Protein AF-0000000087766052 (afdb_homodimer)

Radius of gyration: 28.14 Å; Cα contacts (8 Å, |Δi|>4): 1090; chains: 2; bounding box: 73×89×70 Å

Nearest PDB structures (foldseek):
  5tsb-assembly1_A  TM=5.749E-01  e=1.251E-03  Bordetella bronchiseptica RB50
  5ayn-assembly1_A  TM=1.452E-01  e=5.656E+00  Bdellovibrio bacteriovorus HD100
  7z6m-assembly1_A-2  TM=5.394E-01  e=1.424E-03  Bordetella bronchiseptica
  5ayn-assembly1_A  TM=1.413E-01  e=5.294E+00  Bdellovibrio bacteriovorus HD100

pLDDT: mean 81.92, std 15.86, range [30.95, 98.06]

Organism: Geotrichum candidum (NCBI:txid1173061)

InterPro domains:
  IPR003689 Zinc/iron permease [PF02535] (44-369)
  IPR004698 Zinc/iron permease, fungal/plant [TIGR00820] (35-373)

Secondary structure (DSSP, 8-state):
---TT----TTT-BTT-TTS-HHHHHHHHHTSTT--------HHHHHHHHHHHHHHHHHHHHHHHHHHH-GGG---HHHHHHHHHHHHHHHHHIIIIIIIHHHHHHHSTTSTGGGSGGGGSS-HHHHHHHHHHHHHHHHHHHHHHHHHHHH-----TTHHHHHHHHHHHHHHHHHHHTS---S---HHHHHHHHHHHTS----HHHHHHHHHHHHHHHHHHHHHHHHHHHHHHHHHHH--TTHHHHHHHHHHHHHHHHHHHHHHHHTS---TTS-TTHHHHHHHHHHHHHHHHHHHHHHTTTT--TTSHHHHHHHHHHHHHHHHHHHHIIIIIIIIHHHTS-TT----HHHHHHHHHHHHHHHHHHHHHGGG-/---TT----TTT-BTT-TTS-HHHHHHHHHTSTT--------HHHHHHHHHHHHHHHHHHHHHHHHHHH-GGG---HHHHHHHHHHHHHHHHHIIIIIIIHHHHHHHSTTSTGGGSGGGGSS-HHHHHHHHHHHHHHHHHHHHHHHHHHHH-----TTHHHHHHHHHHHHHHHHHHHTS---S---HHHHHHHHHHHTS----HHHHHHHHHHHHHHHHHHHHHHHHHHHHHHHHHHH--TTHHHHHHHHHHHHHHHHHHHHHHHHTS---TTS-TTHHHHHHHHHHHHHHHHHHHHHHTTTT--TTSHHHHHHHHHHHHHHHHHHHHIIIIIIIIHHHTS-TT----HHHHHHHHHHHHHHHHHHHHHGGG-

Structure (mmCIF, N/CA/C/O backbone):
data_AF-0000000087766052-model_v1
#
loop_
_entity.id
_entity.type
_entity.pdbx_description
1 polymer 'Similar to Saccharomyces cerevisiae YGL255W ZRT1 High-affinity zinc transporter of the plasma membrane'
#
loop_
_atom_site.group_PDB
_atom_site.id
_atom_site.type_symbol
_atom_site.label_atom_id
_atom_site.label_alt_id
_atom_site.label_comp_id
_atom_site.label_asym_id
_atom_site.label_entity_id
_atom_site.label_seq_id
_atom_site.pdbx_PDB_ins_code
_atom_site.Cartn_x
_atom_site.Cartn_y
_atom_site.Cartn_z
_atom_site.occupancy
_atom_site.B_iso_or_equiv
_atom_site.auth_seq_id
_atom_site.auth_comp_id
_atom_site.auth_asym_id
_atom_site.auth_atom_id
_atom_site.pdbx_PDB_model_num
ATOM 1 N N . MET A 1 1 ? 2.285 -31.156 7.145 1 30.95 1 MET A N 1
ATOM 2 C CA . MET A 1 1 ? 3.57 -31.297 6.465 1 30.95 1 MET A CA 1
ATOM 3 C C . MET A 1 1 ? 3.375 -31.766 5.027 1 30.95 1 MET A C 1
ATOM 5 O O . MET A 1 1 ? 2.576 -32.688 4.77 1 30.95 1 MET A O 1
ATOM 9 N N . VAL A 1 2 ? 3.412 -30.922 4.102 1 44.25 2 VAL A N 1
ATOM 10 C CA . VAL A 1 2 ? 3.398 -31.516 2.766 1 44.25 2 VAL A CA 1
ATOM 11 C C . VAL A 1 2 ? 4.117 -32.844 2.783 1 44.25 2 VAL A C 1
ATOM 13 O O . VAL A 1 2 ? 5.234 -32.969 3.295 1 44.25 2 VAL A O 1
ATOM 16 N N . ASP A 1 3 ? 3.51 -33.906 2.879 1 40.5 3 ASP A N 1
ATOM 17 C CA . ASP A 1 3 ? 4.121 -35.219 2.795 1 40.5 3 ASP A CA 1
ATOM 18 C C . ASP A 1 3 ? 5.199 -35.25 1.713 1 40.5 3 ASP A C 1
ATOM 20 O O . ASP A 1 3 ? 4.891 -35.406 0.529 1 40.5 3 ASP A O 1
ATOM 24 N N . MET A 1 4 ? 6.125 -34.375 1.771 1 44.44 4 MET A N 1
ATOM 25 C CA . MET A 1 4 ? 7.375 -34.312 1.018 1 44.44 4 MET A CA 1
ATOM 26 C C . MET A 1 4 ? 7.887 -35.719 0.715 1 44.44 4 MET A C 1
ATOM 28 O O . MET A 1 4 ? 8.844 -35.875 -0.043 1 44.44 4 MET A O 1
ATOM 32 N N . HIS A 1 5 ? 7.676 -36.469 1.593 1 41.66 5 HIS A N 1
ATOM 33 C CA . HIS A 1 5 ? 8.242 -37.812 1.49 1 41.66 5 HIS A CA 1
ATOM 34 C C . HIS A 1 5 ? 7.598 -38.625 0.357 1 41.66 5 HIS A C 1
ATOM 36 O O . HIS A 1 5 ? 7.738 -39.844 0.288 1 41.66 5 HIS A O 1
ATOM 42 N N . THR A 1 6 ? 6.566 -37.938 -0.233 1 49.59 6 THR A N 1
ATOM 43 C CA . THR A 1 6 ? 5.879 -38.969 -1.016 1 49.59 6 THR A CA 1
ATOM 44 C C . THR A 1 6 ? 6.684 -39.312 -2.26 1 49.59 6 THR A C 1
ATOM 46 O O . THR A 1 6 ? 7.383 -38.469 -2.822 1 49.59 6 THR A O 1
ATOM 49 N N . ASP A 1 7 ? 7 -40.562 -2.408 1 56.03 7 ASP A N 1
ATOM 50 C CA . ASP A 1 7 ? 7.527 -41.5 -3.379 1 56.03 7 ASP A CA 1
ATOM 51 C C . ASP A 1 7 ? 6.953 -41.25 -4.77 1 56.03 7 ASP A C 1
ATOM 53 O O . ASP A 1 7 ? 6.711 -42.188 -5.531 1 56.03 7 ASP A O 1
ATOM 57 N N . TRP A 1 8 ? 6.566 -39.875 -5 1 66.62 8 TRP A N 1
ATOM 58 C CA . TRP A 1 8 ? 6.047 -39.75 -6.355 1 66.62 8 TRP A CA 1
ATOM 59 C C . TRP A 1 8 ? 7.148 -39.344 -7.328 1 66.62 8 TRP A C 1
ATOM 61 O O . TRP A 1 8 ? 7.973 -38.469 -7.012 1 66.62 8 TRP A O 1
ATOM 71 N N . ASP A 1 9 ? 7.234 -40.031 -8.336 1 72.12 9 ASP A N 1
ATOM 72 C CA . ASP A 1 9 ? 8.18 -39.75 -9.422 1 72.12 9 ASP A CA 1
ATOM 73 C C . ASP A 1 9 ? 7.57 -38.781 -10.445 1 72.12 9 ASP A C 1
ATOM 75 O O . ASP A 1 9 ? 6.621 -39.156 -11.148 1 72.12 9 ASP A O 1
ATOM 79 N N . PRO A 1 10 ? 8.016 -37.562 -10.461 1 75.38 10 PRO A N 1
ATOM 80 C CA . PRO A 1 10 ? 7.461 -36.594 -11.398 1 75.38 10 PRO A CA 1
ATOM 81 C C . PRO A 1 10 ? 7.477 -37.062 -12.844 1 75.38 10 PRO A C 1
ATOM 83 O O . PRO A 1 10 ? 6.734 -36.562 -13.688 1 75.38 10 PRO A O 1
ATOM 86 N N . SER A 1 11 ? 8.258 -38.031 -13.141 1 76.25 11 SER A N 1
ATOM 87 C CA . SER A 1 11 ? 8.344 -38.562 -14.5 1 76.25 11 SER A CA 1
ATOM 88 C C . SER A 1 11 ? 7.18 -39.5 -14.805 1 76.25 11 SER A C 1
ATOM 90 O O . SER A 1 11 ? 6.918 -39.812 -15.961 1 76.25 11 SER A O 1
ATOM 92 N N . LEU A 1 12 ? 6.391 -39.75 -13.711 1 73.06 12 LEU A N 1
ATOM 93 C CA . LEU A 1 12 ? 5.316 -40.719 -13.906 1 73.06 12 LEU A CA 1
ATOM 94 C C . LEU A 1 12 ? 3.953 -40.062 -13.695 1 73.06 12 LEU A C 1
ATOM 96 O O . LEU A 1 12 ? 2.918 -40.688 -13.945 1 73.06 12 LEU A O 1
ATOM 100 N N . ILE A 1 13 ? 4.016 -38.906 -13.281 1 78.06 13 ILE A N 1
ATOM 101 C CA . ILE A 1 13 ? 2.746 -38.25 -12.945 1 78.06 13 ILE A CA 1
ATOM 102 C C . ILE A 1 13 ? 2.395 -37.219 -14.008 1 78.06 13 ILE A C 1
ATOM 104 O O . ILE A 1 13 ? 3.199 -36.312 -14.297 1 78.06 13 ILE A O 1
ATOM 108 N N . THR A 1 14 ? 1.193 -37.5 -14.531 1 78.12 14 THR A N 1
ATOM 109 C CA . THR A 1 14 ? 0.718 -36.562 -15.547 1 78.12 14 THR A CA 1
ATOM 110 C C . THR A 1 14 ? 0.107 -35.312 -14.906 1 78.12 14 THR A C 1
ATOM 112 O O . THR A 1 14 ? -0.237 -35.344 -13.719 1 78.12 14 THR A O 1
ATOM 115 N N . ILE A 1 15 ? -0.019 -34.312 -15.625 1 76.62 15 ILE A N 1
ATOM 116 C CA . ILE A 1 15 ? -0.468 -33 -15.148 1 76.62 15 ILE A CA 1
ATOM 117 C C . ILE A 1 15 ? -1.922 -33.094 -14.695 1 76.62 15 ILE A C 1
ATOM 119 O O . ILE A 1 15 ? -2.316 -32.438 -13.727 1 76.62 15 ILE A O 1
ATOM 123 N N . ASP A 1 16 ? -2.674 -33.906 -15.344 1 72.44 16 ASP A N 1
ATOM 124 C CA . ASP A 1 16 ? -4.102 -34 -15.047 1 72.44 16 ASP A CA 1
ATOM 125 C C . ASP A 1 16 ? -4.387 -35.031 -13.977 1 72.44 16 ASP A C 1
ATOM 127 O O . ASP A 1 16 ? -5.547 -35.281 -13.633 1 72.44 16 ASP A O 1
ATOM 131 N N . ASN A 1 17 ? -3.326 -35.656 -13.492 1 74.12 17 ASN A N 1
ATOM 132 C CA . ASN A 1 17 ? -3.529 -36.688 -12.484 1 74.12 17 ASN A CA 1
ATOM 133 C C . ASN A 1 17 ? -4.141 -36.125 -11.211 1 74.12 17 ASN A C 1
ATOM 135 O O . ASN A 1 17 ? -3.561 -35.25 -10.578 1 74.12 17 ASN A O 1
ATOM 139 N N . ASP A 1 18 ? -5.273 -36.531 -10.812 1 73 18 ASP A N 1
ATOM 140 C CA . ASP A 1 18 ? -6.016 -36 -9.68 1 73 18 ASP A CA 1
ATOM 141 C C . ASP A 1 18 ? -5.586 -36.656 -8.375 1 73 18 ASP A C 1
ATOM 143 O O . ASP A 1 18 ? -6.07 -36.312 -7.301 1 73 18 ASP A O 1
ATOM 147 N N . THR A 1 19 ? -4.656 -37.656 -8.43 1 70.69 19 THR A N 1
ATOM 148 C CA . THR A 1 19 ? -4.238 -38.344 -7.227 1 70.69 19 THR A CA 1
ATOM 149 C C . THR A 1 19 ? -3.164 -37.562 -6.48 1 70.69 19 THR A C 1
ATOM 151 O O . THR A 1 19 ? -2.932 -37.812 -5.293 1 70.69 19 THR A O 1
ATOM 154 N N . VAL A 1 20 ? -2.598 -36.688 -7.289 1 75.31 20 VAL A N 1
ATOM 155 C CA . VAL A 1 20 ? -1.528 -35.906 -6.691 1 75.31 20 VAL A CA 1
ATOM 156 C C . VAL A 1 20 ? -2.01 -34.469 -6.469 1 75.31 20 VAL A C 1
ATOM 158 O O . VAL A 1 20 ? -2.742 -33.938 -7.293 1 75.31 20 VAL A O 1
ATOM 161 N N . SER A 1 21 ? -1.679 -34.031 -5.305 1 78.06 21 SER A N 1
ATOM 162 C CA . SER A 1 21 ? -2.123 -32.688 -4.941 1 78.06 21 SER A CA 1
ATOM 163 C C . SER A 1 21 ? -1.552 -31.625 -5.895 1 78.06 21 SER A C 1
ATOM 165 O O . SER A 1 21 ? -0.443 -31.781 -6.41 1 78.06 21 SER A O 1
ATOM 167 N N . ASP A 1 22 ? -2.346 -30.656 -6.148 1 77.31 22 ASP A N 1
ATOM 168 C CA . ASP A 1 22 ? -1.923 -29.547 -7 1 77.31 22 ASP A CA 1
ATOM 169 C C . ASP A 1 22 ? -0.706 -28.828 -6.41 1 77.31 22 ASP A C 1
ATOM 171 O O . ASP A 1 22 ? 0.159 -28.359 -7.148 1 77.31 22 ASP A O 1
ATOM 175 N N . SER A 1 23 ? -0.631 -28.859 -5.148 1 75.5 23 SER A N 1
ATOM 176 C CA . SER A 1 23 ? 0.499 -28.234 -4.477 1 75.5 23 SER A CA 1
ATOM 177 C C . SER A 1 23 ? 1.811 -28.922 -4.832 1 75.5 23 SER A C 1
ATOM 179 O O . SER A 1 23 ? 2.807 -28.266 -5.129 1 75.5 23 SER A O 1
ATOM 181 N N . TRP A 1 24 ? 1.751 -30.203 -4.824 1 75.19 24 TRP A N 1
ATOM 182 C CA . TRP A 1 24 ? 2.949 -30.969 -5.156 1 75.19 24 TRP A CA 1
ATOM 183 C C . TRP A 1 24 ? 3.377 -30.719 -6.598 1 75.19 24 TRP A C 1
ATOM 185 O O . TRP A 1 24 ? 4.566 -30.547 -6.879 1 75.19 24 TRP A O 1
ATOM 195 N N . LYS A 1 25 ? 2.447 -30.641 -7.453 1 77.88 25 LYS A N 1
ATOM 196 C CA . LYS A 1 25 ? 2.748 -30.406 -8.859 1 77.88 25 LYS A CA 1
ATOM 197 C C . LYS A 1 25 ? 3.418 -29.047 -9.07 1 77.88 25 LYS A C 1
ATOM 199 O O . LYS A 1 25 ? 4.43 -28.953 -9.766 1 77.88 25 LYS A O 1
ATOM 204 N N . VAL A 1 26 ? 2.861 -28.094 -8.406 1 78.94 26 VAL A N 1
ATOM 205 C CA . VAL A 1 26 ? 3.395 -26.75 -8.547 1 78.94 26 VAL A CA 1
ATOM 206 C C . VAL A 1 26 ? 4.773 -26.672 -7.898 1 78.94 26 VAL A C 1
ATOM 208 O O . VAL A 1 26 ? 5.672 -25.984 -8.406 1 78.94 26 VAL A O 1
ATOM 211 N N . CYS A 1 27 ? 4.984 -27.328 -6.879 1 78.69 27 CYS A N 1
ATOM 212 C CA . CYS A 1 27 ? 6.273 -27.344 -6.195 1 78.69 27 CYS A CA 1
ATOM 213 C C . CYS A 1 27 ? 7.359 -27.938 -7.09 1 78.69 27 CYS A C 1
ATOM 215 O O . CYS A 1 27 ? 8.5 -27.484 -7.074 1 78.69 27 CYS A O 1
ATOM 217 N N . ILE A 1 28 ? 6.957 -28.938 -7.816 1 77.56 28 ILE A N 1
ATOM 218 C CA . ILE A 1 28 ? 7.902 -29.562 -8.742 1 77.56 28 ILE A CA 1
ATOM 219 C C . ILE A 1 28 ? 8.195 -28.609 -9.898 1 77.56 28 ILE A C 1
ATOM 221 O O . ILE A 1 28 ? 9.344 -28.453 -10.305 1 77.56 28 ILE A O 1
ATOM 225 N N . ILE A 1 29 ? 7.145 -28 -10.328 1 77.81 29 ILE A N 1
ATOM 226 C CA . ILE A 1 29 ? 7.297 -27.094 -11.453 1 77.81 29 ILE A CA 1
ATOM 227 C C . ILE A 1 29 ? 8.172 -25.906 -11.047 1 77.81 29 ILE A C 1
ATOM 229 O O . ILE A 1 29 ? 9.016 -25.453 -11.828 1 77.81 29 ILE A O 1
ATOM 233 N N . ASP A 1 30 ? 8.039 -25.484 -9.781 1 77 30 ASP A N 1
ATOM 234 C CA . ASP A 1 30 ? 8.781 -24.328 -9.297 1 77 30 ASP A CA 1
ATOM 235 C C . ASP A 1 30 ? 10.172 -24.734 -8.805 1 77 30 ASP A C 1
ATOM 237 O O . ASP A 1 30 ? 10.984 -23.891 -8.453 1 77 30 ASP A O 1
ATOM 241 N N . GLY A 1 31 ? 10.484 -25.953 -8.75 1 75.12 31 GLY A N 1
ATOM 242 C CA . GLY A 1 31 ? 11.805 -26.469 -8.398 1 75.12 31 GLY A CA 1
ATOM 243 C C . GLY A 1 31 ? 12.102 -26.375 -6.914 1 75.12 31 GLY A C 1
ATOM 244 O O . GLY A 1 31 ? 13.258 -26.203 -6.516 1 75.12 31 GLY A O 1
ATOM 245 N N . VAL A 1 32 ? 11.164 -26.422 -6.129 1 75.62 32 VAL A N 1
ATOM 246 C CA . VAL A 1 32 ? 11.328 -26.219 -4.695 1 75.62 32 VAL A CA 1
ATOM 247 C C . VAL A 1 32 ? 11.945 -27.469 -4.066 1 75.62 32 VAL A C 1
ATOM 249 O O . VAL A 1 32 ? 12.828 -27.375 -3.217 1 75.62 32 VAL A O 1
ATOM 252 N N . PHE A 1 33 ? 11.57 -28.609 -4.504 1 68.38 33 PHE A N 1
ATOM 253 C CA . PHE A 1 33 ? 12.047 -29.844 -3.881 1 68.38 33 PHE A CA 1
ATOM 254 C C . PHE A 1 33 ? 13.359 -30.297 -4.508 1 68.38 33 PHE A C 1
ATOM 256 O O . PHE A 1 33 ? 14.094 -31.094 -3.922 1 68.38 33 PHE A O 1
ATOM 263 N N . GLN A 1 34 ? 13.602 -29.781 -5.621 1 67 34 GLN A N 1
ATOM 264 C CA . GLN A 1 34 ? 14.867 -30.109 -6.258 1 67 34 GLN A CA 1
ATOM 265 C C . GLN A 1 34 ? 15.852 -28.938 -6.168 1 67 34 GLN A C 1
ATOM 267 O O . GLN A 1 34 ? 16.75 -28.812 -7 1 67 34 GLN A O 1
ATOM 272 N N . SER A 1 35 ? 15.562 -28.25 -5.191 1 66.69 35 SER A N 1
ATOM 273 C CA . SER A 1 35 ? 16.422 -27.078 -5.078 1 66.69 35 SER A CA 1
ATOM 274 C C . SER A 1 35 ? 17.875 -27.469 -4.855 1 66.69 35 SER A C 1
ATOM 276 O O . SER A 1 35 ? 18.172 -28.359 -4.059 1 66.69 35 SER A O 1
ATOM 278 N N . GLU A 1 36 ? 18.672 -27.062 -5.832 1 71.38 36 GLU A N 1
ATOM 279 C CA . GLU A 1 36 ? 20.109 -27.266 -5.723 1 71.38 36 GLU A CA 1
ATOM 280 C C . GLU A 1 36 ? 20.828 -25.938 -5.531 1 71.38 36 GLU A C 1
ATOM 282 O O . GLU A 1 36 ? 20.25 -24.859 -5.723 1 71.38 36 GLU A O 1
ATOM 287 N N . ASN A 1 37 ? 22.031 -26.125 -4.875 1 78 37 ASN A N 1
ATOM 288 C CA . ASN A 1 37 ? 22.906 -24.953 -4.75 1 78 37 ASN A CA 1
ATOM 289 C C . ASN A 1 37 ? 23.203 -24.328 -6.105 1 78 37 ASN A C 1
ATOM 291 O O . ASN A 1 37 ? 23.578 -25.031 -7.047 1 78 37 ASN A O 1
ATOM 295 N N . GLU A 1 38 ? 22.906 -23.062 -6.234 1 77.19 38 GLU A N 1
ATOM 296 C CA . GLU A 1 38 ? 23 -22.375 -7.52 1 77.19 38 GLU A CA 1
ATOM 297 C C . GLU A 1 38 ? 24.359 -21.734 -7.707 1 77.19 38 GLU A C 1
ATOM 299 O O . GLU A 1 38 ? 24.688 -21.266 -8.797 1 77.19 38 GLU A O 1
ATOM 304 N N . TYR A 1 39 ? 25.172 -21.75 -6.715 1 82.88 39 TYR A N 1
ATOM 305 C CA . TYR A 1 39 ? 26.469 -21.078 -6.793 1 82.88 39 TYR A CA 1
ATOM 306 C C . TYR A 1 39 ? 27.297 -21.625 -7.953 1 82.88 39 TYR A C 1
ATOM 308 O O . TYR A 1 39 ? 27.484 -22.828 -8.07 1 82.88 39 TYR A O 1
ATOM 316 N N . ASN A 1 40 ? 27.641 -20.75 -8.867 1 85.12 40 ASN A N 1
ATOM 317 C CA . ASN A 1 40 ? 28.344 -21.219 -10.047 1 85.12 40 ASN A CA 1
ATOM 318 C C . ASN A 1 40 ? 29.719 -20.547 -10.18 1 85.12 40 ASN A C 1
ATOM 320 O O . ASN A 1 40 ? 30.219 -20.375 -11.289 1 85.12 40 ASN A O 1
ATOM 324 N N . GLY A 1 41 ? 30.203 -20 -9.07 1 87.25 41 GLY A N 1
ATOM 325 C CA . GLY A 1 41 ? 31.562 -19.469 -9.109 1 87.25 41 GLY A CA 1
ATOM 326 C C . GLY A 1 41 ? 31.609 -17.953 -9.18 1 87.25 41 GLY A C 1
ATOM 327 O O . GLY A 1 41 ? 30.844 -17.281 -8.5 1 87.25 41 GLY A O 1
ATOM 328 N N . SER A 1 42 ? 32.75 -17.297 -9.844 1 90.75 42 SER A N 1
ATOM 329 C CA . SER A 1 42 ? 32.969 -15.859 -9.969 1 90.75 42 SER A CA 1
ATOM 330 C C . SER A 1 42 ? 33.312 -15.234 -8.609 1 90.75 42 SER A C 1
ATOM 332 O O . SER A 1 42 ? 32.719 -14.219 -8.234 1 90.75 42 SER A O 1
ATOM 334 N N . LEU A 1 43 ? 34.188 -15.883 -7.965 1 91.94 43 LEU A N 1
ATOM 335 C CA . LEU A 1 43 ? 34.5 -15.469 -6.605 1 91.94 43 LEU A CA 1
ATOM 336 C C . LEU A 1 43 ? 35.094 -14.062 -6.598 1 91.94 43 LEU A C 1
ATOM 338 O O . LEU A 1 43 ? 34.75 -13.242 -5.738 1 91.94 43 LEU A O 1
ATOM 342 N N . GLY A 1 44 ? 35.938 -13.766 -7.508 1 92.81 44 GLY A N 1
ATOM 343 C CA . GLY A 1 44 ? 36.5 -12.438 -7.594 1 92.81 44 GLY A CA 1
ATOM 344 C C . GLY A 1 44 ? 35.5 -11.336 -7.777 1 92.81 44 GLY A C 1
ATOM 345 O O . GLY A 1 44 ? 35.531 -10.312 -7.098 1 92.81 44 GLY A O 1
ATOM 346 N N . ALA A 1 45 ? 34.594 -11.562 -8.68 1 93.75 45 ALA A N 1
ATOM 347 C CA . ALA A 1 45 ? 33.562 -10.578 -8.945 1 93.75 45 ALA A CA 1
ATOM 348 C C . ALA A 1 45 ? 32.656 -10.406 -7.73 1 93.75 45 ALA A C 1
ATOM 350 O O . ALA A 1 45 ? 32.188 -9.305 -7.441 1 93.75 45 ALA A O 1
ATOM 351 N N . ARG A 1 46 ? 32.438 -11.516 -7.094 1 94.75 46 ARG A N 1
ATOM 352 C CA . ARG A 1 46 ? 31.578 -11.461 -5.906 1 94.75 46 ARG A CA 1
ATOM 353 C C . ARG A 1 46 ? 32.25 -10.68 -4.785 1 94.75 46 ARG A C 1
ATOM 355 O O . ARG A 1 46 ? 31.609 -9.891 -4.094 1 94.75 46 ARG A O 1
ATOM 362 N N . ILE A 1 47 ? 33.5 -10.867 -4.633 1 95.5 47 ILE A N 1
ATOM 363 C CA . ILE A 1 47 ? 34.25 -10.102 -3.641 1 95.5 47 ILE A CA 1
ATOM 364 C C . ILE A 1 47 ? 34.281 -8.633 -4.039 1 95.5 47 ILE A C 1
ATOM 366 O O . ILE A 1 47 ? 34.125 -7.75 -3.191 1 95.5 47 ILE A O 1
ATOM 370 N N . SER A 1 48 ? 34.438 -8.367 -5.262 1 96.44 48 SER A N 1
ATOM 371 C CA . SER A 1 48 ? 34.438 -6.992 -5.754 1 96.44 48 SER A CA 1
ATOM 372 C C . SER A 1 48 ? 33.094 -6.32 -5.473 1 96.44 48 SER A C 1
ATOM 374 O O . SER A 1 48 ? 33.031 -5.121 -5.191 1 96.44 48 SER A O 1
ATOM 376 N N . SER A 1 49 ? 32 -7.074 -5.586 1 96.19 49 SER A N 1
ATOM 377 C CA . SER A 1 49 ? 30.672 -6.508 -5.359 1 96.19 49 SER A CA 1
ATOM 378 C C . SER A 1 49 ? 30.531 -5.992 -3.932 1 96.19 49 SER A C 1
ATOM 380 O O . SER A 1 49 ? 29.828 -5.008 -3.691 1 96.19 49 SER A O 1
ATOM 382 N N . ILE A 1 50 ? 31.203 -6.621 -2.998 1 96.75 50 ILE A N 1
ATOM 383 C CA . ILE A 1 50 ? 31.156 -6.191 -1.604 1 96.75 50 ILE A CA 1
ATOM 384 C C . ILE A 1 50 ? 31.719 -4.777 -1.481 1 96.75 50 ILE A C 1
ATOM 386 O O . ILE A 1 50 ? 31.078 -3.896 -0.9 1 96.75 50 ILE A O 1
ATOM 390 N N . PHE A 1 51 ? 32.781 -4.527 -2.123 1 97.12 51 PHE A N 1
ATOM 391 C CA . PHE A 1 51 ? 33.469 -3.252 -1.993 1 97.12 51 PHE A CA 1
ATOM 392 C C . PHE A 1 51 ? 32.812 -2.188 -2.865 1 97.12 51 PHE A C 1
ATOM 394 O O . PHE A 1 51 ? 32.656 -1.036 -2.447 1 97.12 51 PHE A O 1
ATOM 401 N N . VAL A 1 52 ? 32.469 -2.574 -4.02 1 96.75 52 VAL A N 1
ATOM 402 C CA . VAL A 1 52 ? 31.844 -1.616 -4.93 1 96.75 52 VAL A CA 1
ATOM 403 C C . VAL A 1 52 ? 30.531 -1.108 -4.34 1 96.75 52 VAL A C 1
ATOM 405 O O . VAL A 1 52 ? 30.297 0.101 -4.285 1 96.75 52 VAL A O 1
ATOM 408 N N . ILE A 1 53 ? 29.703 -2.004 -3.865 1 96.19 53 ILE A N 1
ATOM 409 C CA . ILE A 1 53 ? 28.422 -1.62 -3.293 1 96.19 53 ILE A CA 1
ATOM 410 C C . ILE A 1 53 ? 28.641 -0.819 -2.012 1 96.19 53 ILE A C 1
ATOM 412 O O . ILE A 1 53 ? 27.953 0.172 -1.764 1 96.19 53 ILE A O 1
ATOM 416 N N . PHE A 1 54 ? 29.609 -1.258 -1.264 1 96.88 54 PHE A N 1
ATOM 417 C CA . PHE A 1 54 ? 29.922 -0.523 -0.044 1 96.88 54 PHE A CA 1
ATOM 418 C C . PHE A 1 54 ? 30.312 0.916 -0.362 1 96.88 54 PHE A C 1
ATOM 420 O O . PHE A 1 54 ? 29.75 1.855 0.211 1 96.88 54 PHE A O 1
ATOM 427 N N . PHE A 1 55 ? 31.188 1.117 -1.231 1 96.12 55 PHE A N 1
ATOM 428 C CA . PHE A 1 55 ? 31.734 2.441 -1.519 1 96.12 55 PHE A CA 1
ATOM 429 C C . PHE A 1 55 ? 30.688 3.307 -2.223 1 96.12 55 PHE A C 1
ATOM 431 O O . PHE A 1 55 ? 30.453 4.449 -1.824 1 96.12 55 PHE A O 1
ATOM 438 N N . VAL A 1 56 ? 30.062 2.832 -3.195 1 94 56 VAL A N 1
ATOM 439 C CA . VAL A 1 56 ? 29.141 3.633 -4.008 1 94 56 VAL A CA 1
ATOM 440 C C . VAL A 1 56 ? 27.891 3.955 -3.205 1 94 56 VAL A C 1
ATOM 442 O O . VAL A 1 56 ? 27.422 5.102 -3.189 1 94 56 VAL A O 1
ATOM 445 N N . SER A 1 57 ? 27.328 2.955 -2.555 1 93.94 57 SER A N 1
ATOM 446 C CA . SER A 1 57 ? 26.109 3.178 -1.775 1 93.94 57 SER A CA 1
ATOM 447 C C . SER A 1 57 ? 26.375 4.117 -0.602 1 93.94 57 SER A C 1
ATOM 449 O O . SER A 1 57 ? 25.562 5.004 -0.321 1 93.94 57 SER A O 1
ATOM 451 N N . THR A 1 58 ? 27.516 3.957 0.034 1 94.94 58 THR A N 1
ATOM 452 C CA . THR A 1 58 ? 27.844 4.832 1.152 1 94.94 58 THR A CA 1
ATOM 453 C C . THR A 1 58 ? 28.078 6.262 0.673 1 94.94 58 THR A C 1
ATOM 455 O O . THR A 1 58 ? 27.609 7.215 1.303 1 94.94 58 THR A O 1
ATOM 458 N N . PHE A 1 59 ? 28.719 6.391 -0.364 1 94.12 59 PHE A N 1
ATOM 459 C CA . PHE A 1 59 ? 29.016 7.711 -0.913 1 94.12 59 PHE A CA 1
ATOM 460 C C . PHE A 1 59 ? 27.719 8.445 -1.253 1 94.12 59 PHE A C 1
ATOM 462 O O . PHE A 1 59 ? 27.562 9.625 -0.908 1 94.12 59 PHE A O 1
ATOM 469 N N . LEU A 1 60 ? 26.828 7.855 -1.87 1 92.56 60 LEU A N 1
ATOM 470 C CA . LEU A 1 60 ? 25.594 8.492 -2.285 1 92.56 60 LEU A CA 1
ATOM 471 C C . LEU A 1 60 ? 24.672 8.727 -1.091 1 92.56 60 LEU A C 1
ATOM 473 O O . LEU A 1 60 ? 23.859 9.656 -1.093 1 92.56 60 LEU A O 1
ATOM 477 N N . THR A 1 61 ? 24.766 7.844 -0.106 1 93.75 61 THR A N 1
ATOM 478 C CA . THR A 1 61 ? 23.969 8.023 1.104 1 93.75 61 THR A CA 1
ATOM 479 C C . THR A 1 61 ? 24.453 9.242 1.893 1 93.75 61 THR A C 1
ATOM 481 O O . THR A 1 61 ? 23.656 9.977 2.471 1 93.75 61 THR A O 1
ATOM 484 N N . LEU A 1 62 ? 25.734 9.492 1.887 1 93.62 62 LEU A N 1
ATOM 485 C CA . LEU A 1 62 ? 26.344 10.578 2.645 1 93.62 62 LEU A CA 1
ATOM 486 C C . LEU A 1 62 ? 26.188 11.906 1.899 1 93.62 62 LEU A C 1
ATOM 488 O O . LEU A 1 62 ? 26.328 12.977 2.496 1 93.62 62 LEU A O 1
ATOM 492 N N . PHE A 1 63 ? 25.938 11.867 0.695 1 88.88 63 PHE A N 1
ATOM 493 C CA . PHE A 1 63 ? 25.953 13.039 -0.171 1 88.88 63 PHE A CA 1
ATOM 494 C C . PHE A 1 63 ? 25 14.102 0.338 1 88.88 63 PHE A C 1
ATOM 496 O O . PHE A 1 63 ? 25.375 15.258 0.517 1 88.88 63 PHE A O 1
ATOM 503 N N . PRO A 1 64 ? 23.75 13.836 0.624 1 87.56 64 PRO A N 1
ATOM 504 C CA . PRO A 1 64 ? 22.828 14.867 1.103 1 87.56 64 PRO A CA 1
ATOM 505 C C . PRO A 1 64 ? 23.25 15.453 2.451 1 87.56 64 PRO A C 1
ATOM 507 O O . PRO A 1 64 ? 23.031 16.641 2.703 1 87.56 64 PRO A O 1
ATOM 510 N N . LEU A 1 65 ? 23.75 14.602 3.262 1 87.56 65 LEU A N 1
ATOM 511 C CA . LEU A 1 65 ? 24.234 15.07 4.559 1 87.56 65 LEU A CA 1
ATOM 512 C C . LEU A 1 65 ? 25.422 16 4.395 1 87.56 65 LEU A C 1
ATOM 514 O O . LEU A 1 65 ? 25.516 17.031 5.074 1 87.56 65 LEU A O 1
ATOM 518 N N . LEU A 1 66 ? 26.312 15.68 3.512 1 86.38 66 LEU A N 1
ATOM 519 C CA . LEU A 1 66 ? 27.469 16.516 3.211 1 86.38 66 LEU A CA 1
ATOM 520 C C . LEU A 1 66 ? 27.031 17.828 2.578 1 86.38 66 LEU A C 1
ATOM 522 O O . LEU A 1 66 ? 27.594 18.891 2.877 1 86.38 66 LEU A O 1
ATOM 526 N N . ALA A 1 67 ? 26.062 17.766 1.778 1 79.12 67 ALA A N 1
ATOM 527 C CA . ALA A 1 67 ? 25.547 18.953 1.099 1 79.12 67 ALA A CA 1
ATOM 528 C C . ALA A 1 67 ? 24.922 19.938 2.094 1 79.12 67 ALA A C 1
ATOM 530 O O . ALA A 1 67 ? 25.016 21.156 1.916 1 79.12 67 ALA A O 1
ATOM 531 N N . GLN A 1 68 ? 24.406 19.406 3.064 1 78.75 68 GLN A N 1
ATOM 532 C CA . GLN A 1 68 ? 23.75 20.234 4.074 1 78.75 68 GLN A CA 1
ATOM 533 C C . GLN A 1 68 ? 24.766 20.797 5.055 1 78.75 68 GLN A C 1
ATOM 535 O O . GLN A 1 68 ? 24.672 21.969 5.457 1 78.75 68 GLN A O 1
ATOM 540 N N . ARG A 1 69 ? 25.797 20.078 5.391 1 77.81 69 ARG A N 1
ATOM 541 C CA . ARG A 1 69 ? 26.656 20.453 6.504 1 77.81 69 ARG A CA 1
ATOM 542 C C . ARG A 1 69 ? 27.938 21.141 6 1 77.81 69 ARG A C 1
ATOM 544 O O . ARG A 1 69 ? 28.609 21.828 6.758 1 77.81 69 ARG A O 1
ATOM 551 N N . MET A 1 70 ? 28.234 20.891 4.801 1 75.94 70 MET A N 1
ATOM 552 C CA . MET A 1 70 ? 29.484 21.453 4.293 1 75.94 70 MET A CA 1
ATOM 553 C C . MET A 1 70 ? 29.203 22.562 3.287 1 75.94 70 MET A C 1
ATOM 555 O O . MET A 1 70 ? 29.031 22.297 2.096 1 75.94 70 MET A O 1
ATOM 559 N N . PRO A 1 71 ? 29.234 23.812 3.783 1 66.38 71 PRO A N 1
ATOM 560 C CA . PRO A 1 71 ? 28.984 24.953 2.898 1 66.38 71 PRO A CA 1
ATOM 561 C C . PRO A 1 71 ? 30.031 25.094 1.8 1 66.38 71 PRO A C 1
ATOM 563 O O . PRO A 1 71 ? 29.781 25.703 0.764 1 66.38 71 PRO A O 1
ATOM 566 N N . ARG A 1 72 ? 31.109 24.531 2.035 1 69.31 72 ARG A N 1
ATOM 567 C CA . ARG A 1 72 ? 32.188 24.656 1.079 1 69.31 72 ARG A CA 1
ATOM 568 C C . ARG A 1 72 ? 31.859 23.953 -0.232 1 69.31 72 ARG A C 1
ATOM 570 O O . ARG A 1 72 ? 32.375 24.344 -1.293 1 69.31 72 ARG A O 1
ATOM 577 N N . LEU A 1 73 ? 30.984 22.969 -0.182 1 74.62 73 LEU A N 1
ATOM 578 C CA . LEU A 1 73 ? 30.672 22.188 -1.378 1 74.62 73 LEU A CA 1
ATOM 579 C C . LEU A 1 73 ? 29.703 22.922 -2.277 1 74.62 73 LEU A C 1
ATOM 581 O O . LEU A 1 73 ? 29.594 22.625 -3.471 1 74.62 73 LEU A O 1
ATOM 585 N N . ARG A 1 74 ? 29.188 24.109 -1.995 1 71.38 74 ARG A N 1
ATOM 586 C CA . ARG A 1 74 ? 28.281 24.969 -2.754 1 71.38 74 ARG A CA 1
ATOM 587 C C . ARG A 1 74 ? 27.297 24.125 -3.568 1 71.38 74 ARG A C 1
ATOM 589 O O . ARG A 1 74 ? 27.172 24.312 -4.781 1 71.38 74 ARG A O 1
ATOM 596 N N . ILE A 1 75 ? 26.766 23.109 -3.006 1 77.19 75 ILE A N 1
ATOM 597 C CA . ILE A 1 75 ? 25.828 22.25 -3.736 1 77.19 75 ILE A CA 1
ATOM 598 C C . ILE A 1 75 ? 24.531 23.016 -4.02 1 77.19 75 ILE A C 1
ATOM 600 O O . ILE A 1 75 ? 23.922 23.578 -3.105 1 77.19 75 ILE A O 1
ATOM 604 N N . PRO A 1 76 ? 24.281 23.094 -5.352 1 79.31 76 PRO A N 1
ATOM 605 C CA . PRO A 1 76 ? 23.047 23.797 -5.715 1 79.31 76 PRO A CA 1
ATOM 606 C C . PRO A 1 76 ? 21.797 23.156 -5.086 1 79.31 76 PRO A C 1
ATOM 608 O O . PRO A 1 76 ? 21.766 21.953 -4.875 1 79.31 76 PRO A O 1
ATOM 611 N N . LEU A 1 77 ? 20.844 23.969 -4.742 1 82.19 77 LEU A N 1
ATOM 612 C CA . LEU A 1 77 ? 19.594 23.562 -4.098 1 82.19 77 LEU A CA 1
ATOM 613 C C . LEU A 1 77 ? 18.891 22.484 -4.918 1 82.19 77 LEU A C 1
ATOM 615 O O . LEU A 1 77 ? 18.359 21.531 -4.359 1 82.19 77 LEU A O 1
ATOM 619 N N . TYR A 1 78 ? 18.906 22.594 -6.254 1 85.88 78 TYR A N 1
ATOM 620 C CA . TYR A 1 78 ? 18.156 21.688 -7.125 1 85.88 78 TYR A CA 1
ATOM 621 C C . TYR A 1 78 ? 18.781 20.297 -7.129 1 85.88 78 TYR A C 1
ATOM 623 O O . TYR A 1 78 ? 18.094 19.297 -7.379 1 85.88 78 TYR A O 1
ATOM 631 N N . VAL A 1 79 ? 20.016 20.234 -6.828 1 84.88 79 VAL A N 1
ATOM 632 C CA . VAL A 1 79 ? 20.656 18.938 -6.707 1 84.88 79 VAL A CA 1
ATOM 633 C C . VAL A 1 79 ? 20.188 18.25 -5.43 1 84.88 79 VAL A C 1
ATOM 635 O O . VAL A 1 79 ? 19.922 17.047 -5.426 1 84.88 79 VAL A O 1
ATOM 638 N N . TYR A 1 80 ? 20.047 19.016 -4.48 1 83.88 80 TYR A N 1
ATOM 639 C CA . TYR A 1 80 ? 19.547 18.469 -3.225 1 83.88 80 TYR A CA 1
ATOM 640 C C . TYR A 1 80 ? 18.078 18.047 -3.367 1 83.88 80 TYR A C 1
ATOM 642 O O . TYR A 1 80 ? 17.703 16.969 -2.902 1 83.88 80 TYR A O 1
ATOM 650 N N . LEU A 1 81 ? 17.344 18.906 -3.99 1 87.5 81 LEU A N 1
ATOM 651 C CA . LEU A 1 81 ? 15.945 18.578 -4.191 1 87.5 81 LEU A CA 1
ATOM 652 C C . LEU A 1 81 ? 15.789 17.328 -5.051 1 87.5 81 LEU A C 1
ATOM 654 O O . LEU A 1 81 ? 14.898 16.516 -4.805 1 87.5 81 LEU A O 1
ATOM 658 N N . PHE A 1 82 ? 16.656 17.203 -5.992 1 91 82 PHE A N 1
ATOM 659 C CA . PHE A 1 82 ? 16.641 16 -6.82 1 91 82 PHE A CA 1
ATOM 660 C C . PHE A 1 82 ? 16.906 14.758 -5.977 1 91 82 PHE A C 1
ATOM 662 O O . PHE A 1 82 ? 16.172 13.773 -6.07 1 91 82 PHE A O 1
ATOM 669 N N . ALA A 1 83 ? 17.891 14.836 -5.16 1 87.38 83 ALA A N 1
ATOM 670 C CA . ALA A 1 83 ? 18.25 13.695 -4.328 1 87.38 83 ALA A CA 1
ATOM 671 C C . ALA A 1 83 ? 17.109 13.336 -3.375 1 87.38 83 ALA A C 1
ATOM 673 O O . ALA A 1 83 ? 16.766 12.164 -3.215 1 87.38 83 ALA A O 1
ATOM 674 N N . ARG A 1 84 ? 16.531 14.273 -2.887 1 88.06 84 ARG A N 1
ATOM 675 C CA . ARG A 1 84 ? 15.492 14.07 -1.884 1 88.06 84 ARG A CA 1
ATOM 676 C C . ARG A 1 84 ? 14.234 13.461 -2.508 1 88.06 84 ARG A C 1
ATOM 678 O O . ARG A 1 84 ? 13.773 12.406 -2.074 1 88.06 84 ARG A O 1
ATOM 685 N N . TYR A 1 85 ? 13.75 14.062 -3.523 1 93.81 85 TYR A N 1
ATOM 686 C CA . TYR A 1 85 ? 12.461 13.656 -4.074 1 93.81 85 TYR A CA 1
ATOM 687 C C . TYR A 1 85 ? 12.625 12.445 -4.988 1 93.81 85 TYR A C 1
ATOM 689 O O . TYR A 1 85 ? 11.734 11.594 -5.07 1 93.81 85 TYR A O 1
ATOM 697 N N . PHE A 1 86 ? 13.781 12.375 -5.688 1 94.69 86 PHE A N 1
ATOM 698 C CA . PHE A 1 86 ? 14.109 11.148 -6.398 1 94.69 86 PHE A CA 1
ATOM 699 C C . PHE A 1 86 ? 14.156 9.961 -5.438 1 94.69 86 PHE A C 1
ATOM 701 O O . PHE A 1 86 ? 13.641 8.891 -5.746 1 94.69 86 PHE A O 1
ATOM 708 N N . GLY A 1 87 ? 14.711 10.219 -4.301 1 91.5 87 GLY A N 1
ATOM 709 C CA . GLY A 1 87 ? 14.781 9.203 -3.268 1 91.5 87 GLY A CA 1
ATOM 710 C C . GLY A 1 87 ? 13.422 8.758 -2.77 1 91.5 87 GLY A C 1
ATOM 711 O O . GLY A 1 87 ? 13.195 7.566 -2.531 1 91.5 87 GLY A O 1
ATOM 712 N N . VAL A 1 88 ? 12.508 9.641 -2.635 1 93.56 88 VAL A N 1
ATOM 713 C CA . VAL A 1 88 ? 11.148 9.312 -2.201 1 93.56 88 VAL A CA 1
ATOM 714 C C . VAL A 1 88 ? 10.5 8.367 -3.205 1 93.56 88 VAL A C 1
ATOM 716 O O . VAL A 1 88 ? 9.922 7.348 -2.82 1 93.56 88 VAL A O 1
ATOM 719 N N . GLY A 1 89 ? 10.656 8.688 -4.484 1 96.19 89 GLY A N 1
ATOM 720 C CA . GLY A 1 89 ? 10.133 7.816 -5.527 1 96.19 89 GLY A CA 1
ATOM 721 C C . GLY A 1 89 ? 10.719 6.418 -5.488 1 96.19 89 GLY A C 1
ATOM 722 O O . GLY A 1 89 ? 10 5.434 -5.652 1 96.19 89 GLY A O 1
ATOM 723 N N . VAL A 1 90 ? 11.969 6.375 -5.199 1 94.31 90 VAL A N 1
ATOM 724 C CA . VAL A 1 90 ? 12.68 5.102 -5.156 1 94.31 90 VAL A CA 1
ATOM 725 C C . VAL A 1 90 ? 12.148 4.25 -4.004 1 94.31 90 VAL A C 1
ATOM 727 O O . VAL A 1 90 ? 11.891 3.057 -4.176 1 94.31 90 VAL A O 1
ATOM 730 N N . ILE A 1 91 ? 11.953 4.82 -2.924 1 92.25 91 ILE A N 1
ATOM 731 C CA . ILE A 1 91 ? 11.508 4.105 -1.732 1 92.25 91 ILE A CA 1
ATOM 732 C C . ILE A 1 91 ? 10.094 3.572 -1.95 1 92.25 91 ILE A C 1
ATOM 734 O O . ILE A 1 91 ? 9.805 2.414 -1.64 1 92.25 91 ILE A O 1
ATOM 738 N N . VAL A 1 92 ? 9.25 4.344 -2.52 1 96.12 92 VAL A N 1
ATOM 739 C CA . VAL A 1 92 ? 7.871 3.926 -2.768 1 96.12 92 VAL A CA 1
ATOM 740 C C . VAL A 1 92 ? 7.855 2.766 -3.76 1 96.12 92 VAL A C 1
ATOM 742 O O . VAL A 1 92 ? 7.16 1.769 -3.549 1 96.12 92 VAL A O 1
ATOM 745 N N . ALA A 1 93 ? 8.641 2.898 -4.793 1 96.5 93 ALA A N 1
ATOM 746 C CA . ALA A 1 93 ? 8.695 1.831 -5.793 1 96.5 93 ALA A CA 1
ATOM 747 C C . ALA A 1 93 ? 9.281 0.553 -5.199 1 96.5 93 ALA A C 1
ATOM 749 O O . ALA A 1 93 ? 8.852 -0.551 -5.547 1 96.5 93 ALA A O 1
ATOM 750 N N . THR A 1 94 ? 10.234 0.707 -4.371 1 93.19 94 THR A N 1
ATOM 751 C CA . THR A 1 94 ? 10.852 -0.446 -3.723 1 93.19 94 THR A CA 1
ATOM 752 C C . THR A 1 94 ? 9.82 -1.223 -2.91 1 93.19 94 THR A C 1
ATOM 754 O O . THR A 1 94 ? 9.805 -2.455 -2.932 1 93.19 94 THR A O 1
ATOM 757 N N . ALA A 1 95 ? 8.938 -0.535 -2.258 1 95.62 95 ALA A N 1
ATOM 758 C CA . ALA A 1 95 ? 7.93 -1.168 -1.407 1 95.62 95 ALA A CA 1
ATOM 759 C C . ALA A 1 95 ? 7.043 -2.107 -2.217 1 95.62 95 ALA A C 1
ATOM 761 O O . ALA A 1 95 ? 6.645 -3.168 -1.729 1 95.62 95 ALA A O 1
ATOM 762 N N . PHE A 1 96 ? 6.781 -1.778 -3.447 1 97.38 96 PHE A N 1
ATOM 763 C CA . PHE A 1 96 ? 5.824 -2.543 -4.242 1 97.38 96 PHE A CA 1
ATOM 764 C C . PHE A 1 96 ? 6.547 -3.502 -5.18 1 97.38 96 PHE A C 1
ATOM 766 O O . PHE A 1 96 ? 6.312 -4.711 -5.145 1 97.38 96 PHE A O 1
ATOM 773 N N . ILE A 1 97 ? 7.496 -3.027 -5.902 1 95.75 97 ILE A N 1
ATOM 774 C CA . ILE A 1 97 ? 8.117 -3.812 -6.961 1 95.75 97 ILE A CA 1
ATOM 775 C C . ILE A 1 97 ? 9.164 -4.754 -6.363 1 95.75 97 ILE A C 1
ATOM 777 O O . ILE A 1 97 ? 9.25 -5.918 -6.758 1 95.75 97 ILE A O 1
ATOM 781 N N . HIS A 1 98 ? 9.883 -4.293 -5.398 1 92.75 98 HIS A N 1
ATOM 782 C CA . HIS A 1 98 ? 11.039 -5.062 -4.949 1 92.75 98 HIS A CA 1
ATOM 783 C C . HIS A 1 98 ? 10.75 -5.781 -3.637 1 92.75 98 HIS A C 1
ATOM 785 O O . HIS A 1 98 ? 11.555 -6.59 -3.172 1 92.75 98 HIS A O 1
ATOM 791 N N . LEU A 1 99 ? 9.641 -5.5 -3.062 1 93.94 99 LEU A N 1
ATOM 792 C CA . LEU A 1 99 ? 9.352 -6.168 -1.799 1 93.94 99 LEU A CA 1
ATOM 793 C C . LEU A 1 99 ? 8.023 -6.926 -1.876 1 93.94 99 LEU A C 1
ATOM 795 O O . LEU A 1 99 ? 7.98 -8.125 -1.616 1 93.94 99 LEU A O 1
ATOM 799 N N . LEU A 1 100 ? 6.996 -6.258 -2.303 1 96.88 100 LEU A N 1
ATOM 800 C CA . LEU A 1 100 ? 5.684 -6.883 -2.391 1 96.88 100 LEU A CA 1
ATOM 801 C C . LEU A 1 100 ? 5.691 -8.031 -3.396 1 96.88 100 LEU A C 1
ATOM 803 O O . LEU A 1 100 ? 5.203 -9.125 -3.102 1 96.88 100 LEU A O 1
ATOM 807 N N . ASP A 1 101 ? 6.266 -7.773 -4.516 1 96.19 101 ASP A N 1
ATOM 808 C CA . ASP A 1 101 ? 6.242 -8.766 -5.59 1 96.19 101 ASP A CA 1
ATOM 809 C C . ASP A 1 101 ? 6.996 -10.023 -5.188 1 96.19 101 ASP A C 1
ATOM 811 O O . ASP A 1 101 ? 6.461 -11.133 -5.277 1 96.19 101 ASP A O 1
ATOM 815 N N . PRO A 1 102 ? 8.195 -9.914 -4.676 1 93.75 102 PRO A N 1
ATOM 816 C CA . PRO A 1 102 ? 8.891 -11.125 -4.242 1 93.75 102 PRO A CA 1
ATOM 817 C C . PRO A 1 102 ? 8.188 -11.828 -3.088 1 93.75 102 PRO A C 1
ATOM 819 O O . PRO A 1 102 ? 8.281 -13.055 -2.953 1 93.75 102 PRO A O 1
ATOM 822 N N . ALA A 1 103 ? 7.516 -11.094 -2.26 1 95.75 103 ALA A N 1
ATOM 823 C CA . ALA A 1 103 ? 6.742 -11.727 -1.196 1 95.75 103 ALA A CA 1
ATOM 824 C C . ALA A 1 103 ? 5.676 -12.656 -1.773 1 95.75 103 ALA A C 1
ATOM 826 O O . ALA A 1 103 ? 5.523 -13.789 -1.322 1 95.75 103 ALA A O 1
ATOM 827 N N . TYR A 1 104 ? 4.988 -12.219 -2.791 1 96.12 104 TYR A N 1
ATOM 828 C CA . TYR A 1 104 ? 3.959 -13.031 -3.43 1 96.12 104 TYR A CA 1
ATOM 829 C C . TYR A 1 104 ? 4.582 -14.164 -4.242 1 96.12 104 TYR A C 1
ATOM 831 O O . TYR A 1 104 ? 4 -15.242 -4.367 1 96.12 104 TYR A O 1
ATOM 839 N N . ASP A 1 105 ? 5.75 -13.914 -4.738 1 93.06 105 ASP A N 1
ATOM 840 C CA . ASP A 1 105 ? 6.426 -14.914 -5.562 1 93.06 105 ASP A CA 1
ATOM 841 C C . ASP A 1 105 ? 6.863 -16.109 -4.727 1 93.06 105 ASP A C 1
ATOM 843 O O . ASP A 1 105 ? 7.031 -17.219 -5.254 1 93.06 105 ASP A O 1
ATOM 847 N N . THR A 1 106 ? 7.039 -15.922 -3.426 1 92.56 106 THR A N 1
ATOM 848 C CA . THR A 1 106 ? 7.559 -17 -2.592 1 92.56 106 THR A CA 1
ATOM 849 C C . THR A 1 106 ? 6.469 -17.531 -1.667 1 92.56 106 THR A C 1
ATOM 851 O O . THR A 1 106 ? 6.461 -18.719 -1.336 1 92.56 106 THR A O 1
ATOM 854 N N . LEU A 1 107 ? 5.578 -16.672 -1.31 1 94.38 107 LEU A N 1
ATOM 855 C CA . LEU A 1 107 ? 4.629 -17.062 -0.269 1 94.38 107 LEU A CA 1
ATOM 856 C C . LEU A 1 107 ? 3.193 -16.875 -0.75 1 94.38 107 LEU A C 1
ATOM 858 O O . LEU A 1 107 ? 2.248 -17.234 -0.044 1 94.38 107 LEU A O 1
ATOM 862 N N . GLY A 1 108 ? 3.014 -16.406 -1.901 1 92.69 108 GLY A N 1
ATOM 863 C CA . GLY A 1 108 ? 1.686 -16.141 -2.428 1 92.69 108 GLY A CA 1
ATOM 864 C C . GLY A 1 108 ? 0.834 -17.391 -2.57 1 92.69 108 GLY A C 1
ATOM 865 O O . GLY A 1 108 ? 1.344 -18.5 -2.484 1 92.69 108 GLY A O 1
ATOM 866 N N . GLY A 1 109 ? -0.397 -17.203 -2.803 1 89.88 109 GLY A N 1
ATOM 867 C CA . GLY A 1 109 ? -1.359 -18.297 -2.844 1 89.88 109 GLY A CA 1
ATOM 868 C C . GLY A 1 109 ? -1.137 -19.25 -4.004 1 89.88 109 GLY A C 1
ATOM 869 O O . GLY A 1 109 ? -1.546 -20.406 -3.949 1 89.88 109 GLY A O 1
ATOM 870 N N . ARG A 1 110 ? -0.503 -18.828 -5.008 1 88.94 110 ARG A N 1
ATOM 871 C CA . ARG A 1 110 ? -0.315 -19.656 -6.191 1 88.94 110 ARG A CA 1
ATOM 872 C C . ARG A 1 110 ? 1.072 -20.297 -6.199 1 88.94 110 ARG A C 1
ATOM 874 O O . ARG A 1 110 ? 1.469 -20.922 -7.188 1 88.94 110 ARG A O 1
ATOM 881 N N . THR A 1 111 ? 1.767 -20.172 -5.098 1 89.38 111 THR A N 1
ATOM 882 C CA . THR A 1 111 ? 3.1 -20.75 -4.965 1 89.38 111 THR A CA 1
ATOM 883 C C . THR A 1 111 ? 3.035 -22.094 -4.262 1 89.38 111 THR A C 1
ATOM 885 O O . THR A 1 111 ? 1.983 -22.484 -3.75 1 89.38 111 THR A O 1
ATOM 888 N N . CYS A 1 112 ? 4.176 -22.797 -4.32 1 86.31 112 CYS A N 1
ATOM 889 C CA . CYS A 1 112 ? 4.281 -24.062 -3.625 1 86.31 112 CYS A CA 1
ATOM 890 C C . CYS A 1 112 ? 3.984 -23.906 -2.139 1 86.31 112 CYS A C 1
ATOM 892 O O . CYS A 1 112 ? 3.16 -24.625 -1.583 1 86.31 112 CYS A O 1
ATOM 894 N N . VAL A 1 113 ? 4.562 -22.906 -1.521 1 89.25 113 VAL A N 1
ATOM 895 C CA . VAL A 1 113 ? 4.379 -22.688 -0.09 1 89.25 113 VAL A CA 1
ATOM 896 C C . VAL A 1 113 ? 2.934 -22.281 0.188 1 89.25 113 VAL A C 1
ATOM 898 O O . VAL A 1 113 ? 2.299 -22.812 1.102 1 89.25 113 VAL A O 1
ATOM 901 N N . GLY A 1 114 ? 2.418 -21.438 -0.642 1 90.31 114 GLY A N 1
ATOM 902 C CA . GLY A 1 114 ? 1.083 -20.906 -0.438 1 90.31 114 GLY A CA 1
ATOM 903 C C . GLY A 1 114 ? -0.013 -21.938 -0.63 1 90.31 114 GLY A C 1
ATOM 904 O O . GLY A 1 114 ? -1.142 -21.734 -0.173 1 90.31 114 GLY A O 1
ATOM 905 N N . ARG A 1 115 ? 0.311 -23.031 -1.24 1 87.19 115 ARG A N 1
ATOM 906 C CA . ARG A 1 115 ? -0.685 -24.078 -1.483 1 87.19 115 ARG A CA 1
ATOM 907 C C . ARG A 1 115 ? -0.517 -25.234 -0.507 1 87.19 115 ARG A C 1
ATOM 909 O O . ARG A 1 115 ? -1.294 -26.188 -0.532 1 87.19 115 ARG A O 1
ATOM 916 N N . THR A 1 116 ? 0.448 -25.109 0.348 1 85.06 116 THR A N 1
ATOM 917 C CA . THR A 1 116 ? 0.795 -26.266 1.179 1 85.06 116 THR A CA 1
ATOM 918 C C . THR A 1 116 ? 0.419 -26 2.635 1 85.06 116 THR A C 1
ATOM 920 O O . THR A 1 116 ? 0.81 -24.984 3.215 1 85.06 116 THR A O 1
ATOM 923 N N . GLY A 1 117 ? -0.368 -26.906 3.145 1 85.56 117 GLY A N 1
ATOM 924 C CA . GLY A 1 117 ? -0.649 -26.922 4.57 1 85.56 117 GLY A CA 1
ATOM 925 C C . GLY A 1 117 ? -1.384 -25.688 5.055 1 85.56 117 GLY A C 1
ATOM 926 O O . GLY A 1 117 ? -2.379 -25.281 4.453 1 85.56 117 GLY A O 1
ATOM 927 N N . ASN A 1 118 ? -0.846 -25.141 6.203 1 87.19 118 ASN A N 1
ATOM 928 C CA . ASN A 1 118 ? -1.488 -24.016 6.852 1 87.19 118 ASN A CA 1
ATOM 929 C C . ASN A 1 118 ? -1.306 -22.734 6.043 1 87.19 118 ASN A C 1
ATOM 931 O O . ASN A 1 118 ? -2.104 -21.797 6.156 1 87.19 118 ASN A O 1
ATOM 935 N N . TRP A 1 119 ? -0.285 -22.703 5.211 1 89.5 119 TRP A N 1
ATOM 936 C CA . TRP A 1 119 ? -0.034 -21.531 4.383 1 89.5 119 TRP A CA 1
ATOM 937 C C . TRP A 1 119 ? -1.107 -21.391 3.309 1 89.5 119 TRP A C 1
ATOM 939 O O . TRP A 1 119 ? -1.286 -20.297 2.748 1 89.5 119 TRP A O 1
ATOM 949 N N . GLY A 1 120 ? -1.811 -22.547 3.043 1 88.31 120 GLY A N 1
ATOM 950 C CA . GLY A 1 120 ? -2.84 -22.516 2.016 1 88.31 120 GLY A CA 1
ATOM 951 C C . GLY A 1 120 ? -4.219 -22.188 2.557 1 88.31 120 GLY A C 1
ATOM 952 O O . GLY A 1 120 ? -5.164 -22 1.788 1 88.31 120 GLY A O 1
ATOM 953 N N . LEU A 1 121 ? -4.344 -21.922 3.844 1 88.5 121 LEU A N 1
ATOM 954 C CA . LEU A 1 121 ? -5.645 -21.75 4.48 1 88.5 121 LEU A CA 1
ATOM 955 C C . LEU A 1 121 ? -6.066 -20.281 4.449 1 88.5 121 LEU A C 1
ATOM 957 O O . LEU A 1 121 ? -7.234 -19.969 4.688 1 88.5 121 LEU A O 1
ATOM 961 N N . TYR A 1 122 ? -5.117 -19.422 4.164 1 91.81 122 TYR A N 1
ATOM 962 C CA . TYR A 1 122 ? -5.391 -17.984 4.195 1 91.81 122 TYR A CA 1
ATOM 963 C C . TYR A 1 122 ? -4.379 -17.219 3.352 1 91.81 122 TYR A C 1
ATOM 965 O O . TYR A 1 122 ? -3.35 -17.766 2.951 1 91.81 122 TYR A O 1
ATOM 973 N N . SER A 1 123 ? -4.812 -16.094 2.963 1 93.44 123 SER A N 1
ATOM 974 C CA . SER A 1 123 ? -3.891 -15.211 2.262 1 93.44 123 SER A CA 1
ATOM 975 C C . SER A 1 123 ? -2.947 -14.516 3.236 1 93.44 123 SER A C 1
ATOM 977 O O . SER A 1 123 ? -3.191 -13.375 3.639 1 93.44 123 SER A O 1
ATOM 979 N N . TRP A 1 124 ? -1.8 -15.031 3.449 1 95.19 124 TRP A N 1
ATOM 980 C CA . TRP A 1 124 ? -0.911 -14.594 4.52 1 95.19 124 TRP A CA 1
ATOM 981 C C . TRP A 1 124 ? -0.11 -13.367 4.094 1 95.19 124 TRP A C 1
ATOM 983 O O . TRP A 1 124 ? 0.211 -12.508 4.918 1 95.19 124 TRP A O 1
ATOM 993 N N . VAL A 1 125 ? 0.265 -13.273 2.822 1 97.31 125 VAL A N 1
ATOM 994 C CA . VAL A 1 125 ? 1.123 -12.18 2.371 1 97.31 125 VAL A CA 1
ATOM 995 C C . VAL A 1 125 ? 0.453 -10.844 2.664 1 97.31 125 VAL A C 1
ATOM 997 O O . VAL A 1 125 ? 1.001 -10.016 3.395 1 97.31 125 VAL A O 1
ATOM 1000 N N . PRO A 1 126 ? -0.795 -10.586 2.162 1 97.69 126 PRO A N 1
ATOM 1001 C CA . PRO A 1 126 ? -1.416 -9.305 2.48 1 97.69 126 PRO A CA 1
ATOM 1002 C C . PRO A 1 126 ? -1.73 -9.148 3.967 1 97.69 126 PRO A C 1
ATOM 1004 O O . PRO A 1 126 ? -1.722 -8.031 4.492 1 97.69 126 PRO A O 1
ATOM 1007 N N . ALA A 1 127 ? -1.967 -10.227 4.656 1 97.38 127 ALA A N 1
ATOM 1008 C CA . ALA A 1 127 ? -2.223 -10.164 6.094 1 97.38 127 ALA A CA 1
ATOM 1009 C C . ALA A 1 127 ? -0.991 -9.672 6.848 1 97.38 127 ALA A C 1
ATOM 1011 O O . ALA A 1 127 ? -1.098 -8.812 7.73 1 97.38 127 ALA A O 1
ATOM 1012 N N . ILE A 1 128 ? 0.152 -10.203 6.496 1 97.44 128 ILE A N 1
ATOM 1013 C CA . ILE A 1 128 ? 1.398 -9.797 7.137 1 97.44 128 ILE A CA 1
ATOM 1014 C C . ILE A 1 128 ? 1.706 -8.344 6.801 1 97.44 128 ILE A C 1
ATOM 1016 O O . ILE A 1 128 ? 2.137 -7.578 7.664 1 97.44 128 ILE A O 1
ATOM 1020 N N . ILE A 1 129 ? 1.456 -7.977 5.594 1 98 129 ILE A N 1
ATOM 1021 C CA . ILE A 1 129 ? 1.654 -6.594 5.18 1 98 129 ILE A CA 1
ATOM 1022 C C . ILE A 1 129 ? 0.765 -5.672 6.012 1 98 129 ILE A C 1
ATOM 1024 O O . ILE A 1 129 ? 1.228 -4.652 6.527 1 98 129 ILE A O 1
ATOM 1028 N N . LEU A 1 130 ? -0.461 -6.078 6.176 1 97.88 130 LEU A N 1
ATOM 1029 C CA . LEU A 1 130 ? -1.424 -5.277 6.922 1 97.88 130 LEU A CA 1
ATOM 1030 C C . LEU A 1 130 ? -1.011 -5.152 8.383 1 97.88 130 LEU A C 1
ATOM 1032 O O . LEU A 1 130 ? -1.068 -4.062 8.961 1 97.88 130 LEU A O 1
ATOM 1036 N N . VAL A 1 131 ? -0.578 -6.211 8.961 1 97.62 131 VAL A N 1
ATOM 1037 C CA . VAL A 1 131 ? -0.132 -6.191 10.352 1 97.62 131 VAL A CA 1
ATOM 1038 C C . VAL A 1 131 ? 1.067 -5.258 10.5 1 97.62 131 VAL A C 1
ATOM 1040 O O . VAL A 1 131 ? 1.149 -4.488 11.453 1 97.62 131 VAL A O 1
ATOM 1043 N N . SER A 1 132 ? 1.944 -5.359 9.547 1 96.44 132 SER A N 1
ATOM 1044 C CA . SER A 1 132 ? 3.125 -4.504 9.578 1 96.44 132 SER A CA 1
ATOM 1045 C C . SER A 1 132 ? 2.744 -3.033 9.438 1 96.44 132 SER A C 1
ATOM 1047 O O . SER A 1 132 ? 3.287 -2.18 10.141 1 96.44 132 SER A O 1
ATOM 1049 N N . ILE A 1 133 ? 1.834 -2.703 8.578 1 97.06 133 ILE A N 1
ATOM 1050 C CA . ILE A 1 133 ? 1.362 -1.339 8.375 1 97.06 133 ILE A CA 1
ATOM 1051 C C . ILE A 1 133 ? 0.734 -0.812 9.656 1 97.06 133 ILE A C 1
ATOM 1053 O O . ILE A 1 133 ? 1.057 0.291 10.109 1 97.06 133 ILE A O 1
ATOM 1057 N N . PHE A 1 134 ? -0.087 -1.627 10.289 1 97.38 134 PHE A N 1
ATOM 1058 C CA . PHE A 1 134 ? -0.769 -1.183 11.5 1 97.38 134 PHE A CA 1
ATOM 1059 C C . PHE A 1 134 ? 0.209 -1.077 12.664 1 97.38 134 PHE A C 1
ATOM 1061 O O . PHE A 1 134 ? 0.062 -0.211 13.523 1 97.38 134 PHE A O 1
ATOM 1068 N N . ALA A 1 135 ? 1.207 -1.939 12.672 1 95.12 135 ALA A N 1
ATOM 1069 C CA . ALA A 1 135 ? 2.219 -1.858 13.719 1 95.12 135 ALA A CA 1
ATOM 1070 C C . ALA A 1 135 ? 2.982 -0.539 13.648 1 95.12 135 ALA A C 1
ATOM 1072 O O . ALA A 1 135 ? 3.158 0.141 14.664 1 95.12 135 ALA A O 1
ATOM 1073 N N . VAL A 1 136 ? 3.385 -0.164 12.492 1 93.25 136 VAL A N 1
ATOM 1074 C CA . VAL A 1 136 ? 4.137 1.078 12.344 1 93.25 136 VAL A CA 1
ATOM 1075 C C . VAL A 1 136 ? 3.209 2.271 12.555 1 93.25 136 VAL A C 1
ATOM 1077 O O . VAL A 1 136 ? 3.609 3.279 13.141 1 93.25 136 VAL A O 1
ATOM 1080 N N . PHE A 1 137 ? 1.988 2.164 12.156 1 94.56 137 PHE A N 1
ATOM 1081 C CA . PHE A 1 137 ? 0.996 3.211 12.367 1 94.56 137 PHE A CA 1
ATOM 1082 C C . PHE A 1 137 ? 0.77 3.451 13.852 1 94.56 137 PHE A C 1
ATOM 1084 O O . PHE A 1 137 ? 0.784 4.594 14.312 1 94.56 137 PHE A O 1
ATOM 1091 N N . LEU A 1 138 ? 0.571 2.387 14.555 1 94.5 138 LEU A N 1
ATOM 1092 C CA . LEU A 1 138 ? 0.341 2.502 15.992 1 94.5 138 LEU A CA 1
ATOM 1093 C C . LEU A 1 138 ? 1.567 3.072 16.688 1 94.5 138 LEU A C 1
ATOM 1095 O O . LEU A 1 138 ? 1.44 3.904 17.594 1 94.5 138 LEU A O 1
ATOM 1099 N N . LEU A 1 139 ? 2.709 2.695 16.25 1 90.75 139 LEU A N 1
ATOM 1100 C CA . LEU A 1 139 ? 3.939 3.236 16.828 1 90.75 139 LEU A CA 1
ATOM 1101 C C . LEU A 1 139 ? 4.066 4.727 16.531 1 90.75 139 LEU A C 1
ATOM 1103 O O . LEU A 1 139 ? 4.512 5.5 17.375 1 90.75 139 LEU A O 1
ATOM 1107 N N . ASP A 1 140 ? 3.707 5.07 15.336 1 89 140 ASP A N 1
ATOM 1108 C CA . ASP A 1 140 ? 3.73 6.473 14.93 1 89 140 ASP A CA 1
ATOM 1109 C C . ASP A 1 140 ? 2.785 7.312 15.781 1 89 140 ASP A C 1
ATOM 1111 O O . ASP A 1 140 ? 3.182 8.352 16.312 1 89 140 ASP A O 1
ATOM 1115 N N . VAL A 1 141 ? 1.568 6.848 15.984 1 90.31 141 VAL A N 1
ATOM 1116 C CA . VAL A 1 141 ? 0.577 7.547 16.797 1 90.31 141 VAL A CA 1
ATOM 1117 C C . VAL A 1 141 ? 1.055 7.625 18.25 1 90.31 141 VAL A C 1
ATOM 1119 O O . VAL A 1 141 ? 0.967 8.68 18.875 1 90.31 141 VAL A O 1
ATOM 1122 N N . PHE A 1 142 ? 1.582 6.551 18.734 1 88.19 142 PHE A N 1
ATOM 1123 C CA . PHE A 1 142 ? 2.047 6.48 20.109 1 88.19 142 PHE A CA 1
ATOM 1124 C C . PHE A 1 142 ? 3.189 7.461 20.344 1 88.19 142 PHE A C 1
ATOM 1126 O O . PHE A 1 142 ? 3.225 8.141 21.375 1 88.19 142 PHE A O 1
ATOM 1133 N N . MET A 1 143 ? 4.09 7.582 19.453 1 84.31 143 MET A N 1
ATOM 1134 C CA . MET A 1 143 ? 5.215 8.508 19.578 1 84.31 143 MET A CA 1
ATOM 1135 C C . MET A 1 143 ? 4.738 9.953 19.547 1 84.31 143 MET A C 1
ATOM 1137 O O . MET A 1 143 ? 5.254 10.797 20.281 1 84.31 143 MET A O 1
ATOM 1141 N N . GLN A 1 144 ? 3.77 10.211 18.75 1 83.56 144 GLN A N 1
ATOM 1142 C CA . GLN A 1 144 ? 3.23 11.57 18.656 1 83.56 144 GLN A CA 1
ATOM 1143 C C . GLN A 1 144 ? 2.512 11.953 19.953 1 83.56 144 GLN A C 1
ATOM 1145 O O . GLN A 1 144 ? 2.637 13.086 20.422 1 83.56 144 GLN A O 1
ATOM 1150 N N . VAL A 1 145 ? 1.808 11.023 20.516 1 84.81 145 VAL A N 1
ATOM 1151 C CA . VAL A 1 145 ? 1.061 11.281 21.75 1 84.81 145 VAL A CA 1
ATOM 1152 C C . VAL A 1 145 ? 2.029 11.531 22.906 1 84.81 145 VAL A C 1
ATOM 1154 O O . VAL A 1 145 ? 1.823 12.445 23.703 1 84.81 145 VAL A O 1
ATOM 1157 N N . ILE A 1 146 ? 3.049 10.797 22.969 1 83.62 146 ILE A N 1
ATOM 1158 C CA . ILE A 1 146 ? 4.035 10.945 24.031 1 83.62 146 ILE A CA 1
ATOM 1159 C C . ILE A 1 146 ? 4.711 12.312 23.922 1 83.62 146 ILE A C 1
ATOM 1161 O O . ILE A 1 146 ? 4.879 13.008 24.922 1 83.62 146 ILE A O 1
ATOM 1165 N N . VAL A 1 147 ? 5.059 12.648 22.734 1 78.25 147 VAL A N 1
ATOM 1166 C CA . VAL A 1 147 ? 5.758 13.914 22.516 1 78.25 147 VAL A CA 1
ATOM 1167 C C . VAL A 1 147 ? 4.82 15.078 22.812 1 78.25 147 VAL A C 1
ATOM 1169 O O . VAL A 1 147 ? 5.23 16.078 23.406 1 78.25 147 VAL A O 1
ATOM 1172 N N . GLU A 1 148 ? 3.621 15 22.391 1 78.31 148 GLU A N 1
ATOM 1173 C CA . GLU A 1 148 ? 2.635 16.047 22.656 1 78.31 148 GLU A CA 1
ATOM 1174 C C . GLU A 1 148 ? 2.369 16.203 24.141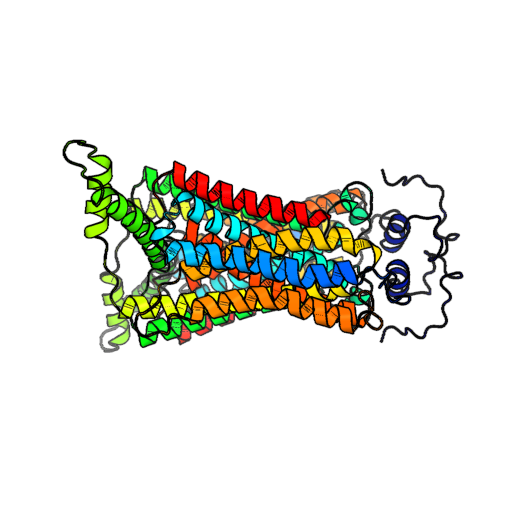 1 78.31 148 GLU A C 1
ATOM 1176 O O . GLU A 1 148 ? 2.203 17.312 24.641 1 78.31 148 GLU A O 1
ATOM 1181 N N . ARG A 1 149 ? 2.23 15.203 24.828 1 79.25 149 ARG A N 1
ATOM 1182 C CA . ARG A 1 149 ? 1.932 15.258 26.25 1 79.25 149 ARG A CA 1
ATOM 1183 C C . ARG A 1 149 ? 3.129 15.766 27.047 1 79.25 149 ARG A C 1
ATOM 1185 O O . ARG A 1 149 ? 2.965 16.484 28.031 1 79.25 149 ARG A O 1
ATOM 1192 N N . LYS A 1 150 ? 4.184 15.344 26.641 1 76.5 150 LYS A N 1
ATOM 1193 C CA . LYS A 1 150 ? 5.387 15.734 27.375 1 76.5 150 LYS A CA 1
ATOM 1194 C C . LYS A 1 150 ? 5.77 17.172 27.062 1 76.5 150 LYS A C 1
ATOM 1196 O O . LYS A 1 150 ? 6.23 17.906 27.953 1 76.5 150 LYS A O 1
ATOM 1201 N N . PHE A 1 151 ? 5.523 17.562 25.797 1 69.19 151 PHE A N 1
ATOM 1202 C CA . PHE A 1 151 ? 6.059 18.875 25.453 1 69.19 151 PHE A CA 1
ATOM 1203 C C . PHE A 1 151 ? 4.934 19.844 25.141 1 69.19 151 PHE A C 1
ATOM 1205 O O . PHE A 1 151 ? 5.16 21.047 25.031 1 69.19 151 PHE A O 1
ATOM 1212 N N . GLY A 1 152 ? 3.652 19.531 25.156 1 60.47 152 GLY A N 1
ATOM 1213 C CA . GLY A 1 152 ? 2.48 20.375 25.031 1 60.47 152 GLY A CA 1
ATOM 1214 C C . GLY A 1 152 ? 2.314 20.969 23.641 1 60.47 152 GLY A C 1
ATOM 1215 O O . GLY A 1 152 ? 1.464 21.828 23.422 1 60.47 152 GLY A O 1
ATOM 1216 N N . VAL A 1 153 ? 3.377 21.094 22.672 1 56.34 153 VAL A N 1
ATOM 1217 C CA . VAL A 1 153 ? 3.314 21.891 21.453 1 56.34 153 VAL A CA 1
ATOM 1218 C C . VAL A 1 153 ? 2.852 21.016 20.297 1 56.34 153 VAL A C 1
ATOM 1220 O O . VAL A 1 153 ? 3.266 19.859 20.172 1 56.34 153 VAL A O 1
ATOM 1223 N N . HIS A 1 154 ? 1.735 21.391 19.719 1 54.88 154 HIS A N 1
ATOM 1224 C CA . HIS A 1 154 ? 1.27 20.766 18.484 1 54.88 154 HIS A CA 1
ATOM 1225 C C . HIS A 1 154 ? 2.189 21.109 17.328 1 54.88 154 HIS A C 1
ATOM 1227 O O . HIS A 1 154 ? 2.473 22.281 17.062 1 54.88 154 HIS A O 1
ATOM 1233 N N . HIS A 1 155 ? 3.291 20.406 16.984 1 50.91 155 HIS A N 1
ATOM 1234 C CA . HIS A 1 155 ? 4.289 20.719 15.969 1 50.91 155 HIS A CA 1
ATOM 1235 C C . HIS A 1 155 ? 3.764 20.422 14.57 1 50.91 155 HIS A C 1
ATOM 1237 O O . HIS A 1 155 ? 3.004 19.469 14.383 1 50.91 155 HIS A O 1
ATOM 1243 N N . ASP A 1 156 ? 3.951 21.391 13.758 1 51.41 156 ASP A N 1
ATOM 1244 C CA . ASP A 1 156 ? 3.822 21.297 12.305 1 51.41 156 ASP A CA 1
ATOM 1245 C C . ASP A 1 156 ? 4.871 20.344 11.719 1 51.41 156 ASP A C 1
ATOM 1247 O O . ASP A 1 156 ? 6.066 20.516 11.953 1 51.41 156 ASP A O 1
ATOM 1251 N N . HIS A 1 157 ? 4.617 19.234 11.398 1 53.19 157 HIS A N 1
ATOM 1252 C CA . HIS A 1 157 ? 5.453 18.172 10.844 1 53.19 157 HIS A CA 1
ATOM 1253 C C . HIS A 1 157 ? 6.305 18.688 9.688 1 53.19 157 HIS A C 1
ATOM 1255 O O . HIS A 1 157 ? 7.203 18 9.219 1 53.19 157 HIS A O 1
ATOM 1261 N N . SER A 1 158 ? 6.117 19.906 9.172 1 54.22 158 SER A N 1
ATOM 1262 C CA . SER A 1 158 ? 6.797 20.328 7.953 1 54.22 158 SER A CA 1
ATOM 1263 C C . SER A 1 158 ? 7.984 21.234 8.273 1 54.22 158 SER A C 1
ATOM 1265 O O . SER A 1 158 ? 8.695 21.672 7.367 1 54.22 158 SER A O 1
ATOM 1267 N N . ALA A 1 159 ? 8.445 21.5 9.469 1 52.19 159 ALA A N 1
ATOM 1268 C CA . ALA A 1 159 ? 9.43 22.5 9.844 1 52.19 159 ALA A CA 1
ATOM 1269 C C . ALA A 1 159 ? 10.836 22.094 9.398 1 52.19 159 ALA A C 1
ATOM 1271 O O . ALA A 1 159 ? 11.641 22.953 9.023 1 52.19 159 ALA A O 1
ATOM 1272 N N . GLY A 1 160 ? 11.102 20.797 9.211 1 53.09 160 GLY A N 1
ATOM 1273 C CA . GLY A 1 160 ? 12.445 20.359 8.883 1 53.09 160 GLY A CA 1
ATOM 1274 C C . GLY A 1 160 ? 12.852 20.672 7.453 1 53.09 160 GLY A C 1
ATOM 1275 O O . GLY A 1 160 ? 13.977 21.125 7.211 1 53.09 160 GLY A O 1
ATOM 1276 N N . ASN A 1 161 ? 12.023 20.516 6.582 1 57.53 161 ASN A N 1
ATOM 1277 C CA . ASN A 1 161 ? 12.336 20.734 5.172 1 57.53 161 ASN A CA 1
ATOM 1278 C C . ASN A 1 161 ? 12.695 22.188 4.895 1 57.53 161 ASN A C 1
ATOM 1280 O O . ASN A 1 161 ? 13.625 22.469 4.141 1 57.53 161 ASN A O 1
ATOM 1284 N N . LYS A 1 162 ? 12.078 23.016 5.598 1 58.91 162 LYS A N 1
ATOM 1285 C CA . LYS A 1 162 ? 12.297 24.438 5.363 1 58.91 162 LYS A CA 1
ATOM 1286 C C . LYS A 1 162 ? 13.648 24.891 5.93 1 58.91 162 LYS A C 1
ATOM 1288 O O . LYS A 1 162 ? 14.336 25.703 5.328 1 58.91 162 LYS A O 1
ATOM 1293 N N . GLU A 1 163 ? 13.969 24.281 6.914 1 60.5 163 GLU A N 1
ATOM 1294 C CA . GLU A 1 163 ? 15.234 24.656 7.539 1 60.5 163 GLU A CA 1
ATOM 1295 C C . GLU A 1 163 ? 16.422 24.25 6.668 1 60.5 163 GLU A C 1
ATOM 1297 O O . GLU A 1 163 ? 17.391 25 6.543 1 60.5 163 GLU A O 1
ATOM 1302 N N . VAL A 1 164 ? 16.266 23.094 6.059 1 61.22 164 VAL A N 1
ATOM 1303 C CA . VAL A 1 164 ? 17.359 22.609 5.23 1 61.22 164 VAL A CA 1
ATOM 1304 C C . VAL A 1 164 ? 17.453 23.453 3.959 1 61.22 164 VAL A C 1
ATOM 1306 O O . VAL A 1 164 ? 18.562 23.828 3.549 1 61.22 164 VAL A O 1
ATOM 1309 N N . GLU A 1 165 ? 16.391 23.75 3.455 1 66.31 165 GLU A N 1
ATOM 1310 C CA . GLU A 1 165 ? 16.406 24.562 2.25 1 66.31 165 GLU A CA 1
ATOM 1311 C C . GLU A 1 165 ? 16.969 25.953 2.533 1 66.31 165 GLU A C 1
ATOM 1313 O O . GLU A 1 165 ? 17.781 26.469 1.755 1 66.31 165 GLU A O 1
ATOM 1318 N N . THR A 1 166 ? 16.562 26.547 3.627 1 63.81 166 THR A N 1
ATOM 1319 C CA . THR A 1 166 ? 17.031 27.875 4.02 1 63.81 166 THR A CA 1
ATOM 1320 C C . THR A 1 166 ? 18.547 27.844 4.281 1 63.81 166 THR A C 1
ATOM 1322 O O . THR A 1 166 ? 19.25 28.781 3.914 1 63.81 166 THR A O 1
ATOM 1325 N N . ALA A 1 167 ? 18.953 26.797 4.848 1 65.5 167 ALA A N 1
ATOM 1326 C CA . ALA A 1 167 ? 20.375 26.656 5.141 1 65.5 167 ALA A CA 1
ATOM 1327 C C . ALA A 1 167 ? 21.203 26.578 3.855 1 65.5 167 ALA A C 1
ATOM 1329 O O . ALA A 1 167 ? 22.25 27.203 3.744 1 65.5 167 ALA A O 1
ATOM 1330 N N . ILE A 1 168 ? 20.734 25.875 2.953 1 66.31 168 ILE A N 1
ATOM 1331 C CA . ILE A 1 168 ? 21.438 25.719 1.687 1 66.31 168 ILE A CA 1
ATOM 1332 C C . ILE A 1 168 ? 21.469 27.047 0.937 1 66.31 168 ILE A C 1
ATOM 1334 O O . ILE A 1 168 ? 22.5 27.438 0.387 1 66.31 168 ILE A O 1
ATOM 1338 N N . ILE A 1 169 ? 20.391 27.797 1.061 1 64.5 169 ILE A N 1
ATOM 1339 C CA . ILE A 1 169 ? 20.297 29.094 0.397 1 64.5 169 ILE A CA 1
ATOM 1340 C C . ILE A 1 169 ? 21.219 30.094 1.073 1 64.5 169 ILE A C 1
ATOM 1342 O O . ILE A 1 169 ? 21.922 30.859 0.399 1 64.5 169 ILE A O 1
ATOM 1346 N N . ARG A 1 170 ? 21.219 30.078 2.334 1 61.84 170 ARG A N 1
ATOM 1347 C CA . ARG A 1 170 ? 22.078 30.984 3.105 1 61.84 170 ARG A CA 1
ATOM 1348 C C . ARG A 1 170 ? 23.547 30.719 2.816 1 61.84 170 ARG A C 1
ATOM 1350 O O . ARG A 1 170 ? 24.344 31.656 2.678 1 61.84 170 ARG A O 1
ATOM 1357 N N . ASN A 1 171 ? 23.859 29.516 2.771 1 61.97 171 ASN A N 1
ATOM 1358 C CA . ASN A 1 171 ? 25.25 29.141 2.484 1 61.97 171 ASN A CA 1
ATOM 1359 C C . ASN A 1 171 ? 25.672 29.594 1.086 1 61.97 171 ASN A C 1
ATOM 1361 O O . ASN A 1 171 ? 26.812 30 0.878 1 61.97 171 ASN A O 1
ATOM 1365 N N . GLN A 1 172 ? 24.703 29.625 0.258 1 59.97 172 GLN A N 1
ATOM 1366 C CA . GLN A 1 172 ? 24.969 30.078 -1.099 1 59.97 172 GLN A CA 1
ATOM 1367 C C . GLN A 1 172 ? 25.094 31.609 -1.148 1 59.97 172 GLN A C 1
ATOM 1369 O O . GLN A 1 172 ? 25.938 32.156 -1.868 1 59.97 172 GLN A O 1
ATOM 1374 N N . ALA A 1 173 ? 24.297 32.312 -0.302 1 56.72 173 ALA A N 1
ATOM 1375 C CA . ALA A 1 173 ? 24.312 33.781 -0.243 1 56.72 173 ALA A CA 1
ATOM 1376 C C . ALA A 1 173 ? 25.578 34.312 0.427 1 56.72 173 ALA A C 1
ATOM 1378 O O . ALA A 1 173 ? 26.156 35.281 -0.017 1 56.72 173 ALA A O 1
ATOM 1379 N N . ASN A 1 174 ? 25.922 33.75 1.435 1 55.38 174 ASN A N 1
ATOM 1380 C CA . ASN A 1 174 ? 27.125 34.156 2.125 1 55.38 174 ASN A CA 1
ATOM 1381 C C . ASN A 1 174 ? 28.359 33.969 1.25 1 55.38 174 ASN A C 1
ATOM 1383 O O . ASN A 1 174 ? 29.328 34.75 1.344 1 55.38 174 ASN A O 1
ATOM 1387 N N . THR A 1 175 ? 28.281 33.031 0.508 1 50.88 175 THR A N 1
ATOM 1388 C CA . THR A 1 175 ? 29.422 32.812 -0.395 1 50.88 175 THR A CA 1
ATOM 1389 C C . THR A 1 175 ? 29.438 33.906 -1.471 1 50.88 175 THR A C 1
ATOM 1391 O O . THR A 1 175 ? 30.516 34.344 -1.898 1 50.88 175 THR A O 1
ATOM 1394 N N . ILE A 1 176 ? 28.234 34.469 -1.744 1 48.16 176 ILE A N 1
ATOM 1395 C CA . ILE A 1 176 ? 28.172 35.531 -2.736 1 48.16 176 ILE A CA 1
ATOM 1396 C C . ILE A 1 176 ? 28.531 36.875 -2.08 1 48.16 176 ILE A C 1
ATOM 1398 O O . ILE A 1 176 ? 29.125 37.75 -2.715 1 48.16 176 ILE A O 1
ATOM 1402 N N . ASN A 1 177 ? 28.094 37.094 -0.857 1 43.25 177 ASN A N 1
ATOM 1403 C CA . ASN A 1 177 ? 28.469 38.344 -0.227 1 43.25 177 ASN A CA 1
ATOM 1404 C C . ASN A 1 177 ? 29.984 38.469 -0.082 1 43.25 177 ASN A C 1
ATOM 1406 O O . ASN A 1 177 ? 30.516 39.562 0.088 1 43.25 177 ASN A O 1
ATOM 1410 N N . ASN A 1 178 ? 30.719 37.375 0.205 1 42.75 178 ASN A N 1
ATOM 1411 C CA . ASN A 1 178 ? 32.156 37.656 0.269 1 42.75 178 ASN A CA 1
ATOM 1412 C C . ASN A 1 178 ? 32.688 38.125 -1.073 1 42.75 178 ASN A C 1
ATOM 1414 O O . ASN A 1 178 ? 33.875 38.312 -1.241 1 42.75 178 ASN A O 1
ATOM 1418 N N . ILE A 1 179 ? 31.922 37.875 -2.135 1 39.97 179 ILE A N 1
ATOM 1419 C CA . ILE A 1 179 ? 32.344 38.562 -3.342 1 39.97 179 ILE A CA 1
ATOM 1420 C C . ILE A 1 179 ? 31.859 40 -3.293 1 39.97 179 ILE A C 1
ATOM 1422 O O . ILE A 1 179 ? 30.766 40.312 -2.803 1 39.97 179 ILE A O 1
ATOM 1426 N N . ASP A 1 180 ? 32.812 41.062 -3.611 1 38.47 180 ASP A N 1
ATOM 1427 C CA . ASP A 1 180 ? 32.75 42.531 -3.674 1 38.47 180 ASP A CA 1
ATOM 1428 C C . ASP A 1 180 ? 31.453 42.969 -4.332 1 38.47 180 ASP A C 1
ATOM 1430 O O . ASP A 1 180 ? 31.375 43.062 -5.559 1 38.47 180 ASP A O 1
ATOM 1434 N N . VAL A 1 181 ? 30.25 42.5 -4.027 1 37.97 181 VAL A N 1
ATOM 1435 C CA . VAL A 1 181 ? 29.062 43.031 -4.668 1 37.97 181 VAL A CA 1
ATOM 1436 C C . VAL A 1 181 ? 28.922 44.531 -4.359 1 37.97 181 VAL A C 1
ATOM 1438 O O . VAL A 1 181 ? 28.547 44.906 -3.244 1 37.97 181 VAL A O 1
ATOM 1441 N N . GLU A 1 182 ? 29.797 45.406 -4.738 1 35.47 182 GLU A N 1
ATOM 1442 C CA . GLU A 1 182 ? 29.406 46.812 -4.883 1 35.47 182 GLU A CA 1
ATOM 1443 C C . GLU A 1 182 ? 28 46.906 -5.461 1 35.47 182 GLU A C 1
ATOM 1445 O O . GLU A 1 182 ? 27.156 47.656 -4.922 1 35.47 182 GLU A O 1
ATOM 1450 N N . ASN A 1 183 ? 27.797 47.125 -6.918 1 34.25 183 ASN A N 1
ATOM 1451 C CA . ASN A 1 183 ? 26.812 47.875 -7.676 1 34.25 183 ASN A CA 1
ATOM 1452 C C . ASN A 1 183 ? 25.547 47.062 -7.918 1 34.25 183 ASN A C 1
ATOM 1454 O O . ASN A 1 183 ? 24.641 47.5 -8.625 1 34.25 183 ASN A O 1
ATOM 1458 N N . THR A 1 184 ? 25.547 45.625 -8.094 1 36.59 184 THR A N 1
ATOM 1459 C CA . THR A 1 184 ? 24.391 45.188 -8.875 1 36.59 184 THR A CA 1
ATOM 1460 C C . THR A 1 184 ? 23.156 45.062 -7.992 1 36.59 184 THR A C 1
ATOM 1462 O O . THR A 1 184 ? 23.219 44.5 -6.906 1 36.59 184 THR A O 1
ATOM 1465 N N . SER A 1 185 ? 21.984 45.844 -8.109 1 38.84 185 SER A N 1
ATOM 1466 C CA . SER A 1 185 ? 20.594 46.125 -7.754 1 38.84 185 SER A CA 1
ATOM 1467 C C . SER A 1 185 ? 19.766 44.844 -7.711 1 38.84 185 SER A C 1
ATOM 1469 O O . SER A 1 185 ? 18.531 44.906 -7.711 1 38.84 185 SER A O 1
ATOM 1471 N N . ASP A 1 186 ? 20.375 43.719 -7.914 1 39.94 186 ASP A N 1
ATOM 1472 C CA . ASP A 1 186 ? 19.312 42.75 -8.172 1 39.94 186 ASP A CA 1
ATOM 1473 C C . ASP A 1 186 ? 18.469 42.5 -6.922 1 39.94 186 ASP A C 1
ATOM 1475 O O . ASP A 1 186 ? 18.969 42 -5.918 1 39.94 186 ASP A O 1
ATOM 1479 N N . SER A 1 187 ? 17.391 43.188 -6.605 1 44.09 187 SER A N 1
ATOM 1480 C CA . SER A 1 187 ? 16.281 43.281 -5.664 1 44.09 187 SER A CA 1
ATOM 1481 C C . SER A 1 187 ? 15.734 41.875 -5.32 1 44.09 187 SER A C 1
ATOM 1483 O O . SER A 1 187 ? 15.148 41.688 -4.254 1 44.09 187 SER A O 1
ATOM 1485 N N . SER A 1 188 ? 15.828 40.969 -6.281 1 45.59 188 SER A N 1
ATOM 1486 C CA . SER A 1 188 ? 15.133 39.688 -6.059 1 45.59 188 SER A CA 1
ATOM 1487 C C . SER A 1 188 ? 15.797 38.875 -4.945 1 45.59 188 SER A C 1
ATOM 1489 O O . SER A 1 188 ? 15.109 38.219 -4.156 1 45.59 188 SER A O 1
ATOM 1491 N N . ILE A 1 189 ? 17.141 38.938 -4.895 1 45.28 189 ILE A N 1
ATOM 1492 C CA . ILE A 1 189 ? 17.844 38.188 -3.867 1 45.28 189 ILE A CA 1
ATOM 1493 C C . ILE A 1 189 ? 17.594 38.812 -2.498 1 45.28 189 ILE A C 1
ATOM 1495 O O . ILE A 1 189 ? 17.531 38.094 -1.489 1 45.28 189 ILE A O 1
ATOM 1499 N N . ARG A 1 190 ? 17.438 40.188 -2.434 1 45.06 190 ARG A N 1
ATOM 1500 C CA . ARG A 1 190 ? 17.203 40.844 -1.166 1 45.06 190 ARG A CA 1
ATOM 1501 C C . ARG A 1 190 ? 15.859 40.438 -0.569 1 45.06 190 ARG A C 1
ATOM 1503 O O . ARG A 1 190 ? 15.75 40.219 0.64 1 45.06 190 ARG A O 1
ATOM 1510 N N . LYS A 1 191 ? 14.812 40.375 -1.402 1 49.19 191 LYS A N 1
ATOM 1511 C CA . LYS A 1 191 ? 13.484 40 -0.912 1 49.19 191 LYS A CA 1
ATOM 1512 C C . LYS A 1 191 ? 13.469 38.594 -0.363 1 49.19 191 LYS A C 1
ATOM 1514 O O . LYS A 1 191 ? 12.797 38.312 0.629 1 49.19 191 LYS A O 1
ATOM 1519 N N . GLU A 1 192 ? 14.234 37.75 -1.069 1 46.81 192 GLU A N 1
ATOM 1520 C CA . GLU A 1 192 ? 14.297 36.375 -0.582 1 46.81 192 GLU A CA 1
ATOM 1521 C C . GLU A 1 192 ? 15.023 36.281 0.758 1 46.81 192 GLU A C 1
ATOM 1523 O O . GLU A 1 192 ? 14.648 35.5 1.625 1 46.81 192 GLU A O 1
ATOM 1528 N N . ARG A 1 193 ? 16.047 37.219 1.034 1 44.31 193 ARG A N 1
ATOM 1529 C CA . ARG A 1 193 ? 16.766 37.344 2.299 1 44.31 193 ARG A CA 1
ATOM 1530 C C . ARG A 1 193 ? 15.836 37.812 3.414 1 44.31 193 ARG A C 1
ATOM 1532 O O . ARG A 1 193 ? 15.906 37.312 4.539 1 44.31 193 ARG A O 1
ATOM 1539 N N . GLU A 1 194 ? 15.172 38.969 3.182 1 45.44 194 GLU A N 1
ATOM 1540 C CA . GLU A 1 194 ? 14.281 39.531 4.188 1 45.44 194 GLU A CA 1
ATOM 1541 C C . GLU A 1 194 ? 13.195 38.562 4.598 1 45.44 194 GLU A C 1
ATOM 1543 O O . GLU A 1 194 ? 12.82 38.5 5.77 1 45.44 194 GLU A O 1
ATOM 1548 N N . LEU A 1 195 ? 12.648 37.938 3.643 1 45.25 195 LEU A N 1
ATOM 1549 C CA . LEU A 1 195 ? 11.625 36.938 3.965 1 45.25 195 LEU A CA 1
ATOM 1550 C C . LEU A 1 195 ? 12.227 35.781 4.758 1 45.25 195 LEU A C 1
ATOM 1552 O O . LEU A 1 195 ? 11.562 35.219 5.633 1 45.25 195 LEU A O 1
ATOM 1556 N N . ALA A 1 196 ? 13.422 35.5 4.605 1 44.41 196 ALA A N 1
ATOM 1557 C CA . ALA A 1 196 ? 14.156 34.5 5.367 1 44.41 196 ALA A CA 1
ATOM 1558 C C . ALA A 1 196 ? 14.352 34.938 6.816 1 44.41 196 ALA A C 1
ATOM 1560 O O . ALA A 1 196 ? 14.352 34.094 7.727 1 44.41 196 ALA A O 1
ATOM 1561 N N . THR A 1 197 ? 14.555 36.156 7.078 1 40.34 197 THR A N 1
ATOM 1562 C CA . THR A 1 197 ? 14.82 36.656 8.422 1 40.34 197 THR A CA 1
ATOM 1563 C C . THR A 1 197 ? 13.562 36.594 9.289 1 40.34 197 THR A C 1
ATOM 1565 O O . THR A 1 197 ? 13.656 36.438 10.508 1 40.34 197 THR A O 1
ATOM 1568 N N . THR A 1 198 ? 12.406 37 8.836 1 40.28 198 THR A N 1
ATOM 1569 C CA . THR A 1 198 ? 11.25 36.969 9.719 1 40.28 198 THR A CA 1
ATOM 1570 C C . THR A 1 198 ? 10.867 35.531 10.047 1 40.28 198 THR A C 1
ATOM 1572 O O . THR A 1 198 ? 9.797 35.281 10.602 1 40.28 198 THR A O 1
ATOM 1575 N N . GLU A 1 199 ? 11.547 34.625 9.5 1 47.25 199 GLU A N 1
ATOM 1576 C CA . GLU A 1 199 ? 11.273 33.188 9.562 1 47.25 199 GLU A CA 1
ATOM 1577 C C . GLU A 1 199 ? 11.312 32.688 11 1 47.25 199 GLU A C 1
ATOM 1579 O O . GLU A 1 199 ? 12.188 33.062 11.773 1 47.25 199 GLU A O 1
ATOM 1584 N N . HIS A 1 200 ? 10.273 32.281 11.562 1 51 200 HIS A N 1
ATOM 1585 C CA . HIS A 1 200 ? 10.031 31.672 12.867 1 51 200 HIS A CA 1
ATOM 1586 C C . HIS A 1 200 ? 11.188 30.781 13.273 1 51 200 HIS A C 1
ATOM 1588 O O . HIS A 1 200 ? 11.422 29.734 12.648 1 51 200 HIS A O 1
ATOM 1594 N N . VAL A 1 201 ? 12.312 31.344 13.766 1 59.62 201 VAL A N 1
ATOM 1595 C CA . VAL A 1 201 ? 13.367 30.578 14.422 1 59.62 201 VAL A CA 1
ATOM 1596 C C . VAL A 1 201 ? 12.758 29.625 15.445 1 59.62 201 VAL A C 1
ATOM 1598 O O . VAL A 1 201 ? 12.094 30.047 16.391 1 59.62 201 VAL A O 1
ATOM 1601 N N . MET A 1 202 ? 12.711 28.375 15.102 1 68 202 MET A N 1
ATOM 1602 C CA . MET A 1 202 ? 12.211 27.359 16.016 1 68 202 MET A CA 1
ATOM 1603 C C . MET A 1 202 ? 12.93 27.422 17.359 1 68 202 MET A C 1
ATOM 1605 O O . MET A 1 202 ? 14.141 27.625 17.406 1 68 202 MET A O 1
ATOM 1609 N N . SER A 1 203 ? 12.203 27.453 18.391 1 77.25 203 SER A N 1
ATOM 1610 C CA . SER A 1 203 ? 12.766 27.328 19.734 1 77.25 203 SER A CA 1
ATOM 1611 C C . SER A 1 203 ? 13.477 26 19.922 1 77.25 203 SER A C 1
ATOM 1613 O O . SER A 1 203 ? 13.281 25.062 19.141 1 77.25 203 SER A O 1
ATOM 1615 N N . GLU A 1 204 ? 14.398 25.953 20.766 1 79.94 204 GLU A N 1
ATOM 1616 C CA . GLU A 1 204 ? 15.117 24.719 21.062 1 79.94 204 GLU A CA 1
ATOM 1617 C C . GLU A 1 204 ? 14.156 23.594 21.422 1 79.94 204 GLU A C 1
ATOM 1619 O O . GLU A 1 204 ? 14.383 22.438 21.047 1 79.94 204 GLU A O 1
ATOM 1624 N N . ALA A 1 205 ? 13.125 23.969 22.078 1 77.88 205 ALA A N 1
ATOM 1625 C CA . ALA A 1 205 ? 12.109 22.984 22.453 1 77.88 205 ALA A CA 1
ATOM 1626 C C . ALA A 1 205 ? 11.383 22.453 21.219 1 77.88 205 ALA A C 1
ATOM 1628 O O . ALA A 1 205 ? 11.094 21.266 21.125 1 77.88 205 ALA A O 1
ATOM 1629 N N . GLU A 1 206 ? 11.188 23.312 20.281 1 78.62 206 GLU A N 1
ATOM 1630 C CA . GLU A 1 206 ? 10.539 22.922 19.031 1 78.62 206 GLU A CA 1
ATOM 1631 C C . GLU A 1 206 ? 11.438 22 18.203 1 78.62 206 GLU A C 1
ATOM 1633 O O . GLU A 1 206 ? 10.961 21.047 17.594 1 78.62 206 GLU A O 1
ATOM 1638 N N . ILE A 1 207 ? 12.688 22.297 18.297 1 82.62 207 ILE A N 1
ATOM 1639 C CA . ILE A 1 207 ? 13.656 21.5 17.547 1 82.62 207 ILE A CA 1
ATOM 1640 C C . ILE A 1 207 ? 13.758 20.109 18.156 1 82.62 207 ILE A C 1
ATOM 1642 O O . ILE A 1 207 ? 13.789 19.109 17.422 1 82.62 207 ILE A O 1
ATOM 1646 N N . GLU A 1 208 ? 13.797 20.062 19.422 1 83 208 GLU A N 1
ATOM 1647 C CA . GLU A 1 208 ? 13.883 18.781 20.109 1 83 208 GLU A CA 1
ATOM 1648 C C . GLU A 1 208 ? 12.641 17.938 19.828 1 83 208 GLU A C 1
ATOM 1650 O O . GLU A 1 208 ? 12.742 16.719 19.625 1 83 208 GLU A O 1
ATOM 1655 N N . HIS A 1 209 ? 11.602 18.656 19.797 1 81.06 209 HIS A N 1
ATOM 1656 C CA . HIS A 1 209 ? 10.344 17.969 19.516 1 81.06 209 HIS A CA 1
ATOM 1657 C C . HIS A 1 209 ? 10.32 17.406 18.109 1 81.06 209 HIS A C 1
ATOM 1659 O O . HIS A 1 209 ? 9.953 16.25 17.891 1 81.06 209 HIS A O 1
ATOM 1665 N N . ALA A 1 210 ? 10.672 18.172 17.234 1 80.69 210 ALA A N 1
ATOM 1666 C CA . ALA A 1 210 ? 10.719 17.75 15.836 1 80.69 210 ALA A CA 1
ATOM 1667 C C . ALA A 1 210 ? 11.711 16.609 15.633 1 80.69 210 ALA A C 1
ATOM 1669 O O . ALA A 1 210 ? 11.438 15.672 14.875 1 80.69 210 ALA A O 1
ATOM 1670 N N . TRP A 1 211 ? 12.781 16.688 16.359 1 86.69 211 TRP A N 1
ATOM 1671 C CA . TRP A 1 211 ? 13.812 15.656 16.266 1 86.69 211 TRP A CA 1
ATOM 1672 C C . TRP A 1 211 ? 13.289 14.312 16.75 1 86.69 211 TRP A C 1
ATOM 1674 O O . TRP A 1 211 ? 13.492 13.289 16.094 1 86.69 211 TRP A O 1
ATOM 1684 N N . ARG A 1 212 ? 12.609 14.289 17.797 1 83.31 212 ARG A N 1
ATOM 1685 C CA . ARG A 1 212 ? 12.125 13.039 18.359 1 83.31 212 ARG A CA 1
ATOM 1686 C C . ARG A 1 212 ? 11.102 12.375 17.453 1 83.31 212 ARG A C 1
ATOM 1688 O O . ARG A 1 212 ? 11.148 11.164 17.234 1 83.31 212 ARG A O 1
ATOM 1695 N N . GLN A 1 213 ? 10.258 13.148 16.875 1 79.62 213 GLN A N 1
ATOM 1696 C CA . GLN A 1 213 ? 9.219 12.609 16 1 79.62 213 GLN A CA 1
ATOM 1697 C C . GLN A 1 213 ? 9.797 12.133 14.672 1 79.62 213 GLN A C 1
ATOM 1699 O O . GLN A 1 213 ? 9.523 11.016 14.234 1 79.62 213 GLN A O 1
ATOM 1704 N N . GLU A 1 214 ? 10.602 12.93 14.164 1 84.5 214 GLU A N 1
ATOM 1705 C CA . GLU A 1 214 ? 11.109 12.641 12.828 1 84.5 214 GLU A CA 1
ATOM 1706 C C . GLU A 1 214 ? 12.18 11.555 12.867 1 84.5 214 GLU A C 1
ATOM 1708 O O . GLU A 1 214 ? 12.281 10.742 11.945 1 84.5 214 GLU A O 1
ATOM 1713 N N . PHE A 1 215 ? 12.977 11.57 13.898 1 88.75 215 PHE A N 1
ATOM 1714 C CA . PHE A 1 215 ? 14 10.539 14.016 1 88.75 215 PHE A CA 1
ATOM 1715 C C . PHE A 1 215 ? 13.367 9.18 14.305 1 88.75 215 PHE A C 1
ATOM 1717 O O . PHE A 1 215 ? 13.844 8.156 13.82 1 88.75 215 PHE A O 1
ATOM 1724 N N . GLY A 1 216 ? 12.289 9.188 15.078 1 84.25 216 GLY A N 1
ATOM 1725 C CA . GLY A 1 216 ? 11.539 7.953 15.266 1 84.25 216 GLY A CA 1
ATOM 1726 C C . GLY A 1 216 ? 11.016 7.375 13.969 1 84.25 216 GLY A C 1
ATOM 1727 O O . GLY A 1 216 ? 11.141 6.172 13.719 1 84.25 216 GLY A O 1
ATOM 1728 N N . ALA A 1 217 ? 10.438 8.258 13.211 1 82.5 217 ALA A N 1
ATOM 1729 C CA . ALA A 1 217 ? 9.938 7.832 11.906 1 82.5 217 ALA A CA 1
ATOM 1730 C C . ALA A 1 217 ? 11.062 7.297 11.031 1 82.5 217 ALA A C 1
ATOM 1732 O O . ALA A 1 217 ? 10.883 6.324 10.297 1 82.5 217 ALA A O 1
ATOM 1733 N N . PHE A 1 218 ? 12.203 7.898 11.125 1 88.44 218 PHE A N 1
ATOM 1734 C CA . PHE A 1 218 ? 13.367 7.477 10.359 1 88.44 218 PHE A CA 1
ATOM 1735 C C . PHE A 1 218 ? 13.82 6.082 10.781 1 88.44 218 PHE A C 1
ATOM 1737 O O . PHE A 1 218 ? 14.148 5.246 9.938 1 88.44 218 PHE A O 1
ATOM 1744 N N . LEU A 1 219 ? 13.812 5.832 12.062 1 87.44 219 LEU A N 1
ATOM 1745 C CA . LEU A 1 219 ? 14.234 4.531 12.562 1 87.44 219 LEU A CA 1
ATOM 1746 C C . LEU A 1 219 ? 13.289 3.43 12.086 1 87.44 219 LEU A C 1
ATOM 1748 O O . LEU A 1 219 ? 13.734 2.32 11.781 1 87.44 219 LEU A O 1
ATOM 1752 N N . LEU A 1 220 ? 12.078 3.791 12.008 1 82 220 LEU A N 1
ATOM 1753 C CA . LEU A 1 220 ? 11.109 2.826 11.508 1 82 220 LEU A CA 1
ATOM 1754 C C . LEU A 1 220 ? 11.336 2.545 10.023 1 82 220 LEU A C 1
ATOM 1756 O O . LEU A 1 220 ? 11.211 1.402 9.578 1 82 220 LEU A O 1
ATOM 1760 N N . LEU A 1 221 ? 11.594 3.531 9.25 1 85.44 221 LEU A N 1
ATOM 1761 C CA . LEU A 1 221 ? 11.922 3.375 7.836 1 85.44 221 LEU A CA 1
ATOM 1762 C C . LEU A 1 221 ? 13.172 2.512 7.66 1 85.44 221 LEU A C 1
ATOM 1764 O O . LEU A 1 221 ? 13.18 1.593 6.836 1 85.44 221 LEU A O 1
ATOM 1768 N N . GLU A 1 222 ? 14.18 2.775 8.453 1 87.06 222 GLU A N 1
ATOM 1769 C CA . GLU A 1 222 ? 15.438 2.045 8.375 1 87.06 222 GLU A CA 1
ATOM 1770 C C . GLU A 1 222 ? 15.242 0.567 8.695 1 87.06 222 GLU A C 1
ATOM 1772 O O . GLU A 1 222 ? 15.875 -0.297 8.094 1 87.06 222 GLU A O 1
ATOM 1777 N N . PHE A 1 223 ? 14.375 0.31 9.562 1 82.94 223 PHE A N 1
ATOM 1778 C CA . PHE A 1 223 ? 14.094 -1.074 9.922 1 82.94 223 PHE A CA 1
ATOM 1779 C C . PHE A 1 223 ? 13.516 -1.835 8.742 1 82.94 223 PHE A C 1
ATOM 1781 O O . PHE A 1 223 ? 13.875 -2.99 8.5 1 82.94 223 PHE A O 1
ATOM 1788 N N . GLY A 1 224 ? 12.672 -1.229 8.062 1 81.69 224 GLY A N 1
ATOM 1789 C CA . GLY A 1 224 ? 12.086 -1.872 6.895 1 81.69 224 GLY A CA 1
ATOM 1790 C C . GLY A 1 224 ? 13.086 -2.123 5.785 1 81.69 224 GLY A C 1
ATOM 1791 O O . GLY A 1 224 ? 13.07 -3.182 5.152 1 81.69 224 GLY A O 1
ATOM 1792 N N . VAL A 1 225 ? 14.008 -1.242 5.625 1 85.94 225 VAL A N 1
ATOM 1793 C CA . VAL A 1 225 ? 14.961 -1.299 4.52 1 85.94 225 VAL A CA 1
ATOM 1794 C C . VAL A 1 225 ? 16.094 -2.271 4.855 1 85.94 225 VAL A C 1
ATOM 1796 O O . VAL A 1 225 ? 16.609 -2.953 3.975 1 85.94 225 VAL A O 1
ATOM 1799 N N . ILE A 1 226 ? 16.422 -2.35 6.113 1 85 226 ILE A N 1
ATOM 1800 C CA . ILE A 1 226 ? 17.531 -3.186 6.543 1 85 226 ILE A CA 1
ATOM 1801 C C . ILE A 1 226 ? 17.234 -4.648 6.219 1 85 226 ILE A C 1
ATOM 1803 O O . ILE A 1 226 ? 18.094 -5.359 5.688 1 85 226 ILE A O 1
ATOM 1807 N N . PHE A 1 227 ? 16.062 -5.141 6.473 1 83.31 227 PHE A N 1
ATOM 1808 C CA . PHE A 1 227 ? 15.719 -6.527 6.203 1 83.31 227 PHE A CA 1
ATOM 1809 C C . PHE A 1 227 ? 15.773 -6.824 4.711 1 83.31 227 PHE A C 1
ATOM 1811 O O . PHE A 1 227 ? 16.266 -7.879 4.301 1 83.31 227 PHE A O 1
ATOM 1818 N N . HIS A 1 228 ? 15.328 -5.91 4.039 1 85.31 228 HIS A N 1
ATOM 1819 C CA . HIS A 1 228 ? 15.375 -6.047 2.586 1 85.31 228 HIS A CA 1
ATOM 1820 C C . HIS A 1 228 ? 16.812 -6.121 2.086 1 85.31 228 HIS A C 1
ATOM 1822 O O . HIS A 1 228 ? 17.141 -6.98 1.267 1 85.31 228 HIS A O 1
ATOM 1828 N N . SER A 1 229 ? 17.656 -5.262 2.662 1 91.81 229 SER A N 1
ATOM 1829 C CA . SER A 1 229 ? 19.062 -5.211 2.256 1 91.81 229 SER A CA 1
ATOM 1830 C C . SER A 1 229 ? 19.797 -6.492 2.631 1 91.81 229 SER A C 1
ATOM 1832 O O . SER A 1 229 ? 20.656 -6.965 1.885 1 91.81 229 SER A O 1
ATOM 1834 N N . VAL A 1 230 ? 19.406 -7.059 3.697 1 90.5 230 VAL A N 1
ATOM 1835 C CA . VAL A 1 230 ? 20.047 -8.297 4.148 1 90.5 230 VAL A CA 1
ATOM 1836 C C . VAL A 1 230 ? 19.703 -9.43 3.188 1 90.5 230 VAL A C 1
ATOM 1838 O O . VAL A 1 230 ? 20.594 -10.18 2.766 1 90.5 230 VAL A O 1
ATOM 1841 N N . LEU A 1 231 ? 18.516 -9.547 2.789 1 87.12 231 LEU A N 1
ATOM 1842 C CA . LEU A 1 231 ? 18.062 -10.648 1.949 1 87.12 231 LEU A CA 1
ATOM 1843 C C . LEU A 1 231 ? 18.672 -10.555 0.551 1 87.12 231 LEU A C 1
ATOM 1845 O O . LEU A 1 231 ? 19.125 -11.555 -0.003 1 87.12 231 LEU A O 1
ATOM 1849 N N . ILE A 1 232 ? 18.641 -9.422 0.034 1 89.81 232 ILE A N 1
ATOM 1850 C CA . ILE A 1 232 ? 19.156 -9.25 -1.32 1 89.81 232 ILE A CA 1
ATOM 1851 C C . ILE A 1 232 ? 20.672 -9.453 -1.326 1 89.81 232 ILE A C 1
ATOM 1853 O O . ILE A 1 232 ? 21.234 -9.984 -2.291 1 89.81 232 ILE A O 1
ATOM 1857 N N . GLY A 1 233 ? 21.344 -9.008 -0.286 1 93 233 GLY A N 1
ATOM 1858 C CA . GLY A 1 233 ? 22.766 -9.258 -0.164 1 93 233 GLY A CA 1
ATOM 1859 C C . GLY A 1 233 ? 23.109 -10.734 -0.092 1 93 233 GLY A C 1
ATOM 1860 O O . GLY A 1 233 ? 24.016 -11.203 -0.773 1 93 233 GLY A O 1
ATOM 1861 N N . LEU A 1 234 ? 22.359 -11.469 0.676 1 91.44 234 LEU A N 1
ATOM 1862 C CA . LEU A 1 234 ? 22.562 -12.914 0.778 1 91.44 234 LEU A CA 1
ATOM 1863 C C . LEU A 1 234 ? 22.391 -13.578 -0.581 1 91.44 234 LEU A C 1
ATOM 1865 O O . LEU A 1 234 ? 23.172 -14.445 -0.958 1 91.44 234 LEU A O 1
ATOM 1869 N N . ASN A 1 235 ? 21.406 -13.141 -1.23 1 88.94 235 ASN A N 1
ATOM 1870 C CA . ASN A 1 235 ? 21.109 -13.711 -2.537 1 88.94 235 ASN A CA 1
ATOM 1871 C C . ASN A 1 235 ? 22.219 -13.43 -3.543 1 88.94 235 ASN A C 1
ATOM 1873 O O . ASN A 1 235 ? 22.562 -14.305 -4.344 1 88.94 235 ASN A O 1
ATOM 1877 N N . LEU A 1 236 ? 22.719 -12.258 -3.5 1 92.06 236 LEU A N 1
ATOM 1878 C CA . LEU A 1 236 ? 23.797 -11.914 -4.43 1 92.06 236 LEU A CA 1
ATOM 1879 C C . LEU A 1 236 ? 25.031 -12.758 -4.168 1 92.06 236 LEU A C 1
ATOM 1881 O O . LEU A 1 236 ? 25.734 -13.141 -5.105 1 92.06 236 LEU A O 1
ATOM 1885 N N . GLY A 1 237 ? 25.266 -13.055 -3.012 1 91 237 GLY A N 1
ATOM 1886 C CA . GLY A 1 237 ? 26.438 -13.859 -2.666 1 91 237 GLY A CA 1
ATOM 1887 C C . GLY A 1 237 ? 26.328 -15.297 -3.146 1 91 237 GLY A C 1
ATOM 1888 O O . GLY A 1 237 ? 27.344 -15.945 -3.418 1 91 237 GLY A O 1
ATOM 1889 N N . ALA A 1 238 ? 25.109 -15.766 -3.314 1 88.75 238 ALA A N 1
ATOM 1890 C CA . ALA A 1 238 ? 24.953 -17.203 -3.52 1 88.75 238 ALA A CA 1
ATOM 1891 C C . ALA A 1 238 ? 24.281 -17.5 -4.859 1 88.75 238 ALA A C 1
ATOM 1893 O O . ALA A 1 238 ? 24.234 -18.656 -5.301 1 88.75 238 ALA A O 1
ATOM 1894 N N . VAL A 1 239 ? 23.875 -16.484 -5.508 1 86.88 239 VAL A N 1
ATOM 1895 C CA . VAL A 1 239 ? 23.078 -16.703 -6.707 1 86.88 239 VAL A CA 1
ATOM 1896 C C . VAL A 1 239 ? 23.938 -17.281 -7.82 1 86.88 239 VAL A C 1
ATOM 1898 O O . VAL A 1 239 ? 25.156 -17.172 -7.785 1 86.88 239 VAL A O 1
ATOM 1901 N N . GLY A 1 240 ? 23.281 -17.859 -8.812 1 88.12 240 GLY A N 1
ATOM 1902 C CA . GLY A 1 240 ? 24 -18.531 -9.891 1 88.12 240 GLY A CA 1
ATOM 1903 C C . GLY A 1 240 ? 24.125 -17.672 -11.141 1 88.12 240 GLY A C 1
ATOM 1904 O O . GLY A 1 240 ? 24.859 -16.672 -11.141 1 88.12 240 GLY A O 1
ATOM 1905 N N . ASP A 1 241 ? 23.328 -17.953 -12.133 1 85.75 241 ASP A N 1
ATOM 1906 C CA . ASP A 1 241 ? 23.469 -17.375 -13.461 1 85.75 241 ASP A CA 1
ATOM 1907 C C . ASP A 1 241 ? 23.047 -15.898 -13.453 1 85.75 241 ASP A C 1
ATOM 1909 O O . ASP A 1 241 ? 23.516 -15.109 -14.281 1 85.75 241 ASP A O 1
ATOM 1913 N N . GLU A 1 242 ? 22.328 -15.508 -12.484 1 87.25 242 GLU A N 1
ATOM 1914 C CA . GLU A 1 242 ? 21.797 -14.156 -12.453 1 87.25 242 GLU A CA 1
ATOM 1915 C C . GLU A 1 242 ? 22.75 -13.195 -11.75 1 87.25 242 GLU A C 1
ATOM 1917 O O . GLU A 1 242 ? 22.469 -12 -11.648 1 87.25 242 GLU A O 1
ATOM 1922 N N . PHE A 1 243 ? 23.875 -13.625 -11.383 1 90.94 243 PHE A N 1
ATOM 1923 C CA . PHE A 1 243 ? 24.781 -12.844 -10.555 1 90.94 243 PHE A CA 1
ATOM 1924 C C . PHE A 1 243 ? 25.172 -11.547 -11.258 1 90.94 243 PHE A C 1
ATOM 1926 O O . PHE A 1 243 ? 25.078 -10.469 -10.672 1 90.94 243 PHE A O 1
ATOM 1933 N N . LYS A 1 244 ? 25.562 -11.672 -12.516 1 91.56 244 LYS A N 1
ATOM 1934 C CA . LYS A 1 244 ? 26.047 -10.5 -13.242 1 91.56 244 LYS A CA 1
ATOM 1935 C C . LYS A 1 244 ? 24.969 -9.422 -13.32 1 91.56 244 LYS A C 1
ATOM 1937 O O . LYS A 1 244 ? 25.234 -8.25 -13.039 1 91.56 244 LYS A O 1
ATOM 1942 N N . THR A 1 245 ? 23.844 -9.805 -13.656 1 90.56 245 THR A N 1
ATOM 1943 C CA . THR A 1 245 ? 22.75 -8.859 -13.773 1 90.56 245 THR A CA 1
ATOM 1944 C C . THR A 1 245 ? 22.359 -8.297 -12.406 1 90.56 245 THR A C 1
ATOM 1946 O O . THR A 1 245 ? 22.172 -7.09 -12.258 1 90.56 245 THR A O 1
ATOM 1949 N N . LEU A 1 246 ? 22.297 -9.18 -11.484 1 91.19 246 LEU A N 1
ATOM 1950 C CA . LEU A 1 246 ? 21.922 -8.766 -10.141 1 91.19 246 LEU A CA 1
ATOM 1951 C C . LEU A 1 246 ? 22.953 -7.82 -9.547 1 91.19 246 LEU A C 1
ATOM 1953 O O . LEU A 1 246 ? 22.594 -6.879 -8.828 1 91.19 246 LEU A O 1
ATOM 1957 N N . TYR A 1 247 ? 24.188 -8.055 -9.875 1 93.69 247 TYR A N 1
ATOM 1958 C CA . TYR A 1 247 ? 25.266 -7.195 -9.406 1 93.69 247 TYR A CA 1
ATOM 1959 C C . TYR A 1 247 ? 25.062 -5.758 -9.867 1 93.69 247 TYR A C 1
ATOM 1961 O O . TYR A 1 247 ? 25.016 -4.832 -9.055 1 93.69 247 TYR A O 1
ATOM 1969 N N . ILE A 1 248 ? 24.844 -5.594 -11.062 1 91.31 248 ILE A N 1
ATOM 1970 C CA . ILE A 1 248 ? 24.672 -4.27 -11.648 1 91.31 248 ILE A CA 1
ATOM 1971 C C . ILE A 1 248 ? 23.406 -3.611 -11.086 1 91.31 248 ILE A C 1
ATOM 1973 O O . ILE A 1 248 ? 23.438 -2.449 -10.672 1 91.31 248 ILE A O 1
ATOM 1977 N N . VAL A 1 249 ? 22.406 -4.348 -11.016 1 90.44 249 VAL A N 1
ATOM 1978 C CA . VAL A 1 249 ? 21.125 -3.838 -10.539 1 90.44 249 VAL A CA 1
ATOM 1979 C C . VAL A 1 249 ? 21.25 -3.391 -9.086 1 90.44 249 VAL A C 1
ATOM 1981 O O . VAL A 1 249 ? 20.734 -2.332 -8.711 1 90.44 249 VAL A O 1
ATOM 1984 N N . LEU A 1 250 ? 21.938 -4.121 -8.336 1 93.25 250 LEU A N 1
ATOM 1985 C CA . LEU A 1 250 ? 22.031 -3.844 -6.906 1 93.25 250 LEU A CA 1
ATOM 1986 C C . LEU A 1 250 ? 22.891 -2.609 -6.645 1 93.25 250 LEU A C 1
ATOM 1988 O O . LEU A 1 250 ? 22.656 -1.877 -5.68 1 93.25 250 LEU A O 1
ATOM 1992 N N . VAL A 1 251 ? 23.844 -2.383 -7.477 1 93.62 251 VAL A N 1
ATOM 1993 C CA . VAL A 1 251 ? 24.641 -1.169 -7.336 1 93.62 251 VAL A CA 1
ATOM 1994 C C . VAL A 1 251 ? 23.734 0.059 -7.48 1 93.62 251 VAL A C 1
ATOM 1996 O O . VAL A 1 251 ? 23.797 0.975 -6.656 1 93.62 251 VAL A O 1
ATOM 1999 N N . PHE A 1 252 ? 22.875 0.045 -8.422 1 90.19 252 PHE A N 1
ATOM 2000 C CA . PHE A 1 252 ? 21.969 1.164 -8.656 1 90.19 252 PHE A CA 1
ATOM 2001 C C . PHE A 1 252 ? 20.891 1.217 -7.59 1 90.19 252 PHE A C 1
ATOM 2003 O O . PHE A 1 252 ? 20.609 2.281 -7.035 1 90.19 252 PHE A O 1
ATOM 2010 N N . HIS A 1 253 ? 20.406 0.123 -7.32 1 90.31 253 HIS A N 1
ATOM 2011 C CA . HIS A 1 253 ? 19.328 0.011 -6.348 1 90.31 253 HIS A CA 1
ATOM 2012 C C . HIS A 1 253 ? 19.766 0.535 -4.984 1 90.31 253 HIS A C 1
ATOM 2014 O O . HIS A 1 253 ? 19.125 1.43 -4.426 1 90.31 253 HIS A O 1
ATOM 2020 N N . GLN A 1 254 ? 20.875 0.063 -4.508 1 93.12 254 GLN A N 1
ATOM 2021 C CA . GLN A 1 254 ? 21.375 0.461 -3.199 1 93.12 254 GLN A CA 1
ATOM 2022 C C . GLN A 1 254 ? 21.781 1.932 -3.191 1 93.12 254 GLN A C 1
ATOM 2024 O O . GLN A 1 254 ? 21.594 2.629 -2.191 1 93.12 254 GLN A O 1
ATOM 2029 N N . SER A 1 255 ? 22.297 2.359 -4.27 1 92.5 255 SER A N 1
ATOM 2030 C CA . SER A 1 255 ? 22.734 3.746 -4.371 1 92.5 255 SER A CA 1
ATOM 2031 C C . SER A 1 255 ? 21.562 4.711 -4.328 1 92.5 255 SER A C 1
ATOM 2033 O O . SER A 1 255 ? 21.562 5.676 -3.562 1 92.5 255 SER A O 1
ATOM 2035 N N . PHE A 1 256 ? 20.562 4.387 -5.055 1 90.5 256 PHE A N 1
ATOM 2036 C CA . PHE A 1 256 ? 19.406 5.285 -5.133 1 90.5 256 PHE A CA 1
ATOM 2037 C C . PHE A 1 256 ? 18.594 5.223 -3.85 1 90.5 256 PHE A C 1
ATOM 2039 O O . PHE A 1 256 ? 18.062 6.238 -3.4 1 90.5 256 PHE A O 1
ATOM 2046 N N . GLU A 1 257 ? 18.453 4.117 -3.322 1 90.38 257 GLU A N 1
ATOM 2047 C CA . GLU A 1 257 ? 17.797 3.996 -2.02 1 90.38 257 GLU A CA 1
ATOM 2048 C C . GLU A 1 257 ? 18.578 4.758 -0.945 1 90.38 257 GLU A C 1
ATOM 2050 O O . GLU A 1 257 ? 17.969 5.457 -0.123 1 90.38 257 GLU A O 1
ATOM 2055 N N . GLY A 1 258 ? 19.891 4.609 -0.999 1 92.06 258 GLY A N 1
ATOM 2056 C CA . GLY A 1 258 ? 20.734 5.348 -0.075 1 92.06 258 GLY A CA 1
ATOM 2057 C C . GLY A 1 258 ? 20.578 6.852 -0.197 1 92.06 258 GLY A C 1
ATOM 2058 O O . GLY A 1 258 ? 20.562 7.562 0.81 1 92.06 258 GLY A O 1
ATOM 2059 N N . LEU A 1 259 ? 20.484 7.305 -1.39 1 90.06 259 LEU A N 1
ATOM 2060 C CA . LEU A 1 259 ? 20.266 8.727 -1.635 1 90.06 259 LEU A CA 1
ATOM 2061 C C . LEU A 1 259 ? 19 9.211 -0.929 1 90.06 259 LEU A C 1
ATOM 2063 O O . LEU A 1 259 ? 19 10.273 -0.307 1 90.06 259 LEU A O 1
ATOM 2067 N N . GLY A 1 260 ? 18.031 8.398 -1.018 1 87.12 260 GLY A N 1
ATOM 2068 C CA . GLY A 1 260 ? 16.781 8.727 -0.354 1 87.12 260 GLY A CA 1
ATOM 2069 C C . GLY A 1 260 ? 16.891 8.766 1.157 1 87.12 260 GLY A C 1
ATOM 2070 O O . GLY A 1 260 ? 16.406 9.695 1.801 1 87.12 260 GLY A O 1
ATOM 2071 N N . ILE A 1 261 ? 17.531 7.855 1.689 1 90.12 261 ILE A N 1
ATOM 2072 C CA . ILE A 1 261 ? 17.719 7.746 3.131 1 90.12 261 ILE A CA 1
ATOM 2073 C C . ILE A 1 261 ? 18.547 8.93 3.629 1 90.12 261 ILE A C 1
ATOM 2075 O O . ILE A 1 261 ? 18.203 9.562 4.629 1 90.12 261 ILE A O 1
ATOM 2079 N N . GLY A 1 262 ? 19.594 9.203 2.93 1 90.81 262 GLY A N 1
ATOM 2080 C CA . GLY A 1 262 ? 20.438 10.32 3.299 1 90.81 262 GLY A CA 1
ATOM 2081 C C . GLY A 1 262 ? 19.719 11.656 3.258 1 90.81 262 GLY A C 1
ATOM 2082 O O . GLY A 1 262 ? 19.922 12.508 4.129 1 90.81 262 GLY A O 1
ATOM 2083 N N . ALA A 1 263 ? 18.922 11.773 2.291 1 86.94 263 ALA A N 1
ATOM 2084 C CA . ALA A 1 263 ? 18.172 13.008 2.154 1 86.94 263 ALA A CA 1
ATOM 2085 C C . ALA A 1 263 ? 17.172 13.172 3.295 1 86.94 263 ALA A C 1
ATOM 2087 O O . ALA A 1 263 ? 16.984 14.273 3.824 1 86.94 263 ALA A O 1
ATOM 2088 N N . ARG A 1 264 ? 16.562 12.117 3.66 1 86.12 264 ARG A N 1
ATOM 2089 C CA . ARG A 1 264 ? 15.625 12.164 4.777 1 86.12 264 ARG A CA 1
ATOM 2090 C C . ARG A 1 264 ? 16.344 12.5 6.082 1 86.12 264 ARG A C 1
ATOM 2092 O O . ARG A 1 264 ? 15.836 13.289 6.887 1 86.12 264 ARG A O 1
ATOM 2099 N N . LEU A 1 265 ? 17.422 11.891 6.27 1 89.38 265 LEU A N 1
ATOM 2100 C CA . LEU A 1 265 ? 18.188 12.117 7.484 1 89.38 265 LEU A CA 1
ATOM 2101 C C . LEU A 1 265 ? 18.672 13.562 7.562 1 89.38 265 LEU A C 1
ATOM 2103 O O . LEU A 1 265 ? 18.672 14.164 8.641 1 89.38 265 LEU A O 1
ATOM 2107 N N . SER A 1 266 ? 19.062 14.133 6.449 1 87.12 266 SER A N 1
ATOM 2108 C CA . SER A 1 266 ? 19.594 15.492 6.398 1 87.12 266 SER A CA 1
ATOM 2109 C C . SER A 1 266 ? 18.5 16.516 6.703 1 87.12 266 SER A C 1
ATOM 2111 O O . SER A 1 266 ? 18.797 17.625 7.152 1 87.12 266 SER A O 1
ATOM 2113 N N . ALA A 1 267 ? 17.25 16.141 6.492 1 83.38 267 ALA A N 1
ATOM 2114 C CA . ALA A 1 267 ? 16.125 17.062 6.668 1 83.38 267 ALA A CA 1
ATOM 2115 C C . ALA A 1 267 ? 15.672 17.109 8.125 1 83.38 267 ALA A C 1
ATOM 2117 O O . ALA A 1 267 ? 14.875 17.953 8.508 1 83.38 267 ALA A O 1
ATOM 2118 N N . ILE A 1 268 ? 16.156 16.234 8.953 1 86.25 268 ILE A N 1
ATOM 2119 C CA . ILE A 1 268 ? 15.766 16.172 10.359 1 86.25 268 ILE A CA 1
ATOM 2120 C C . ILE A 1 268 ? 16.516 17.266 11.141 1 86.25 268 ILE A C 1
ATOM 2122 O O . ILE A 1 268 ? 17.734 17.344 11.086 1 86.25 268 ILE A O 1
ATOM 2126 N N . PRO A 1 269 ? 15.695 18.156 11.781 1 84.25 269 PRO A N 1
ATOM 2127 C CA . PRO A 1 269 ? 16.375 19.141 12.633 1 84.25 269 PRO A CA 1
ATOM 2128 C C . PRO A 1 269 ? 17.156 18.484 13.773 1 84.25 269 PRO A C 1
ATOM 2130 O O . PRO A 1 269 ? 16.641 17.609 14.469 1 84.25 269 PRO A O 1
ATOM 2133 N N . TRP A 1 270 ? 18.422 18.828 13.875 1 86.31 270 TRP A N 1
ATOM 2134 C CA . TRP A 1 270 ? 19.297 18.203 14.859 1 86.31 270 TRP A CA 1
ATOM 2135 C C . TRP A 1 270 ? 19.562 19.156 16.031 1 86.31 270 TRP A C 1
ATOM 2137 O O . TRP A 1 270 ? 20.156 20.219 15.844 1 86.31 270 TRP A O 1
ATOM 2147 N N . PRO A 1 271 ? 19.031 18.75 17.156 1 86.19 271 PRO A N 1
ATOM 2148 C CA . PRO A 1 271 ? 19.266 19.625 18.312 1 86.19 271 PRO A CA 1
ATOM 2149 C C . PRO A 1 271 ? 20.75 19.719 18.688 1 86.19 271 PRO A C 1
ATOM 2151 O O . PRO A 1 271 ? 21.516 18.766 18.469 1 86.19 271 PRO A O 1
ATOM 2154 N N . ALA A 1 272 ? 21.094 20.875 19.297 1 83.31 272 ALA A N 1
ATOM 2155 C CA . ALA A 1 272 ? 22.469 21.125 19.688 1 83.31 272 ALA A CA 1
ATOM 2156 C C . ALA A 1 272 ? 22.922 20.188 20.812 1 83.31 272 ALA A C 1
ATOM 2158 O O . ALA A 1 272 ? 24.109 19.906 20.969 1 83.31 272 ALA A O 1
ATOM 2159 N N . SER A 1 273 ? 21.984 19.625 21.516 1 86.69 273 SER A N 1
ATOM 2160 C CA . SER A 1 273 ? 22.281 18.766 22.672 1 86.69 273 SER A CA 1
ATOM 2161 C C . SER A 1 273 ? 22.625 17.344 22.219 1 86.69 273 SER A C 1
ATOM 2163 O O . SER A 1 273 ? 23.203 16.578 23 1 86.69 273 SER A O 1
ATOM 2165 N N . LYS A 1 274 ? 22.359 17.062 21 1 89.19 274 LYS A N 1
ATOM 2166 C CA . LYS A 1 274 ? 22.594 15.688 20.547 1 89.19 274 LYS A CA 1
ATOM 2167 C C . LYS A 1 274 ? 23.906 15.578 19.781 1 89.19 274 LYS A C 1
ATOM 2169 O O . LYS A 1 274 ? 24.344 16.547 19.141 1 89.19 274 LYS A O 1
ATOM 2174 N N . PRO A 1 275 ? 24.5 14.398 19.938 1 91.38 275 PRO A N 1
ATOM 2175 C CA . PRO A 1 275 ? 25.781 14.219 19.234 1 91.38 275 PRO A CA 1
ATOM 2176 C C . PRO A 1 275 ? 25.656 14.328 17.719 1 91.38 275 PRO A C 1
ATOM 2178 O O . PRO A 1 275 ? 24.75 13.727 17.125 1 91.38 275 PRO A O 1
ATOM 2181 N N . THR A 1 276 ? 26.578 14.984 17.109 1 88.12 276 THR A N 1
ATOM 2182 C CA . THR A 1 276 ? 26.531 15.281 15.688 1 88.12 276 THR A CA 1
ATOM 2183 C C . THR A 1 276 ? 27.031 14.102 14.859 1 88.12 276 THR A C 1
ATOM 2185 O O . THR A 1 276 ? 26.875 14.078 13.641 1 88.12 276 THR A O 1
ATOM 2188 N N . TRP A 1 277 ? 27.547 13.039 15.523 1 91.5 277 TRP A N 1
ATOM 2189 C CA . TRP A 1 277 ? 28.094 11.914 14.773 1 91.5 277 TRP A CA 1
ATOM 2190 C C . TRP A 1 277 ? 27 10.898 14.445 1 91.5 277 TRP A C 1
ATOM 2192 O O . TRP A 1 277 ? 27.203 10.016 13.609 1 91.5 277 TRP A O 1
ATOM 2202 N N . ILE A 1 278 ? 25.844 10.992 15.031 1 91.94 278 ILE A N 1
ATOM 2203 C CA . ILE A 1 278 ? 24.781 9.992 14.93 1 91.94 278 ILE A CA 1
ATOM 2204 C C . ILE A 1 278 ? 24.281 9.914 13.484 1 91.94 278 ILE A C 1
ATOM 2206 O O . ILE A 1 278 ? 24.156 8.82 12.93 1 91.94 278 ILE A O 1
ATOM 2210 N N . PRO A 1 279 ? 24.031 11.016 12.828 1 91.38 279 PRO A N 1
ATOM 2211 C CA . PRO A 1 279 ? 23.578 10.914 11.438 1 91.38 279 PRO A CA 1
ATOM 2212 C C . PRO A 1 279 ? 24.609 10.234 10.531 1 91.38 279 PRO A C 1
ATOM 2214 O O . PRO A 1 279 ? 24.234 9.469 9.641 1 91.38 279 PRO A O 1
ATOM 2217 N N . TRP A 1 280 ? 25.859 10.461 10.797 1 91.88 280 TRP A N 1
ATOM 2218 C CA . TRP A 1 280 ? 26.922 9.844 10 1 91.88 280 TRP A CA 1
ATOM 2219 C C . TRP A 1 280 ? 26.984 8.344 10.258 1 91.88 280 TRP A C 1
ATOM 2221 O O . TRP A 1 280 ? 27.172 7.562 9.32 1 91.88 280 TRP A O 1
ATOM 2231 N N . ALA A 1 281 ? 26.766 8 11.43 1 93.19 281 ALA A N 1
ATOM 2232 C CA . ALA A 1 281 ? 26.766 6.586 11.789 1 93.19 281 ALA A CA 1
ATOM 2233 C C . ALA A 1 281 ? 25.594 5.859 11.156 1 93.19 281 ALA A C 1
ATOM 2235 O O . ALA A 1 281 ? 25.719 4.699 10.75 1 93.19 281 ALA A O 1
ATOM 2236 N N . CYS A 1 282 ? 24.438 6.543 11.117 1 91.81 282 CYS A N 1
ATOM 2237 C CA . CYS A 1 282 ? 23.266 5.949 10.5 1 91.81 282 CYS A CA 1
ATOM 2238 C C . CYS A 1 282 ? 23.484 5.719 9.008 1 91.81 282 CYS A C 1
ATOM 2240 O O . CYS A 1 282 ? 23.141 4.664 8.477 1 91.81 282 CYS A O 1
ATOM 2242 N N . CYS A 1 283 ? 24.125 6.668 8.352 1 92.06 283 CYS A N 1
ATOM 2243 C CA . CYS A 1 283 ? 24.422 6.531 6.934 1 92.06 283 CYS A CA 1
ATOM 2244 C C . CYS A 1 283 ? 25.406 5.395 6.695 1 92.06 283 CYS A C 1
ATOM 2246 O O . CYS A 1 283 ? 25.234 4.598 5.777 1 92.06 283 CYS A O 1
ATOM 2248 N N . LEU A 1 284 ? 26.406 5.316 7.555 1 92.88 284 LEU A N 1
ATOM 2249 C CA . LEU A 1 284 ? 27.406 4.27 7.43 1 92.88 284 LEU A CA 1
ATOM 2250 C C . LEU A 1 284 ? 26.797 2.895 7.68 1 92.88 284 LEU A C 1
ATOM 2252 O O . LEU A 1 284 ? 27.156 1.918 7.023 1 92.88 284 LEU A O 1
ATOM 2256 N N . SER A 1 285 ? 25.938 2.846 8.602 1 91.62 285 SER A N 1
ATOM 2257 C CA . SER A 1 285 ? 25.266 1.583 8.898 1 91.62 285 SER A CA 1
ATOM 2258 C C . SER A 1 285 ? 24.469 1.084 7.695 1 91.62 285 SER A C 1
ATOM 2260 O O . SER A 1 285 ? 24.5 -0.104 7.371 1 91.62 285 SER A O 1
ATOM 2262 N N . TYR A 1 286 ? 23.797 1.971 7.039 1 91.44 286 TYR A N 1
ATOM 2263 C CA . TYR A 1 286 ? 23.078 1.589 5.828 1 91.44 286 TYR A CA 1
ATOM 2264 C C . TYR A 1 286 ? 24.031 1.048 4.773 1 91.44 286 TYR A C 1
ATOM 2266 O O . TYR A 1 286 ? 23.766 0.01 4.16 1 91.44 286 TYR A O 1
ATOM 2274 N N . GLY A 1 287 ? 25.094 1.724 4.59 1 92 287 GLY A N 1
ATOM 2275 C CA . GLY A 1 287 ? 26.062 1.322 3.576 1 92 287 GLY A CA 1
ATOM 2276 C C . GLY A 1 287 ? 26.734 -0.005 3.879 1 92 287 GLY A C 1
ATOM 2277 O O . GLY A 1 287 ? 27.188 -0.701 2.969 1 92 287 GLY A O 1
ATOM 2278 N N . LEU A 1 288 ? 26.688 -0.396 5.09 1 94.12 288 LEU A N 1
ATOM 2279 C CA . LEU A 1 288 ? 27.422 -1.587 5.508 1 94.12 288 LEU A CA 1
ATOM 2280 C C . LEU A 1 288 ? 26.516 -2.816 5.488 1 94.12 288 LEU A C 1
ATOM 2282 O O . LEU A 1 288 ? 27 -3.943 5.352 1 94.12 288 LEU A O 1
ATOM 2286 N N . VAL A 1 289 ? 25.312 -2.66 5.539 1 93.81 289 VAL A N 1
ATOM 2287 C CA . VAL A 1 289 ? 24.391 -3.77 5.738 1 93.81 289 VAL A CA 1
ATOM 2288 C C . VAL A 1 289 ? 24.453 -4.715 4.543 1 93.81 289 VAL A C 1
ATOM 2290 O O . VAL A 1 289 ? 24.641 -5.922 4.707 1 93.81 289 VAL A O 1
ATOM 2293 N N . THR A 1 290 ? 24.312 -4.145 3.369 1 94.44 290 THR A N 1
ATOM 2294 C CA . THR A 1 290 ? 24.266 -4.992 2.182 1 94.44 290 THR A CA 1
ATOM 2295 C C . THR A 1 290 ? 25.625 -5.664 1.942 1 94.44 290 THR A C 1
ATOM 2297 O O . THR A 1 290 ? 25.688 -6.879 1.733 1 94.44 290 THR A O 1
ATOM 2300 N N . PRO A 1 291 ? 26.734 -4.953 2.059 1 96.06 291 PRO A N 1
ATOM 2301 C CA . PRO A 1 291 ? 28.047 -5.594 1.885 1 96.06 291 PRO A CA 1
ATOM 2302 C C . PRO A 1 291 ? 28.297 -6.699 2.906 1 96.06 291 PRO A C 1
ATOM 2304 O O . PRO A 1 291 ? 28.844 -7.75 2.561 1 96.06 291 PRO A O 1
ATOM 2307 N N . VAL A 1 292 ? 27.953 -6.496 4.062 1 96.38 292 VAL A N 1
ATOM 2308 C CA . VAL A 1 292 ? 28.109 -7.523 5.09 1 96.38 292 VAL A CA 1
ATOM 2309 C C . VAL A 1 292 ? 27.25 -8.734 4.746 1 96.38 292 VAL A C 1
ATOM 2311 O O . VAL A 1 292 ? 27.688 -9.883 4.887 1 96.38 292 VAL A O 1
ATOM 2314 N N . SER A 1 293 ? 26.125 -8.5 4.309 1 95.5 293 SER A N 1
ATOM 2315 C CA . SER A 1 293 ? 25.219 -9.586 3.939 1 95.5 293 SER A CA 1
ATOM 2316 C C . SER A 1 293 ? 25.75 -10.367 2.74 1 95.5 293 SER A C 1
ATOM 2318 O O . SER A 1 293 ? 25.578 -11.578 2.658 1 95.5 293 SER A O 1
ATOM 2320 N N . ILE A 1 294 ? 26.312 -9.664 1.813 1 95.81 294 ILE A N 1
ATOM 2321 C CA . ILE A 1 294 ? 26.938 -10.328 0.675 1 95.81 294 ILE A CA 1
ATOM 2322 C C . ILE A 1 294 ? 28.062 -11.242 1.164 1 95.81 294 ILE A C 1
ATOM 2324 O O . ILE A 1 294 ? 28.188 -12.383 0.716 1 95.81 294 ILE A O 1
ATOM 2328 N N . ALA A 1 295 ? 28.844 -10.758 2.07 1 96.25 295 ALA A N 1
ATOM 2329 C CA . ALA A 1 295 ? 29.938 -11.547 2.637 1 96.25 295 ALA A CA 1
ATOM 2330 C C . ALA A 1 295 ? 29.406 -12.805 3.324 1 96.25 295 ALA A C 1
ATOM 2332 O O . ALA A 1 295 ? 29.969 -13.883 3.18 1 96.25 295 ALA A O 1
ATOM 2333 N N . ILE A 1 296 ? 28.344 -12.672 4.012 1 94.31 296 ILE A N 1
ATOM 2334 C CA . ILE A 1 296 ? 27.719 -13.82 4.66 1 94.31 296 ILE A CA 1
ATOM 2335 C C . ILE A 1 296 ? 27.203 -14.789 3.598 1 94.31 296 ILE A C 1
ATOM 2337 O O . ILE A 1 296 ? 27.391 -16 3.715 1 94.31 296 ILE A O 1
ATOM 2341 N N . GLY A 1 297 ? 26.578 -14.227 2.611 1 92.94 297 GLY A N 1
ATOM 2342 C CA . GLY A 1 297 ? 26.109 -15.055 1.506 1 92.94 297 GLY A CA 1
ATOM 2343 C C . GLY A 1 297 ? 27.234 -15.828 0.838 1 92.94 297 GLY A C 1
ATOM 2344 O O . GLY A 1 297 ? 27.062 -17 0.49 1 92.94 297 GLY A O 1
ATOM 2345 N N . LEU A 1 298 ? 28.359 -15.195 0.693 1 92.88 298 LEU A N 1
ATOM 2346 C CA . LEU A 1 298 ? 29.547 -15.844 0.13 1 92.88 298 LEU A CA 1
ATOM 2347 C C . LEU A 1 298 ? 30.047 -16.953 1.05 1 92.88 298 LEU A C 1
ATOM 2349 O O . LEU A 1 298 ? 30.531 -17.984 0.579 1 92.88 298 LEU A O 1
ATOM 2353 N N . GLY A 1 299 ? 29.906 -16.734 2.238 1 91.88 299 GLY A N 1
ATOM 2354 C CA . GLY A 1 299 ? 30.312 -17.734 3.217 1 91.88 299 GLY A CA 1
ATOM 2355 C C . GLY A 1 299 ? 29.453 -18.984 3.176 1 91.88 299 GLY A C 1
ATOM 2356 O O . GLY A 1 299 ? 29.969 -20.094 3.363 1 91.88 299 GLY A O 1
ATOM 2357 N N . VAL A 1 300 ? 28.234 -18.844 2.898 1 89.94 300 VAL A N 1
ATOM 2358 C CA . VAL A 1 300 ? 27.312 -19.984 2.895 1 89.94 300 VAL A CA 1
ATOM 2359 C C . VAL A 1 300 ? 26.953 -20.344 1.457 1 89.94 300 VAL A C 1
ATOM 2361 O O . VAL A 1 300 ? 25.906 -20.938 1.212 1 89.94 300 VAL A O 1
ATOM 2364 N N . ARG A 1 301 ? 27.672 -19.984 0.569 1 88.06 301 ARG A N 1
ATOM 2365 C CA . ARG A 1 301 ? 27.359 -20.109 -0.852 1 88.06 301 ARG A CA 1
ATOM 2366 C C . ARG A 1 301 ? 27.141 -21.578 -1.238 1 88.06 301 ARG A C 1
ATOM 2368 O O . ARG A 1 301 ? 26.375 -21.875 -2.162 1 88.06 301 ARG A O 1
ATOM 2375 N N . THR A 1 302 ? 27.75 -22.469 -0.584 1 85.88 302 THR A N 1
ATOM 2376 C CA . THR A 1 302 ? 27.656 -23.859 -0.974 1 85.88 302 THR A CA 1
ATOM 2377 C C . THR A 1 302 ? 26.516 -24.562 -0.226 1 85.88 302 THR A C 1
ATOM 2379 O O . THR A 1 302 ? 26.094 -25.656 -0.609 1 85.88 302 THR A O 1
ATOM 2382 N N . THR A 1 303 ? 26.047 -23.859 0.752 1 81.56 303 THR A N 1
ATOM 2383 C CA . THR A 1 303 ? 25.016 -24.5 1.554 1 81.56 303 THR A CA 1
ATOM 2384 C C . THR A 1 303 ? 23.688 -23.766 1.407 1 81.56 303 THR A C 1
ATOM 2386 O O . THR A 1 303 ? 22.625 -24.328 1.702 1 81.56 303 THR A O 1
ATOM 2389 N N . TYR A 1 304 ? 23.75 -22.656 0.886 1 81.44 304 TYR A N 1
ATOM 2390 C CA . TYR A 1 304 ? 22.547 -21.844 0.784 1 81.44 304 TYR A CA 1
ATOM 2391 C C . TYR A 1 304 ? 21.703 -22.25 -0.423 1 81.44 304 TYR A C 1
ATOM 2393 O O . TYR A 1 304 ? 22.203 -22.25 -1.554 1 81.44 304 TYR A O 1
ATOM 2401 N N . MET A 1 305 ? 20.453 -22.719 -0.078 1 79.06 305 MET A N 1
ATOM 2402 C CA . MET A 1 305 ? 19.484 -23.031 -1.114 1 79.06 305 MET A CA 1
ATOM 2403 C C . MET A 1 305 ? 18.359 -22 -1.15 1 79.06 305 MET A C 1
ATOM 2405 O O . MET A 1 305 ? 17.391 -22.094 -0.404 1 79.06 305 MET A O 1
ATOM 2409 N N . SER A 1 306 ? 18.422 -21.062 -2.061 1 78.75 306 SER A N 1
ATOM 2410 C CA . SER A 1 306 ? 17.547 -19.891 -2.109 1 78.75 306 SER A CA 1
ATOM 2411 C C . SER A 1 306 ? 16.125 -20.281 -2.523 1 78.75 306 SER A C 1
ATOM 2413 O O . SER A 1 306 ? 15.164 -19.562 -2.23 1 78.75 306 SER A O 1
ATOM 2415 N N . GLU A 1 307 ? 15.945 -21.406 -3.141 1 80.88 307 GLU A N 1
ATOM 2416 C CA . GLU A 1 307 ? 14.625 -21.766 -3.658 1 80.88 307 GLU A CA 1
ATOM 2417 C C . GLU A 1 307 ? 14.008 -22.906 -2.852 1 80.88 307 GLU A C 1
ATOM 2419 O O . GLU A 1 307 ? 13.008 -23.5 -3.27 1 80.88 307 GLU A O 1
ATOM 2424 N N . SER A 1 308 ? 14.648 -23.156 -1.698 1 84.88 308 SER A N 1
ATOM 2425 C CA . SER A 1 308 ? 14.117 -24.203 -0.839 1 84.88 308 SER A CA 1
ATOM 2426 C C . SER A 1 308 ? 12.812 -23.766 -0.181 1 84.88 308 SER A C 1
ATOM 2428 O O . SER A 1 308 ? 12.5 -22.578 -0.139 1 84.88 308 SER A O 1
ATOM 2430 N N . TYR A 1 309 ? 12.078 -24.812 0.267 1 87.88 309 TYR A N 1
ATOM 2431 C CA . TYR A 1 309 ? 10.781 -24.562 0.893 1 87.88 309 TYR A CA 1
ATOM 2432 C C . TYR A 1 309 ? 10.922 -23.609 2.076 1 87.88 309 TYR A C 1
ATOM 2434 O O . TYR A 1 309 ? 10.211 -22.609 2.154 1 87.88 309 TYR A O 1
ATOM 2442 N N . ASN A 1 310 ? 11.859 -23.812 2.984 1 87.5 310 ASN A N 1
ATOM 2443 C CA . ASN A 1 310 ? 12.055 -22.984 4.172 1 87.5 310 ASN A CA 1
ATOM 2444 C C . ASN A 1 310 ? 12.602 -21.609 3.809 1 87.5 310 ASN A C 1
ATOM 2446 O O . ASN A 1 310 ? 12.242 -20.609 4.438 1 87.5 310 ASN A O 1
ATOM 2450 N N . ALA A 1 311 ? 13.438 -21.594 2.863 1 87.38 311 ALA A N 1
ATOM 2451 C CA . ALA A 1 311 ? 13.977 -20.312 2.41 1 87.38 311 ALA A CA 1
ATOM 2452 C C . ALA A 1 311 ? 12.875 -19.422 1.844 1 87.38 311 ALA A C 1
ATOM 2454 O O . ALA A 1 311 ? 12.852 -18.219 2.088 1 87.38 311 ALA A O 1
ATOM 2455 N N . ASN A 1 312 ? 11.977 -20.047 1.127 1 91.69 312 ASN A N 1
ATOM 2456 C CA . ASN A 1 312 ? 10.859 -19.297 0.56 1 91.69 312 ASN A CA 1
ATOM 2457 C C . ASN A 1 312 ? 9.945 -18.734 1.649 1 91.69 312 ASN A C 1
ATOM 2459 O O . ASN A 1 312 ? 9.445 -17.609 1.53 1 91.69 312 ASN A O 1
ATOM 2463 N N . ILE A 1 313 ? 9.789 -19.453 2.721 1 92.94 313 ILE A N 1
ATOM 2464 C CA . ILE A 1 313 ? 8.961 -19 3.832 1 92.94 313 ILE A CA 1
ATOM 2465 C C . ILE A 1 313 ? 9.602 -17.781 4.5 1 92.94 313 ILE A C 1
ATOM 2467 O O . ILE A 1 313 ? 8.953 -16.75 4.691 1 92.94 313 ILE A O 1
ATOM 2471 N N . VAL A 1 314 ? 10.867 -17.891 4.766 1 91.62 314 VAL A N 1
ATOM 2472 C CA . VAL A 1 314 ? 11.578 -16.844 5.473 1 91.62 314 VAL A CA 1
ATOM 2473 C C . VAL A 1 314 ? 11.633 -15.586 4.602 1 91.62 314 VAL A C 1
ATOM 2475 O O . VAL A 1 314 ? 11.336 -14.484 5.07 1 91.62 314 VAL A O 1
ATOM 2478 N N . GLN A 1 315 ? 11.961 -15.797 3.367 1 91.88 315 GLN A N 1
ATOM 2479 C CA . GLN A 1 315 ? 12.031 -14.664 2.445 1 91.88 315 GLN A CA 1
ATOM 2480 C C . GLN A 1 315 ? 10.664 -14.023 2.258 1 91.88 315 GLN A C 1
ATOM 2482 O O . GLN A 1 315 ? 10.547 -12.789 2.227 1 91.88 315 GLN A O 1
ATOM 2487 N N . GLY A 1 316 ? 9.641 -14.852 2.121 1 94.94 316 GLY A N 1
ATOM 2488 C CA . GLY A 1 316 ? 8.289 -14.336 1.949 1 94.94 316 GLY A CA 1
ATOM 2489 C C . GLY A 1 316 ? 7.816 -13.5 3.125 1 94.94 316 GLY A C 1
ATOM 2490 O O . GLY A 1 316 ? 7.277 -12.406 2.943 1 94.94 316 GLY A O 1
ATOM 2491 N N . ILE A 1 317 ? 8.078 -13.945 4.32 1 95.25 317 ILE A N 1
ATOM 2492 C CA . ILE A 1 317 ? 7.637 -13.266 5.535 1 95.25 317 ILE A CA 1
ATOM 2493 C C . ILE A 1 317 ? 8.391 -11.945 5.691 1 95.25 317 ILE A C 1
ATOM 2495 O O . ILE A 1 317 ? 7.781 -10.898 5.926 1 95.25 317 ILE A O 1
ATOM 2499 N N . LEU A 1 318 ? 9.672 -12 5.516 1 93.19 318 LEU A N 1
ATOM 2500 C CA . LEU A 1 318 ? 10.484 -10.812 5.723 1 93.19 318 LEU A CA 1
ATOM 2501 C C . LEU A 1 318 ? 10.203 -9.766 4.652 1 93.19 318 LEU A C 1
ATOM 2503 O O . LEU A 1 318 ? 10.133 -8.57 4.953 1 93.19 318 LEU A O 1
ATOM 2507 N N . ASN A 1 319 ? 10.047 -10.211 3.414 1 94.44 319 ASN A N 1
ATOM 2508 C CA . ASN A 1 319 ? 9.688 -9.281 2.35 1 94.44 319 ASN A CA 1
ATOM 2509 C C . ASN A 1 319 ? 8.312 -8.656 2.596 1 94.44 319 ASN A C 1
ATOM 2511 O O . ASN A 1 319 ? 8.117 -7.465 2.348 1 94.44 319 ASN A O 1
ATOM 2515 N N . ALA A 1 320 ? 7.363 -9.461 3.08 1 97.12 320 ALA A N 1
ATOM 2516 C CA . ALA A 1 320 ? 6.023 -8.953 3.361 1 97.12 320 ALA A CA 1
ATOM 2517 C C . ALA A 1 320 ? 6.055 -7.918 4.484 1 97.12 320 ALA A C 1
ATOM 2519 O O . ALA A 1 320 ? 5.422 -6.863 4.387 1 97.12 320 ALA A O 1
ATOM 2520 N N . ILE A 1 321 ? 6.805 -8.18 5.523 1 95.12 321 ILE A N 1
ATOM 2521 C CA . ILE A 1 321 ? 6.938 -7.25 6.641 1 95.12 321 ILE A CA 1
ATOM 2522 C C . ILE A 1 321 ? 7.574 -5.949 6.156 1 95.12 321 ILE A C 1
ATOM 2524 O O . ILE A 1 321 ? 7.055 -4.859 6.422 1 95.12 321 ILE A O 1
ATOM 2528 N N . SER A 1 322 ? 8.648 -6.078 5.422 1 93.81 322 SER A N 1
ATOM 2529 C CA . SER A 1 322 ? 9.367 -4.91 4.926 1 93.81 322 SER A CA 1
ATOM 2530 C C . SER A 1 322 ? 8.508 -4.098 3.963 1 93.81 322 SER A C 1
ATOM 2532 O O . SER A 1 322 ? 8.562 -2.867 3.961 1 93.81 322 SER A O 1
ATOM 2534 N N . SER A 1 323 ? 7.754 -4.793 3.154 1 96.44 323 SER A N 1
ATOM 2535 C CA . SER A 1 323 ? 6.859 -4.105 2.229 1 96.44 323 SER A CA 1
ATOM 2536 C C . SER A 1 323 ? 5.832 -3.26 2.977 1 96.44 323 SER A C 1
ATOM 2538 O O . SER A 1 323 ? 5.625 -2.092 2.646 1 96.44 323 SER A O 1
ATOM 2540 N N . GLY A 1 324 ? 5.211 -3.828 4.02 1 96.62 324 GLY A N 1
ATOM 2541 C CA . GLY A 1 324 ? 4.246 -3.082 4.812 1 96.62 324 GLY A CA 1
ATOM 2542 C C . GLY A 1 324 ? 4.836 -1.846 5.461 1 96.62 324 GLY A C 1
ATOM 2543 O O . GLY A 1 324 ? 4.234 -0.77 5.422 1 96.62 324 GLY A O 1
ATOM 2544 N N . LEU A 1 325 ? 6.023 -1.969 5.996 1 93.62 325 LEU A N 1
ATOM 2545 C CA . LEU A 1 325 ? 6.703 -0.853 6.645 1 93.62 325 LEU A CA 1
ATOM 2546 C C . LEU A 1 325 ? 7.004 0.257 5.645 1 93.62 325 LEU A C 1
ATOM 2548 O O . LEU A 1 325 ? 6.73 1.43 5.91 1 93.62 325 LEU A O 1
ATOM 2552 N N . LEU A 1 326 ? 7.465 -0.137 4.496 1 93.81 326 LEU A N 1
ATOM 2553 C CA . LEU A 1 326 ? 7.895 0.847 3.51 1 93.81 326 LEU A CA 1
ATOM 2554 C C . LEU A 1 326 ? 6.695 1.469 2.803 1 93.81 326 LEU A C 1
ATOM 2556 O O . LEU A 1 326 ? 6.746 2.631 2.391 1 93.81 326 LEU A O 1
ATOM 2560 N N . ILE A 1 327 ? 5.625 0.668 2.664 1 97 327 ILE A N 1
ATOM 2561 C CA . ILE A 1 327 ? 4.41 1.235 2.094 1 97 327 ILE A CA 1
ATOM 2562 C C . ILE A 1 327 ? 3.904 2.373 2.98 1 97 327 ILE A C 1
ATOM 2564 O O . ILE A 1 327 ? 3.613 3.467 2.49 1 97 327 ILE A O 1
ATOM 2568 N N . TYR A 1 328 ? 3.838 2.121 4.23 1 95.62 328 TYR A N 1
ATOM 2569 C CA . TYR A 1 328 ? 3.381 3.146 5.164 1 95.62 328 TYR A CA 1
ATOM 2570 C C . TYR A 1 328 ? 4.324 4.344 5.164 1 95.62 328 TYR A C 1
ATOM 2572 O O . TYR A 1 328 ? 3.887 5.484 5.016 1 95.62 328 TYR A O 1
ATOM 2580 N N . ASN A 1 329 ? 5.586 4.125 5.316 1 91.44 329 ASN A N 1
ATOM 2581 C CA . ASN A 1 329 ? 6.562 5.207 5.379 1 91.44 329 ASN A CA 1
ATOM 2582 C C . ASN A 1 329 ? 6.625 5.984 4.07 1 91.44 329 ASN A C 1
ATOM 2584 O O . ASN A 1 329 ? 6.699 7.215 4.074 1 91.44 329 ASN A O 1
ATOM 2588 N N . GLY A 1 330 ? 6.648 5.246 3.01 1 93.19 330 GLY A N 1
ATOM 2589 C CA . GLY A 1 330 ? 6.727 5.887 1.704 1 93.19 330 GLY A CA 1
ATOM 2590 C C . GLY A 1 330 ? 5.531 6.766 1.396 1 93.19 330 GLY A C 1
ATOM 2591 O O . GLY A 1 330 ? 5.688 7.902 0.948 1 93.19 330 GLY A O 1
ATOM 2592 N N . LEU A 1 331 ? 4.359 6.289 1.697 1 96 331 LEU A N 1
ATOM 2593 C CA . LEU A 1 331 ? 3.15 7.008 1.313 1 96 331 LEU A CA 1
ATOM 2594 C C . LEU A 1 331 ? 2.801 8.07 2.35 1 96 331 LEU A C 1
ATOM 2596 O O . LEU A 1 331 ? 2.469 9.203 1.993 1 96 331 LEU A O 1
ATOM 2600 N N . VAL A 1 332 ? 2.928 7.727 3.619 1 93 332 VAL A N 1
ATOM 2601 C CA . VAL A 1 332 ? 2.441 8.617 4.672 1 93 332 VAL A CA 1
ATOM 2602 C C . VAL A 1 332 ? 3.564 9.555 5.113 1 93 332 VAL A C 1
ATOM 2604 O O . VAL A 1 332 ? 3.422 10.773 5.047 1 93 332 VAL A O 1
ATOM 2607 N N . GLU A 1 333 ? 4.68 9.031 5.379 1 88.31 333 GLU A N 1
ATOM 2608 C CA . GLU A 1 333 ? 5.734 9.805 6.027 1 88.31 333 GLU A CA 1
ATOM 2609 C C . GLU A 1 333 ? 6.57 10.562 4.996 1 88.31 333 GLU A C 1
ATOM 2611 O O . GLU A 1 333 ? 7.262 11.523 5.34 1 88.31 333 GLU A O 1
ATOM 2616 N N . LEU A 1 334 ? 6.504 10.117 3.734 1 90.06 334 LEU A N 1
ATOM 2617 C CA . LEU A 1 334 ? 7.328 10.797 2.74 1 90.06 334 LEU A CA 1
ATOM 2618 C C . LEU A 1 334 ? 6.461 11.539 1.728 1 90.06 334 LEU A C 1
ATOM 2620 O O . LEU A 1 334 ? 6.422 12.766 1.719 1 90.06 334 LEU A O 1
ATOM 2624 N N . LEU A 1 335 ? 5.652 10.797 1.036 1 92.06 335 LEU A N 1
ATOM 2625 C CA . LEU A 1 335 ? 4.871 11.383 -0.044 1 92.06 335 LEU A CA 1
ATOM 2626 C C . LEU A 1 335 ? 3.826 12.352 0.506 1 92.06 335 LEU A C 1
ATOM 2628 O O . LEU A 1 335 ? 3.811 13.531 0.143 1 92.06 335 LEU A O 1
ATOM 2632 N N . ALA A 1 336 ? 3.033 11.922 1.388 1 90.31 336 ALA A N 1
ATOM 2633 C CA . ALA A 1 336 ? 1.935 12.734 1.91 1 90.31 336 ALA A CA 1
ATOM 2634 C C . ALA A 1 336 ? 2.459 13.875 2.77 1 90.31 336 ALA A C 1
ATOM 2636 O O . ALA A 1 336 ? 1.977 15.008 2.67 1 90.31 336 ALA A O 1
ATOM 2637 N N . ARG A 1 337 ? 3.346 13.602 3.557 1 86.88 337 ARG A N 1
ATOM 2638 C CA . ARG A 1 337 ? 3.908 14.617 4.441 1 86.88 337 ARG A CA 1
ATOM 2639 C C . ARG A 1 337 ? 4.535 15.758 3.643 1 86.88 337 ARG A C 1
ATOM 2641 O O . ARG A 1 337 ? 4.336 16.938 3.963 1 86.88 337 ARG A O 1
ATOM 2648 N N . ASP A 1 338 ? 5.227 15.484 2.582 1 85.62 338 ASP A N 1
ATOM 2649 C CA . ASP A 1 338 ? 5.98 16.484 1.833 1 85.62 338 ASP A CA 1
ATOM 2650 C C . ASP A 1 338 ? 5.074 17.266 0.886 1 85.62 338 ASP A C 1
ATOM 2652 O O . ASP A 1 338 ? 5.301 18.453 0.636 1 85.62 338 ASP A O 1
ATOM 2656 N N . PHE A 1 339 ? 4.043 16.594 0.429 1 88.94 339 PHE A N 1
ATOM 2657 C CA . PHE A 1 339 ? 3.33 17.234 -0.667 1 88.94 339 PHE A CA 1
ATOM 2658 C C . PHE A 1 339 ? 1.908 17.594 -0.254 1 88.94 339 PHE A C 1
ATOM 2660 O O . PHE A 1 339 ? 1.311 18.531 -0.802 1 88.94 339 PHE A O 1
ATOM 2667 N N . ILE A 1 340 ? 1.377 16.891 0.68 1 82.25 340 ILE A N 1
ATOM 2668 C CA . ILE A 1 340 ? -0.042 17.062 0.97 1 82.25 340 ILE A CA 1
ATOM 2669 C C . ILE A 1 340 ? -0.207 17.812 2.291 1 82.25 340 ILE A C 1
ATOM 2671 O O . ILE A 1 340 ? -1.017 18.734 2.393 1 82.25 340 ILE A O 1
ATOM 2675 N N . PHE A 1 341 ? 0.575 17.516 3.25 1 76 341 PHE A N 1
ATOM 2676 C CA . PHE A 1 341 ? 0.294 18 4.594 1 76 341 PHE A CA 1
ATOM 2677 C C . PHE A 1 341 ? 1.327 19.047 5.012 1 76 341 PHE A C 1
ATOM 2679 O O . PHE A 1 341 ? 1.341 19.484 6.164 1 76 341 PHE A O 1
ATOM 2686 N N . ASP A 1 342 ? 2.195 19.312 4.047 1 70.38 342 ASP A N 1
ATOM 2687 C CA . ASP A 1 342 ? 3.16 20.375 4.348 1 70.38 342 ASP A CA 1
ATOM 2688 C C . ASP A 1 342 ? 2.564 21.75 4.086 1 70.38 342 ASP A C 1
ATOM 2690 O O . ASP A 1 342 ? 2.254 22.094 2.945 1 70.38 342 ASP A O 1
ATOM 2694 N N . HIS A 1 343 ? 2.4 22.469 5.133 1 62.88 343 HIS A N 1
ATOM 2695 C CA . HIS A 1 343 ? 1.835 23.812 5.039 1 62.88 343 HIS A CA 1
ATOM 2696 C C . HIS A 1 343 ? 2.779 24.75 4.305 1 62.88 343 HIS A C 1
ATOM 2698 O O . HIS A 1 343 ? 2.35 25.781 3.779 1 62.88 343 HIS A O 1
ATOM 2704 N N . ASN A 1 344 ? 4.082 24.375 4.312 1 60.16 344 ASN A N 1
ATOM 2705 C CA . ASN A 1 344 ? 5.078 25.25 3.697 1 60.16 344 ASN A CA 1
ATOM 2706 C C . ASN A 1 344 ? 5.457 24.766 2.299 1 60.16 344 ASN A C 1
ATOM 2708 O O . ASN A 1 344 ? 6.543 25.062 1.808 1 60.16 344 ASN A O 1
ATOM 2712 N N . ARG A 1 345 ? 4.508 24.094 1.792 1 67.75 345 ARG A N 1
ATOM 2713 C CA . ARG A 1 345 ? 4.793 23.641 0.434 1 67.75 345 ARG A CA 1
ATOM 2714 C C . ARG A 1 345 ? 5.012 24.812 -0.503 1 67.75 345 ARG A C 1
ATOM 2716 O O . ARG A 1 345 ? 4.363 25.859 -0.363 1 67.75 345 ARG A O 1
ATOM 2723 N N . THR A 1 346 ? 6.031 24.609 -1.354 1 67.5 346 THR A N 1
ATOM 2724 C CA . THR A 1 346 ? 6.402 25.688 -2.27 1 67.5 346 THR A CA 1
ATOM 2725 C C . THR A 1 346 ? 5.18 26.188 -3.041 1 67.5 346 THR A C 1
ATOM 2727 O O . THR A 1 346 ? 4.375 25.391 -3.523 1 67.5 346 THR A O 1
ATOM 2730 N N . LYS A 1 347 ? 5.039 27.422 -2.992 1 72.5 347 LYS A N 1
ATOM 2731 C CA . LYS A 1 347 ? 3.977 28.047 -3.766 1 72.5 347 LYS A CA 1
ATOM 2732 C C . LYS A 1 347 ? 4.402 28.266 -5.215 1 72.5 347 LYS A C 1
ATOM 2734 O O . LYS A 1 347 ? 3.576 28.594 -6.07 1 72.5 347 LYS A O 1
ATOM 2739 N N . ASP A 1 348 ? 5.723 27.938 -5.418 1 82.38 348 ASP A N 1
ATOM 2740 C CA . ASP A 1 348 ? 6.234 28.016 -6.781 1 82.38 348 ASP A CA 1
ATOM 2741 C C . ASP A 1 348 ? 5.859 26.766 -7.586 1 82.38 348 ASP A C 1
ATOM 2743 O O . ASP A 1 348 ? 6.309 25.672 -7.27 1 82.38 348 ASP A O 1
ATOM 2747 N N . LEU A 1 349 ? 5.105 27 -8.586 1 87.5 349 LEU A N 1
ATOM 2748 C CA . LEU A 1 349 ? 4.602 25.891 -9.398 1 87.5 349 LEU A CA 1
ATOM 2749 C C . LEU A 1 349 ? 5.742 25.172 -10.109 1 87.5 349 LEU A C 1
ATOM 2751 O O . LEU A 1 349 ? 5.703 23.953 -10.289 1 87.5 349 LEU A O 1
ATOM 2755 N N . GLY A 1 350 ? 6.734 25.953 -10.555 1 90.12 350 GLY A N 1
ATOM 2756 C CA . GLY A 1 350 ? 7.883 25.359 -11.211 1 90.12 350 GLY A CA 1
ATOM 2757 C C . GLY A 1 350 ? 8.648 24.391 -10.312 1 90.12 350 GLY A C 1
ATOM 2758 O O . GLY A 1 350 ? 9 23.297 -10.734 1 90.12 350 GLY A O 1
ATOM 2759 N N . LYS A 1 351 ? 8.883 24.844 -9.117 1 89.88 351 LYS A N 1
ATOM 2760 C CA . LYS A 1 351 ? 9.578 24 -8.148 1 89.88 351 LYS A CA 1
ATOM 2761 C C . LYS A 1 351 ? 8.742 22.781 -7.785 1 89.88 351 LYS A C 1
ATOM 2763 O O . LYS A 1 351 ? 9.281 21.672 -7.625 1 89.88 351 LYS A O 1
ATOM 2768 N N . LEU A 1 352 ? 7.477 22.984 -7.672 1 92.75 352 LEU A N 1
ATOM 2769 C CA . LEU A 1 352 ? 6.582 21.875 -7.344 1 92.75 352 LEU A CA 1
ATOM 2770 C C . LEU A 1 352 ? 6.594 20.828 -8.445 1 92.75 352 LEU A C 1
ATOM 2772 O O . LEU A 1 352 ? 6.684 19.625 -8.164 1 92.75 352 LEU A O 1
ATOM 2776 N N . VAL A 1 353 ? 6.52 21.297 -9.656 1 94 353 VAL A N 1
ATOM 2777 C CA . VAL A 1 353 ? 6.527 20.375 -10.797 1 94 353 VAL A CA 1
ATOM 2778 C C . VAL A 1 353 ? 7.863 19.656 -10.859 1 94 353 VAL A C 1
ATOM 2780 O O . VAL A 1 353 ? 7.91 18.453 -11.164 1 94 353 VAL A O 1
ATOM 2783 N N . PHE A 1 354 ? 8.891 20.359 -10.594 1 94.44 354 PHE A N 1
ATOM 2784 C CA . PHE A 1 354 ? 10.211 19.734 -10.562 1 94.44 354 PHE A CA 1
ATOM 2785 C C . PHE A 1 354 ? 10.266 18.625 -9.516 1 94.44 354 PHE A C 1
ATOM 2787 O O . PHE A 1 354 ? 10.711 17.516 -9.805 1 94.44 354 PHE A O 1
ATOM 2794 N N . ASN A 1 355 ? 9.836 18.969 -8.312 1 94.69 355 ASN A N 1
ATOM 2795 C CA . ASN A 1 355 ? 9.852 17.984 -7.234 1 94.69 355 ASN A CA 1
ATOM 2796 C C . ASN A 1 355 ? 9.023 16.75 -7.59 1 94.69 355 ASN A C 1
ATOM 2798 O O . ASN A 1 355 ? 9.469 15.617 -7.387 1 94.69 355 ASN A O 1
ATOM 2802 N N . LEU A 1 356 ? 7.848 16.953 -8.141 1 96.56 356 LEU A N 1
ATOM 2803 C CA . LEU A 1 356 ? 6.957 15.867 -8.508 1 96.56 356 LEU A CA 1
ATOM 2804 C C . LEU A 1 356 ? 7.562 15.023 -9.625 1 96.56 356 LEU A C 1
ATOM 2806 O O . LEU A 1 356 ? 7.449 13.797 -9.617 1 96.56 356 LEU A O 1
ATOM 2810 N N . SER A 1 357 ? 8.164 15.68 -10.57 1 97.25 357 SER A N 1
ATOM 2811 C CA . SER A 1 357 ? 8.805 14.961 -11.672 1 97.25 357 SER A CA 1
ATOM 2812 C C . SER A 1 357 ? 9.953 14.086 -11.164 1 97.25 357 SER A C 1
ATOM 2814 O O . SER A 1 357 ? 10.18 12.992 -11.68 1 97.25 357 SER A O 1
ATOM 2816 N N . CYS A 1 358 ? 10.688 14.586 -10.164 1 96.12 358 CYS A N 1
ATOM 2817 C CA . CYS A 1 358 ? 11.773 13.812 -9.578 1 96.12 358 CYS A CA 1
ATOM 2818 C C . CYS A 1 358 ? 11.234 12.57 -8.883 1 96.12 358 CYS A C 1
ATOM 2820 O O . CYS A 1 358 ? 11.828 11.492 -8.992 1 96.12 358 CYS A O 1
ATOM 2822 N N . VAL A 1 359 ? 10.133 12.711 -8.195 1 97.44 359 VAL A N 1
ATOM 2823 C CA . VAL A 1 359 ? 9.523 11.57 -7.52 1 97.44 359 VAL A CA 1
ATOM 2824 C C . VAL A 1 359 ? 9.117 10.516 -8.547 1 97.44 359 VAL A C 1
ATOM 2826 O O . VAL A 1 359 ? 9.43 9.336 -8.383 1 97.44 359 VAL A O 1
ATOM 2829 N N . ILE A 1 360 ? 8.484 10.938 -9.633 1 97.88 360 ILE A N 1
ATOM 2830 C CA . ILE A 1 360 ? 8 10.039 -10.672 1 97.88 360 ILE A CA 1
ATOM 2831 C C . ILE A 1 360 ? 9.18 9.383 -11.375 1 97.88 360 ILE A C 1
ATOM 2833 O O . ILE A 1 360 ? 9.141 8.188 -11.688 1 97.88 360 ILE A O 1
ATOM 2837 N N . LEU A 1 361 ? 10.195 10.148 -11.594 1 97.38 361 LEU A N 1
ATOM 2838 C CA . LEU A 1 361 ? 11.398 9.625 -12.234 1 97.38 361 LEU A CA 1
ATOM 2839 C C . LEU A 1 361 ? 12.062 8.562 -11.367 1 97.38 361 LEU A C 1
ATOM 2841 O O . LEU A 1 361 ? 12.469 7.508 -11.859 1 97.38 361 LEU A O 1
ATOM 2845 N N . GLY A 1 362 ? 12.242 8.859 -10.109 1 96.44 362 GLY A N 1
ATOM 2846 C CA . GLY A 1 362 ? 12.805 7.879 -9.195 1 96.44 362 GLY A CA 1
ATOM 2847 C C . GLY A 1 362 ? 12 6.59 -9.133 1 96.44 362 GLY A C 1
ATOM 2848 O O . GLY A 1 362 ? 12.57 5.496 -9.195 1 96.44 362 GLY A O 1
ATOM 2849 N N . ALA A 1 363 ? 10.664 6.734 -9.031 1 97.5 363 ALA A N 1
ATOM 2850 C CA . ALA A 1 363 ? 9.789 5.566 -9.008 1 97.5 363 ALA A CA 1
ATOM 2851 C C . ALA A 1 363 ? 9.859 4.797 -10.328 1 97.5 363 ALA A C 1
ATOM 2853 O O . ALA A 1 363 ? 9.883 3.562 -10.328 1 97.5 363 ALA A O 1
ATOM 2854 N N . GLY A 1 364 ? 9.898 5.543 -11.422 1 96.62 364 GLY A N 1
ATOM 2855 C CA . GLY A 1 364 ? 9.977 4.926 -12.734 1 96.62 364 GLY A CA 1
ATOM 2856 C C . GLY A 1 364 ? 11.258 4.141 -12.945 1 96.62 364 GLY A C 1
ATOM 2857 O O . GLY A 1 364 ? 11.219 2.996 -13.406 1 96.62 364 GLY A O 1
ATOM 2858 N N . ILE A 1 365 ? 12.367 4.676 -12.57 1 94.56 365 ILE A N 1
ATOM 2859 C CA . ILE A 1 365 ? 13.664 4.031 -12.766 1 94.56 365 ILE A CA 1
ATOM 2860 C C . ILE A 1 365 ? 13.758 2.795 -11.875 1 94.56 365 ILE A C 1
ATOM 2862 O O . ILE A 1 365 ? 14.195 1.733 -12.32 1 94.56 365 ILE A O 1
ATOM 2866 N N . MET A 1 366 ? 13.344 2.945 -10.68 1 94 366 MET A N 1
ATOM 2867 C CA . MET A 1 366 ? 13.398 1.805 -9.773 1 94 366 MET A CA 1
ATOM 2868 C C . MET A 1 366 ? 12.477 0.688 -10.242 1 94 366 MET A C 1
ATOM 2870 O O . MET A 1 366 ? 12.797 -0.493 -10.094 1 94 366 MET A O 1
ATOM 2874 N N . SER A 1 367 ? 11.312 1.078 -10.789 1 95.5 367 SER A N 1
ATOM 2875 C CA . SER A 1 367 ? 10.398 0.084 -11.336 1 95.5 367 SER A CA 1
ATOM 2876 C C . SER A 1 367 ? 11 -0.612 -12.555 1 95.5 367 SER A C 1
ATOM 2878 O O . SER A 1 367 ? 10.82 -1.817 -12.734 1 95.5 367 SER A O 1
ATOM 2880 N N . LEU A 1 368 ? 11.719 0.142 -13.336 1 93.12 368 LEU A N 1
ATOM 2881 C CA . LEU A 1 368 ? 12.367 -0.429 -14.516 1 93.12 368 LEU A CA 1
ATOM 2882 C C . LEU A 1 368 ? 13.445 -1.428 -14.109 1 93.12 368 LEU A C 1
ATOM 2884 O O . LEU A 1 368 ? 13.555 -2.5 -14.711 1 93.12 368 LEU A O 1
ATOM 2888 N N . ILE A 1 369 ? 14.148 -1.136 -13.086 1 90.19 369 ILE A N 1
ATOM 2889 C CA . ILE A 1 369 ? 15.219 -2.002 -12.602 1 90.19 369 ILE A CA 1
ATOM 2890 C C . ILE A 1 369 ? 14.625 -3.297 -12.047 1 90.19 369 ILE A C 1
ATOM 2892 O O . ILE A 1 369 ? 15.273 -4.344 -12.078 1 90.19 369 ILE A O 1
ATOM 2896 N N . GLY A 1 370 ? 13.383 -3.23 -11.664 1 88 370 GLY A N 1
ATOM 2897 C CA . GLY A 1 370 ? 12.703 -4.398 -11.133 1 88 370 GLY A CA 1
ATOM 2898 C C . GLY A 1 370 ? 12.539 -5.508 -12.156 1 88 370 GLY A C 1
ATOM 2899 O O . GLY A 1 370 ? 12.336 -6.668 -11.789 1 88 370 GLY A O 1
ATOM 2900 N N . LYS A 1 371 ? 12.719 -5.18 -13.422 1 86.5 371 LYS A N 1
ATOM 2901 C CA . LYS A 1 371 ? 12.617 -6.184 -14.477 1 86.5 371 LYS A CA 1
ATOM 2902 C C . LYS A 1 371 ? 13.742 -7.211 -14.367 1 86.5 371 LYS A C 1
ATOM 2904 O O . LYS A 1 371 ? 13.547 -8.383 -14.688 1 86.5 371 LYS A O 1
ATOM 2909 N N . TRP A 1 372 ? 14.836 -6.672 -13.805 1 81.5 372 TRP A N 1
ATOM 2910 C CA . TRP A 1 372 ? 16 -7.547 -13.789 1 81.5 372 TRP A CA 1
ATOM 2911 C C . TRP A 1 372 ? 16.344 -7.969 -12.359 1 81.5 372 TRP A C 1
ATOM 2913 O O . TRP A 1 372 ? 17.375 -8.602 -12.125 1 81.5 372 TRP A O 1
ATOM 2923 N N . ALA A 1 373 ? 15.453 -7.555 -11.438 1 71.81 373 ALA A N 1
ATOM 2924 C CA . ALA A 1 373 ? 15.734 -7.898 -10.047 1 71.81 373 ALA A CA 1
ATOM 2925 C C . ALA A 1 373 ? 14.914 -9.109 -9.609 1 71.81 373 ALA A C 1
ATOM 2927 O O . ALA A 1 373 ? 13.852 -9.383 -10.164 1 71.81 373 ALA A O 1
ATOM 2928 N N . MET B 1 1 ? 0.665 -14.984 -28.125 1 30.95 1 MET B N 1
ATOM 2929 C CA . MET B 1 1 ? -0.53 -15.781 -27.844 1 30.95 1 MET B CA 1
ATOM 2930 C C . MET B 1 1 ? -0.16 -17.141 -27.266 1 30.95 1 MET B C 1
ATOM 2932 O O . MET B 1 1 ? 0.776 -17.797 -27.719 1 30.95 1 MET B O 1
ATOM 2936 N N . VAL B 1 2 ? -0.259 -17.312 -26.016 1 44.31 2 VAL B N 1
ATOM 2937 C CA . VAL B 1 2 ? -0.071 -18.688 -25.594 1 44.31 2 VAL B CA 1
ATOM 2938 C C . VAL B 1 2 ? -0.592 -19.641 -26.656 1 44.31 2 VAL B C 1
ATOM 2940 O O . VAL B 1 2 ? -1.703 -19.469 -27.172 1 44.31 2 VAL B O 1
ATOM 2943 N N . ASP B 1 3 ? 0.14 -20.156 -27.469 1 40.44 3 ASP B N 1
ATOM 2944 C CA . ASP B 1 3 ? -0.281 -21.156 -28.438 1 40.44 3 ASP B CA 1
ATOM 2945 C C . ASP B 1 3 ? -1.274 -22.141 -27.828 1 40.44 3 ASP B C 1
ATOM 2947 O O . ASP B 1 3 ? -0.875 -23.094 -27.156 1 40.44 3 ASP B O 1
ATOM 2951 N N . MET B 1 4 ? -2.289 -21.641 -27.219 1 44.75 4 MET B N 1
ATOM 2952 C CA . MET B 1 4 ? -3.484 -22.328 -26.75 1 44.75 4 MET B CA 1
ATOM 2953 C C . MET B 1 4 ? -3.826 -23.5 -27.672 1 44.75 4 MET B C 1
ATOM 2955 O O . MET B 1 4 ? -4.719 -24.297 -27.375 1 44.75 4 MET B O 1
ATOM 2959 N N . HIS B 1 5 ? -3.566 -23.297 -28.812 1 41.38 5 HIS B N 1
ATOM 2960 C CA . HIS B 1 5 ? -3.961 -24.281 -29.812 1 41.38 5 HIS B CA 1
ATOM 2961 C C . HIS B 1 5 ? -3.186 -25.578 -29.641 1 41.38 5 HIS B C 1
ATOM 2963 O O . HIS B 1 5 ? -3.174 -26.438 -30.531 1 41.38 5 HIS B O 1
ATOM 2969 N N . THR B 1 6 ? -2.223 -25.484 -28.672 1 49.53 6 THR B N 1
ATOM 2970 C CA . THR B 1 6 ? -1.393 -26.672 -28.891 1 49.53 6 THR B CA 1
ATOM 2971 C C . THR B 1 6 ? -2.102 -27.922 -28.391 1 49.53 6 THR B C 1
ATOM 2973 O O . THR B 1 6 ? -2.857 -27.875 -27.422 1 49.53 6 THR B O 1
ATOM 2976 N N . ASP B 1 7 ? -2.293 -28.844 -29.234 1 56 7 ASP B N 1
ATOM 2977 C CA . ASP B 1 7 ? -2.676 -30.25 -29.344 1 56 7 ASP B CA 1
ATOM 2978 C C . ASP B 1 7 ? -2.078 -31.078 -28.219 1 56 7 ASP B C 1
ATOM 2980 O O . ASP B 1 7 ? -1.74 -32.25 -28.406 1 56 7 ASP B O 1
ATOM 2984 N N . TRP B 1 8 ? -1.816 -30.328 -27.016 1 66.88 8 TRP B N 1
ATOM 2985 C CA . TRP B 1 8 ? -1.25 -31.203 -26 1 66.88 8 TRP B CA 1
ATOM 2986 C C . TRP B 1 8 ? -2.344 -31.797 -25.109 1 66.88 8 TRP B C 1
ATOM 2988 O O . TRP B 1 8 ? -3.268 -31.078 -24.703 1 66.88 8 TRP B O 1
ATOM 2998 N N . ASP B 1 9 ? -2.32 -33 -24.953 1 72.06 9 ASP B N 1
ATOM 2999 C CA . ASP B 1 9 ? -3.238 -33.719 -24.094 1 72.06 9 ASP B CA 1
ATOM 3000 C C . ASP B 1 9 ? -2.688 -33.844 -22.672 1 72.06 9 ASP B C 1
ATOM 3002 O O . ASP B 1 9 ? -1.676 -34.5 -22.438 1 72.06 9 ASP B O 1
ATOM 3006 N N . PRO B 1 10 ? -3.264 -33.094 -21.75 1 75.44 10 PRO B N 1
ATOM 3007 C CA . PRO B 1 10 ? -2.777 -33.125 -20.359 1 75.44 10 PRO B CA 1
ATOM 3008 C C . PRO B 1 10 ? -2.674 -34.531 -19.797 1 75.44 10 PRO B C 1
ATOM 3010 O O . PRO B 1 10 ? -1.957 -34.75 -18.812 1 75.44 10 PRO B O 1
ATOM 3013 N N . SER B 1 11 ? -3.332 -35.438 -20.359 1 76.31 11 SER B N 1
ATOM 3014 C CA . SER B 1 11 ? -3.297 -36.812 -19.875 1 76.31 11 SER B CA 1
ATOM 3015 C C . SER B 1 11 ? -2.027 -37.531 -20.328 1 76.31 11 SER B C 1
ATOM 3017 O O . SER B 1 11 ? -1.68 -38.594 -19.797 1 76.31 11 SER B O 1
ATOM 3019 N N . LEU B 1 12 ? -1.267 -36.812 -21.188 1 73.12 12 LEU B N 1
ATOM 3020 C CA . LEU B 1 12 ? -0.089 -37.469 -21.75 1 73.12 12 LEU B CA 1
ATOM 3021 C C . LEU B 1 12 ? 1.187 -36.75 -21.328 1 73.12 12 LEU B C 1
ATOM 3023 O O . LEU B 1 12 ? 2.291 -37.219 -21.578 1 73.12 12 LEU B O 1
ATOM 3027 N N . ILE B 1 13 ? 0.989 -35.656 -20.719 1 77.94 13 ILE B N 1
ATOM 3028 C CA . ILE B 1 13 ? 2.166 -34.875 -20.391 1 77.94 13 ILE B CA 1
ATOM 3029 C C . ILE B 1 13 ? 2.453 -34.969 -18.891 1 77.94 13 ILE B C 1
ATOM 3031 O O . ILE B 1 13 ? 1.578 -34.688 -18.062 1 77.94 13 ILE B O 1
ATOM 3035 N N . THR B 1 14 ? 3.699 -35.406 -18.703 1 78.12 14 THR B N 1
ATOM 3036 C CA . THR B 1 14 ? 4.125 -35.531 -17.312 1 78.12 14 THR B CA 1
ATOM 3037 C C . THR B 1 14 ? 4.57 -34.188 -16.766 1 78.12 14 THR B C 1
ATOM 3039 O O . THR B 1 14 ? 4.855 -33.25 -17.531 1 78.12 14 THR B O 1
ATOM 3042 N N . ILE B 1 15 ? 4.621 -34.062 -15.531 1 76.75 15 ILE B N 1
ATOM 3043 C CA . ILE B 1 15 ? 4.91 -32.812 -14.828 1 76.75 15 ILE B CA 1
ATOM 3044 C C . ILE B 1 15 ? 6.344 -32.375 -15.125 1 76.75 15 ILE B C 1
ATOM 3046 O O . ILE B 1 15 ? 6.621 -31.172 -15.242 1 76.75 15 ILE B O 1
ATOM 3050 N N . ASP B 1 16 ? 7.203 -33.312 -15.289 1 72.31 16 ASP B N 1
ATOM 3051 C CA . ASP B 1 16 ? 8.609 -32.969 -15.469 1 72.31 16 ASP B CA 1
ATOM 3052 C C . ASP B 1 16 ? 8.953 -32.812 -16.953 1 72.31 16 ASP B C 1
ATOM 3054 O O . ASP B 1 16 ? 10.109 -32.594 -17.312 1 72.31 16 ASP B O 1
ATOM 3058 N N . ASN B 1 17 ? 7.941 -32.969 -17.781 1 73.94 17 ASN B N 1
ATOM 3059 C CA . ASN B 1 17 ? 8.203 -32.844 -19.219 1 73.94 17 ASN B CA 1
ATOM 3060 C C . ASN B 1 17 ? 8.688 -31.453 -19.594 1 73.94 17 ASN B C 1
ATOM 3062 O O . ASN B 1 17 ? 7.98 -30.469 -19.375 1 73.94 17 ASN B O 1
ATOM 3066 N N . ASP B 1 18 ? 9.844 -31.297 -20.094 1 72.94 18 ASP B N 1
ATOM 3067 C CA . ASP B 1 18 ? 10.469 -30.016 -20.391 1 72.94 18 ASP B CA 1
ATOM 3068 C C . ASP B 1 18 ? 10.047 -29.5 -21.766 1 72.94 18 ASP B C 1
ATOM 3070 O O . ASP B 1 18 ? 10.438 -28.406 -22.172 1 72.94 18 ASP B O 1
ATOM 3074 N N . THR B 1 19 ? 9.234 -30.281 -22.531 1 70.31 19 THR B N 1
ATOM 3075 C CA . THR B 1 19 ? 8.836 -29.875 -23.859 1 70.31 19 THR B CA 1
ATOM 3076 C C . THR B 1 19 ? 7.648 -28.906 -23.797 1 70.31 19 THR B C 1
ATOM 3078 O O . THR B 1 19 ? 7.387 -28.172 -24.766 1 70.31 19 THR B O 1
ATOM 3081 N N . VAL B 1 20 ? 7.035 -29.031 -22.656 1 75.06 20 VAL B N 1
ATOM 3082 C CA . VAL B 1 20 ? 5.859 -28.188 -22.484 1 75.06 20 VAL B CA 1
ATOM 3083 C C . VAL B 1 20 ? 6.176 -27.031 -21.531 1 75.06 20 VAL B C 1
ATOM 3085 O O . VAL B 1 20 ? 6.891 -27.219 -20.547 1 75.06 20 VAL B O 1
ATOM 3088 N N . SER B 1 21 ? 5.742 -25.891 -21.953 1 77.75 21 SER B N 1
ATOM 3089 C CA . SER B 1 21 ? 6.027 -24.703 -21.156 1 77.75 21 SER B CA 1
ATOM 3090 C C . SER B 1 21 ? 5.398 -24.812 -19.766 1 77.75 21 SER B C 1
ATOM 3092 O O . SER B 1 21 ? 4.344 -25.422 -19.594 1 77.75 21 SER B O 1
ATOM 3094 N N . ASP B 1 22 ? 6.098 -24.281 -18.828 1 77.25 22 ASP B N 1
ATOM 3095 C CA . ASP B 1 22 ? 5.602 -24.25 -17.453 1 77.25 22 ASP B CA 1
ATOM 3096 C C . ASP B 1 22 ? 4.289 -23.469 -17.359 1 77.25 22 ASP B C 1
ATOM 3098 O O . ASP B 1 22 ? 3.416 -23.812 -16.562 1 77.25 22 ASP B O 1
ATOM 3102 N N . SER B 1 23 ? 4.164 -22.562 -18.219 1 75.19 23 SER B N 1
ATOM 3103 C CA . SER B 1 23 ? 2.941 -21.766 -18.234 1 75.19 23 SER B CA 1
ATOM 3104 C C . SER B 1 23 ? 1.728 -22.609 -18.578 1 75.19 23 SER B C 1
ATOM 3106 O O . SER B 1 23 ? 0.682 -22.516 -17.938 1 75.19 23 SER B O 1
ATOM 3108 N N . TRP B 1 24 ? 1.919 -23.438 -19.562 1 74.69 24 TRP B N 1
ATOM 3109 C CA . TRP B 1 24 ? 0.825 -24.297 -19.984 1 74.69 24 TRP B CA 1
ATOM 3110 C C . TRP B 1 24 ? 0.441 -25.266 -18.859 1 74.69 24 TRP B C 1
ATOM 3112 O O . TRP B 1 24 ? -0.745 -25.5 -18.609 1 74.69 24 TRP B O 1
ATOM 3122 N N . LYS B 1 25 ? 1.394 -25.781 -18.203 1 77.94 25 LYS B N 1
ATOM 3123 C CA . LYS B 1 25 ? 1.138 -26.719 -17.125 1 77.94 25 LYS B CA 1
ATOM 3124 C C . LYS B 1 25 ? 0.34 -26.078 -16 1 77.94 25 LYS B C 1
ATOM 3126 O O . LYS B 1 25 ? -0.641 -26.641 -15.516 1 77.94 25 LYS B O 1
ATOM 3131 N N . VAL B 1 26 ? 0.76 -24.891 -15.68 1 78.88 26 VAL B N 1
ATOM 3132 C CA . VAL B 1 26 ? 0.096 -24.172 -14.594 1 78.88 26 VAL B CA 1
ATOM 3133 C C . VAL B 1 26 ? -1.314 -23.781 -15.023 1 78.88 26 VAL B C 1
ATOM 3135 O O . VAL B 1 26 ? -2.25 -23.812 -14.227 1 78.88 26 VAL B O 1
ATOM 3138 N N . CYS B 1 27 ? -1.495 -23.453 -16.203 1 78.56 27 CYS B N 1
ATOM 3139 C CA . CYS B 1 27 ? -2.807 -23.078 -16.719 1 78.56 27 CYS B CA 1
ATOM 3140 C C . CYS B 1 27 ? -3.777 -24.25 -16.641 1 78.56 27 CYS B C 1
ATOM 3142 O O . CYS B 1 27 ? -4.965 -24.062 -16.359 1 78.56 27 CYS B O 1
ATOM 3144 N N . ILE B 1 28 ? -3.246 -25.406 -16.906 1 77.38 28 ILE B N 1
ATOM 3145 C CA . ILE B 1 28 ? -4.074 -26.609 -16.812 1 77.38 28 ILE B CA 1
ATOM 3146 C C . ILE B 1 28 ? -4.41 -26.906 -15.352 1 77.38 28 ILE B C 1
ATOM 3148 O O . ILE B 1 28 ? -5.555 -27.219 -15.023 1 77.38 28 ILE B O 1
ATOM 3152 N N . ILE B 1 29 ? -3.41 -26.719 -14.562 1 77.81 29 ILE B N 1
ATOM 3153 C CA . ILE B 1 29 ? -3.602 -27 -13.148 1 77.81 29 ILE B CA 1
ATOM 3154 C C . ILE B 1 29 ? -4.613 -26.016 -12.562 1 77.81 29 ILE B C 1
ATOM 3156 O O . ILE B 1 29 ? -5.461 -26.406 -11.75 1 77.81 29 ILE B O 1
ATOM 3160 N N . ASP B 1 30 ? -4.582 -24.766 -13.055 1 77 30 ASP B N 1
ATOM 3161 C CA . ASP B 1 30 ? -5.465 -23.734 -12.539 1 77 30 ASP B CA 1
ATOM 3162 C C . ASP B 1 30 ? -6.824 -23.766 -13.234 1 77 30 ASP B C 1
ATOM 3164 O O . ASP B 1 30 ? -7.742 -23.047 -12.852 1 77 30 ASP B O 1
ATOM 3168 N N . GLY B 1 31 ? -7.016 -24.547 -14.211 1 75.19 31 GLY B N 1
ATOM 3169 C CA . GLY B 1 31 ? -8.289 -24.734 -14.883 1 75.19 31 GLY B CA 1
ATOM 3170 C C . GLY B 1 31 ? -8.664 -23.594 -15.797 1 75.19 31 GLY B C 1
ATOM 3171 O O . GLY B 1 31 ? -9.852 -23.297 -15.977 1 75.19 31 GLY B O 1
ATOM 3172 N N . VAL B 1 32 ? -7.77 -22.922 -16.297 1 75.69 32 VAL B N 1
ATOM 3173 C CA . VAL B 1 32 ? -8.023 -21.734 -17.094 1 75.69 32 VAL B CA 1
ATOM 3174 C C . VAL B 1 32 ? -8.539 -22.125 -18.469 1 75.69 32 VAL B C 1
ATOM 3176 O O . VAL B 1 32 ? -9.469 -21.516 -19 1 75.69 32 VAL B O 1
ATOM 3179 N N . PHE B 1 33 ? -8.031 -23.172 -19.031 1 68.25 33 PHE B N 1
ATOM 3180 C CA . PHE B 1 33 ? -8.414 -23.547 -20.391 1 68.25 33 PHE B CA 1
ATOM 3181 C C . PHE B 1 33 ? -9.633 -24.453 -20.375 1 68.25 33 PHE B C 1
ATOM 3183 O O . PHE B 1 33 ? -10.32 -24.594 -21.391 1 68.25 33 PHE B O 1
ATOM 3190 N N . GLN B 1 34 ? -9.859 -24.984 -19.266 1 66.94 34 GLN B N 1
ATOM 3191 C CA . GLN B 1 34 ? -11.055 -25.812 -19.141 1 66.94 34 GLN B CA 1
ATOM 3192 C C . GLN B 1 34 ? -12.156 -25.078 -18.375 1 66.94 34 GLN B C 1
ATOM 3194 O O . GLN B 1 34 ? -13.031 -25.719 -17.781 1 66.94 34 GLN B O 1
ATOM 3199 N N . SER B 1 35 ? -11.984 -23.875 -18.484 1 66.88 35 SER B N 1
ATOM 3200 C CA . SER B 1 35 ? -12.961 -23.109 -17.719 1 66.88 35 SER B CA 1
ATOM 3201 C C . SER B 1 35 ? -14.375 -23.344 -18.234 1 66.88 35 SER B C 1
ATOM 3203 O O . SER B 1 35 ? -14.609 -23.344 -19.438 1 66.88 35 SER B O 1
ATOM 3205 N N . GLU B 1 36 ? -15.156 -23.906 -17.312 1 71.81 36 GLU B N 1
ATOM 3206 C CA . GLU B 1 36 ? -16.578 -24.094 -17.609 1 71.81 36 GLU B CA 1
ATOM 3207 C C . GLU B 1 36 ? -17.438 -23.156 -16.766 1 71.81 36 GLU B C 1
ATOM 3209 O O . GLU B 1 36 ? -16.969 -22.547 -15.812 1 71.81 36 GLU B O 1
ATOM 3214 N N . ASN B 1 37 ? -18.641 -22.922 -17.406 1 78.25 37 ASN B N 1
ATOM 3215 C CA . ASN B 1 37 ? -19.641 -22.156 -16.656 1 78.25 37 ASN B CA 1
ATOM 3216 C C . ASN B 1 37 ? -19.938 -22.812 -15.305 1 78.25 37 ASN B C 1
ATOM 3218 O O . ASN B 1 37 ? -20.203 -24.016 -15.242 1 78.25 37 ASN B O 1
ATOM 3222 N N . GLU B 1 38 ? -19.781 -22.047 -14.242 1 77.44 38 GLU B N 1
ATOM 3223 C CA . GLU B 1 38 ? -19.875 -22.594 -12.891 1 77.44 38 GLU B CA 1
ATOM 3224 C C . GLU B 1 38 ? -21.297 -22.453 -12.344 1 77.44 38 GLU B C 1
ATOM 3226 O O . GLU B 1 38 ? -21.625 -23 -11.297 1 77.44 38 GLU B O 1
ATOM 3231 N N . TYR B 1 39 ? -22.141 -21.781 -13.047 1 83.44 39 TYR B N 1
ATOM 3232 C CA . TYR B 1 39 ? -23.5 -21.531 -12.547 1 83.44 39 TYR B CA 1
ATOM 3233 C C . TYR B 1 39 ? -24.219 -22.844 -12.234 1 83.44 39 TYR B C 1
ATOM 3235 O O . TYR B 1 39 ? -24.266 -23.734 -13.086 1 83.44 39 TYR B O 1
ATOM 3243 N N . ASN B 1 40 ? -24.609 -23.016 -11.008 1 85.56 40 ASN B N 1
ATOM 3244 C CA . ASN B 1 40 ? -25.219 -24.281 -10.617 1 85.56 40 ASN B CA 1
ATOM 3245 C C . ASN B 1 40 ? -26.625 -24.078 -10.094 1 85.56 40 ASN B C 1
ATOM 3247 O O . ASN B 1 40 ? -27.109 -24.859 -9.273 1 85.56 40 ASN B O 1
ATOM 3251 N N . GLY B 1 41 ? -27.219 -22.938 -10.43 1 87.56 41 GLY B N 1
ATOM 3252 C CA . GLY B 1 41 ? -28.625 -22.766 -10.07 1 87.56 41 GLY B CA 1
ATOM 3253 C C . GLY B 1 41 ? -28.828 -21.844 -8.883 1 87.56 41 GLY B C 1
ATOM 3254 O O . GLY B 1 41 ? -28.156 -20.812 -8.773 1 87.56 41 GLY B O 1
ATOM 3255 N N . SER B 1 42 ? -29.984 -22.031 -7.996 1 91.06 42 SER B N 1
ATOM 3256 C CA . SER B 1 42 ? -30.359 -21.219 -6.848 1 91.06 42 SER B CA 1
ATOM 3257 C C . SER B 1 42 ? -30.812 -19.812 -7.277 1 91.06 42 SER B C 1
ATOM 3259 O O . SER B 1 42 ? -30.344 -18.812 -6.73 1 91.06 42 SER B O 1
ATOM 3261 N N . LEU B 1 43 ? -31.641 -19.828 -8.219 1 92.06 43 LEU B N 1
ATOM 3262 C CA . LEU B 1 43 ? -32.062 -18.578 -8.812 1 92.06 43 LEU B CA 1
ATOM 3263 C C . LEU B 1 43 ? -32.812 -17.719 -7.789 1 92.06 43 LEU B C 1
ATOM 3265 O O . LEU B 1 43 ? -32.594 -16.5 -7.719 1 92.06 43 LEU B O 1
ATOM 3269 N N . GLY B 1 44 ? -33.625 -18.297 -7.008 1 93 44 GLY B N 1
ATOM 3270 C CA . GLY B 1 44 ? -34.344 -17.547 -5.98 1 93 44 GLY B CA 1
ATOM 3271 C C . GLY B 1 44 ? -33.406 -16.875 -4.984 1 93 44 GLY B C 1
ATOM 3272 O O . GLY B 1 44 ? -33.594 -15.703 -4.656 1 93 44 GLY B O 1
ATOM 3273 N N . ALA B 1 45 ? -32.469 -17.609 -4.52 1 93.94 45 ALA B N 1
ATOM 3274 C CA . ALA B 1 45 ? -31.516 -17.062 -3.559 1 93.94 45 ALA B CA 1
ATOM 3275 C C . ALA B 1 45 ? -30.672 -15.953 -4.184 1 93.94 45 ALA B C 1
ATOM 3277 O O . ALA B 1 45 ? -30.344 -14.969 -3.52 1 93.94 45 ALA B O 1
ATOM 3278 N N . ARG B 1 46 ? -30.375 -16.156 -5.422 1 94.94 46 ARG B N 1
ATOM 3279 C CA . ARG B 1 46 ? -29.594 -15.148 -6.121 1 94.94 46 ARG B CA 1
ATOM 3280 C C . ARG B 1 46 ? -30.391 -13.867 -6.297 1 94.94 46 ARG B C 1
ATOM 3282 O O . ARG B 1 46 ? -29.859 -12.766 -6.121 1 94.94 46 ARG B O 1
ATOM 3289 N N . ILE B 1 47 ? -31.609 -14 -6.602 1 95.56 47 ILE B N 1
ATOM 3290 C CA . ILE B 1 47 ? -32.469 -12.828 -6.707 1 95.56 47 ILE B CA 1
ATOM 3291 C C . ILE B 1 47 ? -32.625 -12.172 -5.336 1 95.56 47 ILE B C 1
ATOM 3293 O O . ILE B 1 47 ? -32.594 -10.945 -5.219 1 95.56 47 ILE B O 1
ATOM 3297 N N . SER B 1 48 ? -32.781 -12.945 -4.348 1 96.5 48 SER B N 1
ATOM 3298 C CA . SER B 1 48 ? -32.875 -12.43 -2.988 1 96.5 48 SER B CA 1
ATOM 3299 C C . SER B 1 48 ? -31.625 -11.641 -2.604 1 96.5 48 SER B C 1
ATOM 3301 O O . SER B 1 48 ? -31.719 -10.648 -1.882 1 96.5 48 SER B O 1
ATOM 3303 N N . SER B 1 49 ? -30.484 -12.102 -3.041 1 96.19 49 SER B N 1
ATOM 3304 C CA . SER B 1 49 ? -29.234 -11.43 -2.699 1 96.19 49 SER B CA 1
ATOM 3305 C C . SER B 1 49 ? -29.203 -10.008 -3.24 1 96.19 49 SER B C 1
ATOM 3307 O O . SER B 1 49 ? -28.625 -9.109 -2.619 1 96.19 49 SER B O 1
ATOM 3309 N N . ILE B 1 50 ? -29.828 -9.773 -4.359 1 96.81 50 ILE B N 1
ATOM 3310 C CA . ILE B 1 50 ? -29.906 -8.438 -4.945 1 96.81 50 ILE B CA 1
ATOM 3311 C C . ILE B 1 50 ? -30.609 -7.488 -3.988 1 96.81 50 ILE B C 1
ATOM 3313 O O . ILE B 1 50 ? -30.094 -6.41 -3.674 1 96.81 50 ILE B O 1
ATOM 3317 N N . PHE B 1 51 ? -31.656 -7.914 -3.428 1 97.12 51 PHE B N 1
ATOM 3318 C CA . PHE B 1 51 ? -32.469 -7.059 -2.584 1 97.12 51 PHE B CA 1
ATOM 3319 C C . PHE B 1 51 ? -31.891 -6.957 -1.18 1 97.12 51 PHE B C 1
ATOM 3321 O O . PHE B 1 51 ? -31.891 -5.879 -0.579 1 97.12 51 PHE B O 1
ATOM 3328 N N . VAL B 1 52 ? -31.453 -8.047 -0.694 1 96.81 52 VAL B N 1
ATOM 3329 C CA . VAL B 1 52 ? -30.906 -8.047 0.655 1 96.81 52 VAL B CA 1
ATOM 3330 C C . VAL B 1 52 ? -29.672 -7.137 0.712 1 96.81 52 VAL B C 1
ATOM 3332 O O . VAL B 1 52 ? -29.562 -6.289 1.6 1 96.81 52 VAL B O 1
ATOM 3335 N N . ILE B 1 53 ? -28.781 -7.277 -0.237 1 96.25 53 ILE B N 1
ATOM 3336 C CA . ILE B 1 53 ? -27.578 -6.469 -0.262 1 96.25 53 ILE B CA 1
ATOM 3337 C C . ILE B 1 53 ? -27.938 -5.004 -0.507 1 96.25 53 ILE B C 1
ATOM 3339 O O . ILE B 1 53 ? -27.359 -4.105 0.112 1 96.25 53 ILE B O 1
ATOM 3343 N N . PHE B 1 54 ? -28.891 -4.824 -1.369 1 96.94 54 PHE B N 1
ATOM 3344 C CA . PHE B 1 54 ? -29.328 -3.459 -1.629 1 96.94 54 PHE B CA 1
ATOM 3345 C C . PHE B 1 54 ? -29.844 -2.805 -0.354 1 96.94 54 PHE B C 1
ATOM 3347 O O . PHE B 1 54 ? -29.406 -1.707 0.006 1 96.94 54 PHE B O 1
ATOM 3354 N N . PHE B 1 55 ? -30.703 -3.418 0.323 1 96.12 55 PHE B N 1
ATOM 3355 C CA . PHE B 1 55 ? -31.359 -2.828 1.482 1 96.12 55 PHE B CA 1
ATOM 3356 C C . PHE B 1 55 ? -30.375 -2.693 2.646 1 96.12 55 PHE B C 1
ATOM 3358 O O . PHE B 1 55 ? -30.281 -1.628 3.258 1 96.12 55 PHE B O 1
ATOM 3365 N N . VAL B 1 56 ? -29.656 -3.666 2.963 1 94.06 56 VAL B N 1
ATOM 3366 C CA . VAL B 1 56 ? -28.797 -3.666 4.141 1 94.06 56 VAL B CA 1
ATOM 3367 C C . VAL B 1 56 ? -27.609 -2.723 3.92 1 94.06 56 VAL B C 1
ATOM 3369 O O . VAL B 1 56 ? -27.281 -1.922 4.797 1 94.06 56 VAL B O 1
ATOM 3372 N N . SER B 1 57 ? -26.984 -2.818 2.76 1 94 57 SER B N 1
ATOM 3373 C CA . SER B 1 57 ? -25.828 -1.962 2.475 1 94 57 SER B CA 1
ATOM 3374 C C . SER B 1 57 ? -26.234 -0.495 2.402 1 94 57 SER B C 1
ATOM 3376 O O . SER B 1 57 ? -25.547 0.377 2.926 1 94 57 SER B O 1
ATOM 3378 N N . THR B 1 58 ? -27.391 -0.24 1.819 1 94.94 58 THR B N 1
ATOM 3379 C CA . THR B 1 58 ? -27.875 1.136 1.73 1 94.94 58 THR B CA 1
ATOM 3380 C C . THR B 1 58 ? -28.219 1.68 3.113 1 94.94 58 THR B C 1
ATOM 3382 O O . THR B 1 58 ? -27.891 2.818 3.441 1 94.94 58 THR B O 1
ATOM 3385 N N . PHE B 1 59 ? -28.828 0.917 3.854 1 94.12 59 PHE B N 1
ATOM 3386 C CA . PHE B 1 59 ? -29.219 1.329 5.195 1 94.12 59 PHE B CA 1
ATOM 3387 C C . PHE B 1 59 ? -28 1.685 6.035 1 94.12 59 PHE B C 1
ATOM 3389 O O . PHE B 1 59 ? -27.984 2.723 6.699 1 94.12 59 PHE B O 1
ATOM 3396 N N . LEU B 1 60 ? -27.031 0.912 6.027 1 92.5 60 LEU B N 1
ATOM 3397 C CA . LEU B 1 60 ? -25.844 1.144 6.84 1 92.5 60 LEU B CA 1
ATOM 3398 C C . LEU B 1 60 ? -25.016 2.289 6.273 1 92.5 60 LEU B C 1
ATOM 3400 O O . LEU B 1 60 ? -24.312 2.979 7.016 1 92.5 60 LEU B O 1
ATOM 3404 N N . THR B 1 61 ? -25.047 2.459 4.961 1 93.81 61 THR B N 1
ATOM 3405 C CA . THR B 1 61 ? -24.344 3.572 4.344 1 93.81 61 THR B CA 1
ATOM 3406 C C . THR B 1 61 ? -24.984 4.902 4.719 1 93.81 61 THR B C 1
ATOM 3408 O O . THR B 1 61 ? -24.297 5.898 4.93 1 93.81 61 THR B O 1
ATOM 3411 N N . LEU B 1 62 ? -26.297 4.922 4.848 1 93.62 62 LEU B N 1
ATOM 3412 C CA . LEU B 1 62 ? -27.031 6.141 5.145 1 93.62 62 LEU B CA 1
ATOM 3413 C C . LEU B 1 62 ? -26.984 6.453 6.637 1 93.62 62 LEU B C 1
ATOM 3415 O O . LEU B 1 62 ? -27.266 7.582 7.047 1 93.62 62 LEU B O 1
ATOM 3419 N N . PHE B 1 63 ? -26.672 5.539 7.414 1 88.88 63 PHE B N 1
ATOM 3420 C CA . PHE B 1 63 ? -26.781 5.648 8.867 1 88.88 63 PHE B CA 1
ATOM 3421 C C . PHE B 1 63 ? -25.953 6.82 9.383 1 88.88 63 PHE B C 1
ATOM 3423 O O . PHE B 1 63 ? -26.453 7.668 10.117 1 88.88 63 PHE B O 1
ATOM 3430 N N . PRO B 1 64 ? -24.703 6.996 9.047 1 87.44 64 PRO B N 1
ATOM 3431 C CA . PRO B 1 64 ? -23.906 8.117 9.555 1 87.44 64 PRO B CA 1
ATOM 3432 C C . PRO B 1 64 ? -24.453 9.477 9.094 1 87.44 64 PRO B C 1
ATOM 3434 O O . PRO B 1 64 ? -24.375 10.453 9.836 1 87.44 64 PRO B O 1
ATOM 3437 N N . LEU B 1 65 ? -24.906 9.484 7.891 1 87.56 65 LEU B N 1
ATOM 3438 C CA . LEU B 1 65 ? -25.484 10.719 7.375 1 87.56 65 LEU B CA 1
ATOM 3439 C C . LEU B 1 65 ? -26.766 11.078 8.133 1 87.56 65 LEU B C 1
ATOM 3441 O O . LEU B 1 65 ? -26.984 12.25 8.461 1 87.56 65 LEU B O 1
ATOM 3445 N N . LEU B 1 66 ? -27.562 10.102 8.422 1 86.44 66 LEU B N 1
ATOM 3446 C CA . LEU B 1 66 ? -28.781 10.297 9.195 1 86.44 66 LEU B CA 1
ATOM 3447 C C . LEU B 1 66 ? -28.453 10.719 10.625 1 86.44 66 LEU B C 1
ATOM 3449 O O . LEU B 1 66 ? -29.141 11.57 11.195 1 86.44 66 LEU B O 1
ATOM 3453 N N . ALA B 1 67 ? -27.453 10.172 11.156 1 79.19 67 ALA B N 1
ATOM 3454 C CA . ALA B 1 67 ? -27.031 10.484 12.523 1 79.19 67 ALA B CA 1
ATOM 3455 C C . ALA B 1 67 ? -26.562 11.93 12.633 1 79.19 67 ALA B C 1
ATOM 3457 O O . ALA B 1 67 ? -26.766 12.578 13.664 1 79.19 67 ALA B O 1
ATOM 3458 N N . GLN B 1 68 ? -26.031 12.383 11.625 1 78.81 68 GLN B N 1
ATOM 3459 C CA . GLN B 1 68 ? -25.516 13.742 11.617 1 78.81 68 GLN B CA 1
ATOM 3460 C C . GLN B 1 68 ? -26.625 14.75 11.359 1 78.81 68 GLN B C 1
ATOM 3462 O O . GLN B 1 68 ? -26.656 15.82 11.984 1 78.81 68 GLN B O 1
ATOM 3467 N N . ARG B 1 69 ? -27.578 14.414 10.539 1 77.69 69 ARG B N 1
ATOM 3468 C CA . ARG B 1 69 ? -28.531 15.414 10.062 1 77.69 69 ARG B CA 1
ATOM 3469 C C . ARG B 1 69 ? -29.844 15.352 10.844 1 77.69 69 ARG B C 1
ATOM 3471 O O . ARG B 1 69 ? -30.625 16.297 10.844 1 77.69 69 ARG B O 1
ATOM 3478 N N . MET B 1 70 ? -30.062 14.25 11.43 1 75.88 70 MET B N 1
ATOM 3479 C CA . MET B 1 70 ? -31.344 14.109 12.125 1 75.88 70 MET B CA 1
ATOM 3480 C C . MET B 1 70 ? -31.141 14.102 13.641 1 75.88 70 MET B C 1
ATOM 3482 O O . MET B 1 70 ? -30.875 13.055 14.227 1 75.88 70 MET B O 1
ATOM 3486 N N . PRO B 1 71 ? -31.312 15.281 14.258 1 66.56 71 PRO B N 1
ATOM 3487 C CA . PRO B 1 71 ? -31.141 15.375 15.711 1 66.56 71 PRO B CA 1
ATOM 3488 C C . PRO B 1 71 ? -32.156 14.531 16.484 1 66.56 71 PRO B C 1
ATOM 3490 O O . PRO B 1 71 ? -31.891 14.172 17.641 1 66.56 71 PRO B O 1
ATOM 3493 N N . ARG B 1 72 ? -33.156 14.227 15.867 1 69.38 72 ARG B N 1
ATOM 3494 C CA . ARG B 1 72 ? -34.219 13.477 16.531 1 69.38 72 ARG B CA 1
ATOM 3495 C C . ARG B 1 72 ? -33.75 12.062 16.875 1 69.38 72 ARG B C 1
ATOM 3497 O O . ARG B 1 72 ? -34.219 11.453 17.828 1 69.38 72 ARG B O 1
ATOM 3504 N N . LEU B 1 73 ? -32.781 11.555 16.125 1 74.56 73 LEU B N 1
ATOM 3505 C CA . LEU B 1 73 ? -32.344 10.172 16.328 1 74.56 73 LEU B CA 1
ATOM 3506 C C . LEU B 1 73 ? -31.391 10.07 17.531 1 74.56 73 LEU B C 1
ATOM 3508 O O . LEU B 1 73 ? -31.203 8.984 18.078 1 74.56 73 LEU B O 1
ATOM 3512 N N . ARG B 1 74 ? -31.031 11.102 18.266 1 71 74 ARG B N 1
ATOM 3513 C CA . ARG B 1 74 ? -30.172 11.164 19.453 1 71 74 ARG B CA 1
ATOM 3514 C C . ARG B 1 74 ? -29.078 10.117 19.406 1 71 74 ARG B C 1
ATOM 3516 O O . ARG B 1 74 ? -28.906 9.336 20.344 1 71 74 ARG B O 1
ATOM 3523 N N . ILE B 1 75 ? -28.469 9.938 18.281 1 77 75 ILE B N 1
ATOM 3524 C CA . ILE B 1 75 ? -27.406 8.93 18.172 1 77 75 ILE B CA 1
ATOM 3525 C C . ILE B 1 75 ? -26.203 9.359 19 1 77 75 ILE B C 1
ATOM 3527 O O . ILE B 1 75 ? -25.703 10.477 18.844 1 77 75 ILE B O 1
ATOM 3531 N N . PRO B 1 76 ? -25.859 8.422 19.922 1 78.88 76 PRO B N 1
ATOM 3532 C CA . PRO B 1 76 ? -24.688 8.734 20.75 1 78.88 76 PRO B CA 1
ATOM 3533 C C . PRO B 1 76 ? -23.422 8.93 19.922 1 78.88 76 PRO B C 1
ATOM 35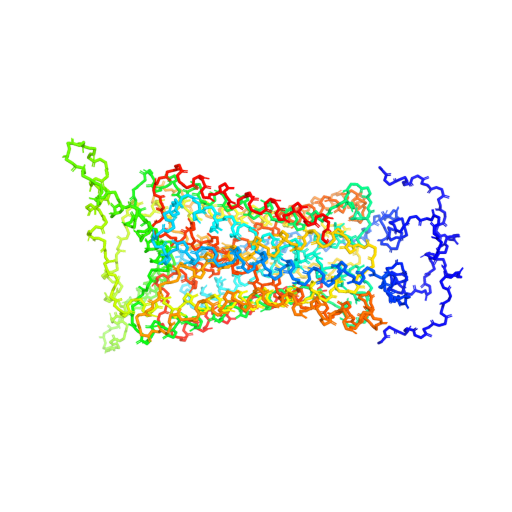35 O O . PRO B 1 76 ? -23.266 8.305 18.859 1 78.88 76 PRO B O 1
ATOM 3538 N N . LEU B 1 77 ? -22.578 9.82 20.344 1 82.06 77 LEU B N 1
ATOM 3539 C CA . LEU B 1 77 ? -21.328 10.164 19.672 1 82.06 77 LEU B CA 1
ATOM 3540 C C . LEU B 1 77 ? -20.484 8.93 19.438 1 82.06 77 LEU B C 1
ATOM 3542 O O . LEU B 1 77 ? -19.875 8.773 18.359 1 82.06 77 LEU B O 1
ATOM 3546 N N . TYR B 1 78 ? -20.453 7.98 20.375 1 85.69 78 TYR B N 1
ATOM 3547 C CA . TYR B 1 78 ? -19.562 6.816 20.312 1 85.69 78 TYR B CA 1
ATOM 3548 C C . TYR B 1 78 ? -20.031 5.848 19.234 1 85.69 78 TYR B C 1
ATOM 3550 O O . TYR B 1 78 ? -19.234 5.086 18.688 1 85.69 78 TYR B O 1
ATOM 3558 N N . VAL B 1 79 ? -21.281 5.91 18.938 1 84.75 79 VAL B N 1
ATOM 3559 C CA . VAL B 1 79 ? -21.781 5.086 17.844 1 84.75 79 VAL B CA 1
ATOM 3560 C C . VAL B 1 79 ? -21.297 5.652 16.516 1 84.75 79 VAL B C 1
ATOM 3562 O O . VAL B 1 79 ? -20.922 4.898 15.609 1 84.75 79 VAL B O 1
ATOM 3565 N N . TYR B 1 80 ? -21.297 6.883 16.469 1 83.75 80 TYR B N 1
ATOM 3566 C CA . TYR B 1 80 ? -20.781 7.535 15.266 1 83.75 80 TYR B CA 1
ATOM 3567 C C . TYR B 1 80 ? -19.297 7.297 15.109 1 83.75 80 TYR B C 1
ATOM 3569 O O . TYR B 1 80 ? -18.812 6.984 14.008 1 83.75 80 TYR B O 1
ATOM 3577 N N . LEU B 1 81 ? -18.609 7.453 16.203 1 87.38 81 LEU B N 1
ATOM 3578 C CA . LEU B 1 81 ? -17.172 7.234 16.156 1 87.38 81 LEU B CA 1
ATOM 3579 C C . LEU B 1 81 ? -16.844 5.793 15.781 1 87.38 81 LEU B C 1
ATOM 3581 O O . LEU B 1 81 ? -15.898 5.539 15.047 1 87.38 81 LEU B O 1
ATOM 3585 N N . PHE B 1 82 ? -17.672 4.918 16.266 1 90.88 82 PHE B N 1
ATOM 3586 C CA . PHE B 1 82 ? -17.484 3.518 15.898 1 90.88 82 PHE B CA 1
ATOM 3587 C C . PHE B 1 82 ? -17.656 3.32 14.398 1 90.88 82 PHE B C 1
ATOM 3589 O O . PHE B 1 82 ? -16.828 2.682 13.758 1 90.88 82 PHE B O 1
ATOM 3596 N N . ALA B 1 83 ? -18.688 3.887 13.875 1 87.25 83 ALA B N 1
ATOM 3597 C CA . ALA B 1 83 ? -18.953 3.734 12.453 1 87.25 83 ALA B CA 1
ATOM 3598 C C . ALA B 1 83 ? -17.844 4.336 11.609 1 87.25 83 ALA B C 1
ATOM 3600 O O . ALA B 1 83 ? -17.391 3.73 10.641 1 87.25 83 ALA B O 1
ATOM 3601 N N . ARG B 1 84 ? -17.391 5.367 12.016 1 88 84 ARG B N 1
ATOM 3602 C CA . ARG B 1 84 ? -16.375 6.102 11.258 1 88 84 ARG B CA 1
ATOM 3603 C C . ARG B 1 84 ? -15.047 5.363 11.266 1 88 84 ARG B C 1
ATOM 3605 O O . ARG B 1 84 ? -14.492 5.051 10.211 1 88 84 ARG B O 1
ATOM 3612 N N . TYR B 1 85 ? -14.57 5.039 12.406 1 93.75 85 TYR B N 1
ATOM 3613 C CA . TYR B 1 85 ? -13.227 4.484 12.523 1 93.75 85 TYR B CA 1
ATOM 3614 C C . TYR B 1 85 ? -13.219 2.996 12.203 1 93.75 85 TYR B C 1
ATOM 3616 O O . TYR B 1 85 ? -12.242 2.475 11.656 1 93.75 85 TYR B O 1
ATOM 3624 N N . PHE B 1 86 ? -14.336 2.305 12.555 1 94.56 86 PHE B N 1
ATOM 3625 C CA . PHE B 1 86 ? -14.5 0.938 12.07 1 94.56 86 PHE B CA 1
ATOM 3626 C C . PHE B 1 86 ? -14.477 0.892 10.547 1 94.56 86 PHE B C 1
ATOM 3628 O O . PHE B 1 86 ? -13.828 0.018 9.961 1 94.56 86 PHE B O 1
ATOM 3635 N N . GLY B 1 87 ? -15.102 1.858 9.977 1 91.31 87 GLY B N 1
ATOM 3636 C CA . GLY B 1 87 ? -15.125 1.967 8.523 1 91.31 87 GLY B CA 1
ATOM 3637 C C . GLY B 1 87 ? -13.75 2.193 7.922 1 91.31 87 GLY B C 1
ATOM 3638 O O . GLY B 1 87 ? -13.422 1.625 6.879 1 91.31 87 GLY B O 1
ATOM 3639 N N . VAL B 1 88 ? -12.93 2.971 8.547 1 93.5 88 VAL B N 1
ATOM 3640 C CA . VAL B 1 88 ? -11.57 3.221 8.078 1 93.5 88 VAL B CA 1
ATOM 3641 C C . VAL B 1 88 ? -10.789 1.912 8.047 1 93.5 88 VAL B C 1
ATOM 3643 O O . VAL B 1 88 ? -10.117 1.602 7.059 1 93.5 88 VAL B O 1
ATOM 3646 N N . GLY B 1 89 ? -10.906 1.135 9.117 1 96.19 89 GLY B N 1
ATOM 3647 C CA . GLY B 1 89 ? -10.25 -0.162 9.172 1 96.19 89 GLY B CA 1
ATOM 3648 C C . GLY B 1 89 ? -10.695 -1.102 8.07 1 96.19 89 GLY B C 1
ATOM 3649 O O . GLY B 1 89 ? -9.867 -1.792 7.465 1 96.19 89 GLY B O 1
ATOM 3650 N N . VAL B 1 90 ? -11.945 -1.036 7.789 1 94.25 90 VAL B N 1
ATOM 3651 C CA . VAL B 1 90 ? -12.531 -1.9 6.766 1 94.25 90 VAL B CA 1
ATOM 3652 C C . VAL B 1 90 ? -11.969 -1.529 5.395 1 94.25 90 VAL B C 1
ATOM 3654 O O . VAL B 1 90 ? -11.586 -2.404 4.617 1 94.25 90 VAL B O 1
ATOM 3657 N N . ILE B 1 91 ? -11.891 -0.322 5.125 1 92.19 91 ILE B N 1
ATOM 3658 C CA . ILE B 1 91 ? -11.43 0.157 3.826 1 92.19 91 ILE B CA 1
ATOM 3659 C C . ILE B 1 91 ? -9.961 -0.208 3.633 1 92.19 91 ILE B C 1
ATOM 3661 O O . ILE B 1 91 ? -9.57 -0.695 2.568 1 92.19 91 ILE B O 1
ATOM 3665 N N . VAL B 1 92 ? -9.164 -0.051 4.625 1 96.12 92 VAL B N 1
ATOM 3666 C CA . VAL B 1 92 ? -7.746 -0.37 4.535 1 96.12 92 VAL B CA 1
ATOM 3667 C C . VAL B 1 92 ? -7.566 -1.87 4.312 1 96.12 92 VAL B C 1
ATOM 3669 O O . VAL B 1 92 ? -6.781 -2.285 3.453 1 96.12 92 VAL B O 1
ATOM 3672 N N . ALA B 1 93 ? -8.305 -2.648 5.055 1 96.5 93 ALA B N 1
ATOM 3673 C CA . ALA B 1 93 ? -8.203 -4.098 4.902 1 96.5 93 ALA B CA 1
ATOM 3674 C C . ALA B 1 93 ? -8.688 -4.539 3.523 1 96.5 93 ALA B C 1
ATOM 3676 O O . ALA B 1 93 ? -8.133 -5.473 2.936 1 96.5 93 ALA B O 1
ATOM 3677 N N . THR B 1 94 ? -9.695 -3.91 3.055 1 93.25 94 THR B N 1
ATOM 3678 C CA . THR B 1 94 ? -10.219 -4.234 1.734 1 93.25 94 THR B CA 1
ATOM 3679 C C . THR B 1 94 ? -9.164 -4.02 0.659 1 93.25 94 THR B C 1
ATOM 3681 O O . THR B 1 94 ? -9.023 -4.836 -0.254 1 93.25 94 THR B O 1
ATOM 3684 N N . ALA B 1 95 ? -8.383 -2.992 0.789 1 95.62 95 ALA B N 1
ATOM 3685 C CA . ALA B 1 95 ? -7.359 -2.662 -0.201 1 95.62 95 ALA B CA 1
ATOM 3686 C C . ALA B 1 95 ? -6.34 -3.791 -0.339 1 95.62 95 ALA B C 1
ATOM 3688 O O . ALA B 1 95 ? -5.859 -4.07 -1.439 1 95.62 95 ALA B O 1
ATOM 3689 N N . PHE B 1 96 ? -6.062 -4.48 0.728 1 97.44 96 PHE B N 1
ATOM 3690 C CA . PHE B 1 96 ? -5 -5.48 0.714 1 97.44 96 PHE B CA 1
ATOM 3691 C C . PHE B 1 96 ? -5.578 -6.883 0.574 1 97.44 96 PHE B C 1
ATOM 3693 O O . PHE B 1 96 ? -5.227 -7.613 -0.353 1 97.44 96 PHE B O 1
ATOM 3700 N N . ILE B 1 97 ? -6.527 -7.211 1.362 1 95.81 97 ILE B N 1
ATOM 3701 C CA . ILE B 1 97 ? -7.016 -8.586 1.438 1 95.81 97 ILE B CA 1
ATOM 3702 C C . ILE B 1 97 ? -7.984 -8.852 0.287 1 95.81 97 ILE B C 1
ATOM 3704 O O . ILE B 1 97 ? -7.941 -9.914 -0.336 1 95.81 97 ILE B O 1
ATOM 3708 N N . HIS B 1 98 ? -8.797 -7.902 -0.033 1 92.75 98 HIS B N 1
ATOM 3709 C CA . HIS B 1 98 ? -9.883 -8.18 -0.963 1 92.75 98 HIS B CA 1
ATOM 3710 C C . HIS B 1 98 ? -9.578 -7.621 -2.35 1 92.75 98 HIS B C 1
ATOM 3712 O O . HIS B 1 98 ? -10.32 -7.879 -3.303 1 92.75 98 HIS B O 1
ATOM 3718 N N . LEU B 1 99 ? -8.539 -6.891 -2.469 1 94 99 LEU B N 1
ATOM 3719 C CA . LEU B 1 99 ? -8.242 -6.34 -3.787 1 94 99 LEU B CA 1
ATOM 3720 C C . LEU B 1 99 ? -6.844 -6.754 -4.246 1 94 99 LEU B C 1
ATOM 3722 O O . LEU B 1 99 ? -6.688 -7.328 -5.324 1 94 99 LEU B O 1
ATOM 3726 N N . LEU B 1 100 ? -5.867 -6.547 -3.41 1 96.94 100 LEU B N 1
ATOM 3727 C CA . LEU B 1 100 ? -4.492 -6.887 -3.764 1 96.94 100 LEU B CA 1
ATOM 3728 C C . LEU B 1 100 ? -4.344 -8.391 -3.971 1 96.94 100 LEU B C 1
ATOM 3730 O O . LEU B 1 100 ? -3.76 -8.828 -4.965 1 96.94 100 LEU B O 1
ATOM 3734 N N . ASP B 1 101 ? -4.883 -9.125 -3.074 1 96.19 101 ASP B N 1
ATOM 3735 C CA . ASP B 1 101 ? -4.707 -10.57 -3.115 1 96.19 101 ASP B CA 1
ATOM 3736 C C . ASP B 1 101 ? -5.352 -11.164 -4.367 1 96.19 101 ASP B C 1
ATOM 3738 O O . ASP B 1 101 ? -4.699 -11.898 -5.113 1 96.19 101 ASP B O 1
ATOM 3742 N N . PRO B 1 102 ? -6.574 -10.836 -4.664 1 93.81 102 PRO B N 1
ATOM 3743 C CA . PRO B 1 102 ? -7.164 -11.367 -5.898 1 93.81 102 PRO B CA 1
ATOM 3744 C C . PRO B 1 102 ? -6.445 -10.883 -7.152 1 93.81 102 PRO B C 1
ATOM 3746 O O . PRO B 1 102 ? -6.422 -11.586 -8.164 1 93.81 102 PRO B O 1
ATOM 3749 N N . ALA B 1 103 ? -5.895 -9.711 -7.109 1 95.75 103 ALA B N 1
ATOM 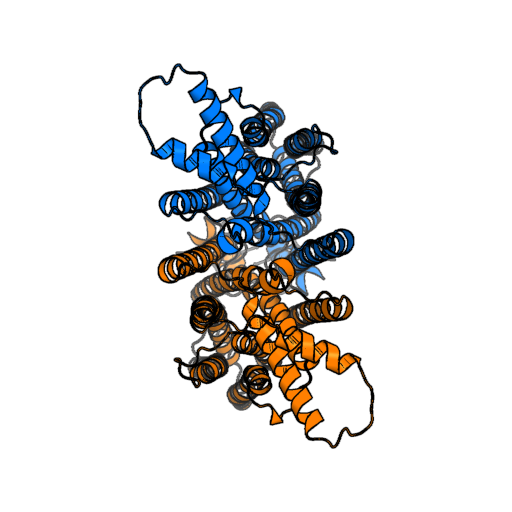3750 C CA . ALA B 1 103 ? -5.109 -9.242 -8.25 1 95.75 103 ALA B CA 1
ATOM 3751 C C . ALA B 1 103 ? -3.932 -10.172 -8.523 1 95.75 103 ALA B C 1
ATOM 3753 O O . ALA B 1 103 ? -3.684 -10.555 -9.664 1 95.75 103 ALA B O 1
ATOM 3754 N N . TYR B 1 104 ? -3.244 -10.586 -7.488 1 96.12 104 TYR B N 1
ATOM 3755 C CA . TYR B 1 104 ? -2.109 -11.484 -7.633 1 96.12 104 TYR B CA 1
ATOM 3756 C C . TYR B 1 104 ? -2.574 -12.898 -7.98 1 96.12 104 TYR B C 1
ATOM 3758 O O . TYR B 1 104 ? -1.881 -13.633 -8.688 1 96.12 104 TYR B O 1
ATOM 3766 N N . ASP B 1 105 ? -3.736 -13.227 -7.531 1 93.12 105 ASP B N 1
ATOM 3767 C CA . ASP B 1 105 ? -4.266 -14.57 -7.773 1 93.12 105 ASP B CA 1
ATOM 3768 C C . ASP B 1 105 ? -4.617 -14.758 -9.25 1 93.12 105 ASP B C 1
ATOM 3770 O O . ASP B 1 105 ? -4.641 -15.891 -9.742 1 93.12 105 ASP B O 1
ATOM 3774 N N . THR B 1 106 ? -4.871 -13.68 -9.953 1 92.62 106 THR B N 1
ATOM 3775 C CA . THR B 1 106 ? -5.316 -13.805 -11.336 1 92.62 106 THR B CA 1
ATOM 3776 C C . THR B 1 106 ? -4.227 -13.344 -12.297 1 92.62 106 THR B C 1
ATOM 3778 O O . THR B 1 106 ? -4.113 -13.867 -13.406 1 92.62 106 THR B O 1
ATOM 3781 N N . LEU B 1 107 ? -3.445 -12.422 -11.844 1 94.44 107 LEU B N 1
ATOM 3782 C CA . LEU B 1 107 ? -2.516 -11.789 -12.773 1 94.44 107 LEU B CA 1
ATOM 3783 C C . LEU B 1 107 ? -1.083 -11.883 -12.258 1 94.44 107 LEU B C 1
ATOM 3785 O O . LEU B 1 107 ? -0.143 -11.492 -12.945 1 94.44 107 LEU B O 1
ATOM 3789 N N . GLY B 1 108 ? -0.898 -12.43 -11.141 1 92.81 108 GLY B N 1
ATOM 3790 C CA . GLY B 1 108 ? 0.419 -12.516 -10.531 1 92.81 108 GLY B CA 1
ATOM 3791 C C . GLY B 1 108 ? 1.4 -13.336 -11.336 1 92.81 108 GLY B C 1
ATOM 3792 O O . GLY B 1 108 ? 1.005 -14.047 -12.266 1 92.81 108 GLY B O 1
ATOM 3793 N N . GLY B 1 109 ? 2.615 -13.266 -10.992 1 89.94 109 GLY B N 1
ATOM 3794 C CA . GLY B 1 109 ? 3.686 -13.906 -11.742 1 89.94 109 GLY B CA 1
ATOM 3795 C C . GLY B 1 109 ? 3.617 -15.422 -11.703 1 89.94 109 GLY B C 1
ATOM 3796 O O . GLY B 1 109 ? 4.145 -16.094 -12.594 1 89.94 109 GLY B O 1
ATOM 3797 N N . ARG B 1 110 ? 2.992 -15.969 -10.766 1 89.06 110 ARG B N 1
ATOM 3798 C CA . ARG B 1 110 ? 2.947 -17.422 -10.625 1 89.06 110 ARG B CA 1
ATOM 3799 C C . ARG B 1 110 ? 1.634 -17.984 -11.164 1 89.06 110 ARG B C 1
ATOM 3801 O O . ARG B 1 110 ? 1.349 -19.172 -11 1 89.06 110 ARG B O 1
ATOM 3808 N N . THR B 1 111 ? 0.874 -17.141 -11.82 1 89.5 111 THR B N 1
ATOM 3809 C CA . THR B 1 111 ? -0.397 -17.562 -12.398 1 89.5 111 THR B CA 1
ATOM 3810 C C . THR B 1 111 ? -0.228 -17.891 -13.883 1 89.5 111 THR B C 1
ATOM 3812 O O . THR B 1 111 ? 0.832 -17.656 -14.461 1 89.5 111 THR B O 1
ATOM 3815 N N . CYS B 1 112 ? -1.283 -18.516 -14.422 1 86.38 112 CYS B N 1
ATOM 3816 C CA . CYS B 1 112 ? -1.293 -18.828 -15.844 1 86.38 112 CYS B CA 1
ATOM 3817 C C . CYS B 1 112 ? -1.083 -17.562 -16.688 1 86.38 112 CYS B C 1
ATOM 3819 O O . CYS B 1 112 ? -0.212 -17.531 -17.562 1 86.38 112 CYS B O 1
ATOM 3821 N N . VAL B 1 113 ? -1.786 -16.516 -16.359 1 89.31 113 VAL B N 1
ATOM 3822 C CA . VAL B 1 113 ? -1.695 -15.266 -17.125 1 89.31 113 VAL B CA 1
ATOM 3823 C C . VAL B 1 113 ? -0.314 -14.648 -16.938 1 89.31 113 VAL B C 1
ATOM 3825 O O . VAL B 1 113 ? 0.331 -14.242 -17.906 1 89.31 113 VAL B O 1
ATOM 3828 N N . GLY B 1 114 ? 0.151 -14.672 -15.734 1 90.38 114 GLY B N 1
ATOM 3829 C CA . GLY B 1 114 ? 1.413 -14.031 -15.398 1 90.38 114 GLY B CA 1
ATOM 3830 C C . GLY B 1 114 ? 2.617 -14.734 -15.992 1 90.38 114 GLY B C 1
ATOM 3831 O O . GLY B 1 114 ? 3.695 -14.148 -16.094 1 90.38 114 GLY B O 1
ATOM 3832 N N . ARG B 1 115 ? 2.439 -15.945 -16.438 1 87.38 115 ARG B N 1
ATOM 3833 C CA . ARG B 1 115 ? 3.547 -16.703 -17.016 1 87.38 115 ARG B CA 1
ATOM 3834 C C . ARG B 1 115 ? 3.457 -16.75 -18.531 1 87.38 115 ARG B C 1
ATOM 3836 O O . ARG B 1 115 ? 4.328 -17.312 -19.203 1 87.38 115 ARG B O 1
ATOM 3843 N N . THR B 1 116 ? 2.445 -16.109 -19.047 1 85.19 116 THR B N 1
ATOM 3844 C CA . THR B 1 116 ? 2.182 -16.266 -20.469 1 85.19 116 THR B CA 1
ATOM 3845 C C . THR B 1 116 ? 2.463 -14.969 -21.219 1 85.19 116 THR B C 1
ATOM 3847 O O . THR B 1 116 ? 1.941 -13.914 -20.859 1 85.19 116 THR B O 1
ATOM 3850 N N . GLY B 1 117 ? 3.309 -15.086 -22.203 1 85.75 117 GLY B N 1
ATOM 3851 C CA . GLY B 1 117 ? 3.523 -14 -23.141 1 85.75 117 GLY B CA 1
ATOM 3852 C C . GLY B 1 117 ? 4.109 -12.758 -22.484 1 85.75 117 GLY B C 1
ATOM 3853 O O . GLY B 1 117 ? 5.082 -12.844 -21.734 1 85.75 117 GLY B O 1
ATOM 3854 N N . ASN B 1 118 ? 3.465 -11.594 -22.859 1 87.38 118 ASN B N 1
ATOM 3855 C CA . ASN B 1 118 ? 3.961 -10.297 -22.391 1 87.38 118 ASN B CA 1
ATOM 3856 C C . ASN B 1 118 ? 3.688 -10.102 -20.906 1 87.38 118 ASN B C 1
ATOM 3858 O O . ASN B 1 118 ? 4.383 -9.328 -20.234 1 87.38 118 ASN B O 1
ATOM 3862 N N . TRP B 1 119 ? 2.709 -10.812 -20.391 1 89.56 119 TRP B N 1
ATOM 3863 C CA . TRP B 1 119 ? 2.375 -10.695 -18.969 1 89.56 119 TRP B CA 1
ATOM 3864 C C . TRP B 1 119 ? 3.477 -11.297 -18.109 1 89.56 119 TRP B C 1
ATOM 3866 O O . TRP B 1 119 ? 3.574 -10.992 -16.922 1 89.56 119 TRP B O 1
ATOM 3876 N N . GLY B 1 120 ? 4.305 -12.18 -18.766 1 88.44 120 GLY B N 1
ATOM 3877 C CA . GLY B 1 120 ? 5.371 -12.836 -18.016 1 88.44 120 GLY B CA 1
ATOM 3878 C C . GLY B 1 120 ? 6.68 -12.07 -18.062 1 88.44 120 GLY B C 1
ATOM 3879 O O . GLY B 1 120 ? 7.633 -12.43 -17.359 1 88.44 120 GLY B O 1
ATOM 3880 N N . LEU B 1 121 ? 6.723 -10.922 -18.703 1 88.56 121 LEU B N 1
ATOM 3881 C CA . LEU B 1 121 ? 7.969 -10.188 -18.922 1 88.56 121 LEU B CA 1
ATOM 3882 C C . LEU B 1 121 ? 8.242 -9.219 -17.781 1 88.56 121 LEU B C 1
ATOM 3884 O O . LEU B 1 121 ? 9.359 -8.727 -17.641 1 88.56 121 LEU B O 1
ATOM 3888 N N . TYR B 1 122 ? 7.223 -8.961 -16.984 1 91.81 122 TYR B N 1
ATOM 3889 C CA . TYR B 1 122 ? 7.34 -7.98 -15.922 1 91.81 122 TYR B CA 1
ATOM 3890 C C . TYR B 1 122 ? 6.297 -8.227 -14.836 1 91.81 122 TYR B C 1
ATOM 3892 O O . TYR B 1 122 ? 5.352 -8.992 -15.039 1 91.81 122 TYR B O 1
ATOM 3900 N N . SER B 1 123 ? 6.629 -7.746 -13.719 1 93.44 123 SER B N 1
ATOM 3901 C CA . SER B 1 123 ? 5.652 -7.801 -12.633 1 93.44 123 SER B CA 1
ATOM 3902 C C . SER B 1 123 ? 4.594 -6.711 -12.789 1 93.44 123 SER B C 1
ATOM 3904 O O . SER B 1 123 ? 4.703 -5.641 -12.188 1 93.44 123 SER B O 1
ATOM 3906 N N . TRP B 1 124 ? 3.5 -7.008 -13.375 1 95.25 124 TRP B N 1
ATOM 3907 C CA . TRP B 1 124 ? 2.521 -6.008 -13.781 1 95.25 124 TRP B CA 1
ATOM 3908 C C . TRP B 1 124 ? 1.621 -5.617 -12.617 1 95.25 124 TRP B C 1
ATOM 3910 O O . TRP B 1 124 ? 1.171 -4.469 -12.531 1 95.25 124 TRP B O 1
ATOM 3920 N N . VAL B 1 125 ? 1.295 -6.551 -11.727 1 97.31 125 VAL B N 1
ATOM 3921 C CA . VAL B 1 125 ? 0.352 -6.273 -10.656 1 97.31 125 VAL B CA 1
ATOM 3922 C C . VAL B 1 125 ? 0.868 -5.113 -9.805 1 97.31 125 VAL B C 1
ATOM 3924 O O . VAL B 1 125 ? 0.206 -4.078 -9.68 1 97.31 125 VAL B O 1
ATOM 3927 N N . PRO B 1 126 ? 2.1 -5.203 -9.227 1 97.69 126 PRO B N 1
ATOM 3928 C CA . PRO B 1 126 ? 2.572 -4.062 -8.438 1 97.69 126 PRO B CA 1
ATOM 3929 C C . PRO B 1 126 ? 2.799 -2.812 -9.281 1 97.69 126 PRO B C 1
ATOM 3931 O O . PRO B 1 126 ? 2.652 -1.693 -8.781 1 97.69 126 PRO B O 1
ATOM 3934 N N . ALA B 1 127 ? 3.117 -2.963 -10.539 1 97.31 127 ALA B N 1
ATOM 3935 C CA . ALA B 1 127 ? 3.299 -1.812 -11.422 1 97.31 127 ALA B CA 1
ATOM 3936 C C . ALA B 1 127 ? 1.99 -1.047 -11.602 1 97.31 127 ALA B C 1
ATOM 3938 O O . ALA B 1 127 ? 1.968 0.184 -11.523 1 97.31 127 ALA B O 1
ATOM 3939 N N . ILE B 1 128 ? 0.927 -1.771 -11.82 1 97.5 128 ILE B N 1
ATOM 3940 C CA . ILE B 1 128 ? -0.383 -1.154 -12 1 97.5 128 ILE B CA 1
ATOM 3941 C C . ILE B 1 128 ? -0.822 -0.492 -10.695 1 97.5 128 ILE B C 1
ATOM 3943 O O . ILE B 1 128 ? -1.366 0.614 -10.703 1 97.5 128 ILE B O 1
ATOM 3947 N N . ILE B 1 129 ? -0.561 -1.143 -9.617 1 98.06 129 ILE B N 1
ATOM 3948 C CA . ILE B 1 129 ? -0.881 -0.577 -8.305 1 98.06 129 ILE B CA 1
ATOM 3949 C C . ILE B 1 129 ? -0.128 0.738 -8.117 1 98.06 129 ILE B C 1
ATOM 3951 O O . ILE B 1 129 ? -0.714 1.742 -7.707 1 98.06 129 ILE B O 1
ATOM 3955 N N . LEU B 1 130 ? 1.127 0.716 -8.477 1 97.88 130 LEU B N 1
ATOM 3956 C CA . LEU B 1 130 ? 1.969 1.896 -8.312 1 97.88 130 LEU B CA 1
ATOM 3957 C C . LEU B 1 130 ? 1.478 3.039 -9.195 1 97.88 130 LEU B C 1
ATOM 3959 O O . LEU B 1 130 ? 1.397 4.184 -8.75 1 97.88 130 LEU B O 1
ATOM 3963 N N . VAL B 1 131 ? 1.13 2.746 -10.398 1 97.62 131 VAL B N 1
ATOM 3964 C CA . VAL B 1 131 ? 0.62 3.762 -11.312 1 97.62 131 VAL B CA 1
ATOM 3965 C C . VAL B 1 131 ? -0.674 4.355 -10.758 1 97.62 131 VAL B C 1
ATOM 3967 O O . VAL B 1 131 ? -0.878 5.57 -10.805 1 97.62 131 VAL B O 1
ATOM 3970 N N . SER B 1 132 ? -1.492 3.479 -10.258 1 96.44 132 SER B N 1
ATOM 3971 C CA . SER B 1 132 ? -2.754 3.934 -9.68 1 96.44 132 SER B CA 1
ATOM 3972 C C . SER B 1 132 ? -2.52 4.824 -8.469 1 96.44 132 SER B C 1
ATOM 3974 O O . SER B 1 132 ? -3.178 5.852 -8.305 1 96.44 132 SER B O 1
ATOM 3976 N N . ILE B 1 133 ? -1.605 4.484 -7.609 1 97.06 133 ILE B N 1
ATOM 3977 C CA . ILE B 1 133 ? -1.267 5.262 -6.426 1 97.06 133 ILE B CA 1
ATOM 3978 C C . ILE B 1 133 ? -0.756 6.641 -6.84 1 97.06 133 ILE B C 1
ATOM 3980 O O . ILE B 1 133 ? -1.209 7.66 -6.316 1 97.06 133 ILE B O 1
ATOM 3984 N N . PHE B 1 134 ? 0.116 6.668 -7.828 1 97.38 134 PHE B N 1
ATOM 3985 C CA . PHE B 1 134 ? 0.694 7.938 -8.258 1 97.38 134 PHE B CA 1
ATOM 3986 C C . PHE B 1 134 ? -0.342 8.789 -8.984 1 97.38 134 PHE B C 1
ATOM 3988 O O . PHE B 1 134 ? -0.322 10.016 -8.891 1 97.38 134 PHE B O 1
ATOM 3995 N N . ALA B 1 135 ? -1.248 8.141 -9.68 1 95.12 135 ALA B N 1
ATOM 3996 C CA . ALA B 1 135 ? -2.311 8.883 -10.352 1 95.12 135 ALA B CA 1
ATOM 3997 C C . ALA B 1 135 ? -3.197 9.602 -9.344 1 95.12 135 ALA B C 1
ATOM 3999 O O . ALA B 1 135 ? -3.488 10.789 -9.5 1 95.12 135 ALA B O 1
ATOM 4000 N N . VAL B 1 136 ? -3.582 8.938 -8.328 1 93.25 136 VAL B N 1
ATOM 4001 C CA . VAL B 1 136 ? -4.449 9.547 -7.324 1 93.25 136 VAL B CA 1
ATOM 4002 C C . VAL B 1 136 ? -3.656 10.578 -6.52 1 93.25 136 VAL B C 1
ATOM 4004 O O . VAL B 1 136 ? -4.184 11.633 -6.164 1 93.25 136 VAL B O 1
ATOM 4007 N N . PHE B 1 137 ? -2.41 10.328 -6.285 1 94.5 137 PHE B N 1
ATOM 4008 C CA . PHE B 1 137 ? -1.539 11.273 -5.59 1 94.5 137 PHE B CA 1
ATOM 4009 C C . PHE B 1 137 ? -1.409 12.57 -6.371 1 94.5 137 PHE B C 1
ATOM 4011 O O . PHE B 1 137 ? -1.56 13.656 -5.809 1 94.5 137 PHE B O 1
ATOM 4018 N N . LEU B 1 138 ? -1.14 12.43 -7.621 1 94.5 138 LEU B N 1
ATOM 4019 C CA . LEU B 1 138 ? -0.989 13.609 -8.469 1 94.5 138 LEU B CA 1
ATOM 4020 C C . LEU B 1 138 ? -2.299 14.391 -8.555 1 94.5 138 LEU B C 1
ATOM 4022 O O . LEU B 1 138 ? -2.299 15.617 -8.508 1 94.5 138 LEU B O 1
ATOM 4026 N N . LEU B 1 139 ? -3.373 13.695 -8.609 1 90.75 139 LEU B N 1
ATOM 4027 C CA . LEU B 1 139 ? -4.676 14.352 -8.633 1 90.75 139 LEU B CA 1
ATOM 4028 C C . LEU B 1 139 ? -4.938 15.086 -7.32 1 90.75 139 LEU B C 1
ATOM 4030 O O . LEU B 1 139 ? -5.5 16.188 -7.316 1 90.75 139 LEU B O 1
ATOM 4034 N N . ASP B 1 140 ? -4.562 14.445 -6.262 1 89 140 ASP B N 1
ATOM 4035 C CA . ASP B 1 140 ? -4.711 15.047 -4.941 1 89 140 ASP B CA 1
ATOM 4036 C C . ASP B 1 140 ? -3.896 16.328 -4.824 1 89 140 ASP B C 1
ATOM 4038 O O . ASP B 1 140 ? -4.418 17.359 -4.41 1 89 140 ASP B O 1
ATOM 4042 N N . VAL B 1 141 ? -2.645 16.297 -5.25 1 90.31 141 VAL B N 1
ATOM 4043 C CA . VAL B 1 141 ? -1.768 17.469 -5.207 1 90.31 141 VAL B CA 1
ATOM 4044 C C . VAL B 1 141 ? -2.316 18.562 -6.121 1 90.31 141 VAL B C 1
ATOM 4046 O O . VAL B 1 141 ? -2.365 19.734 -5.738 1 90.31 141 VAL B O 1
ATOM 4049 N N . PHE B 1 142 ? -2.748 18.172 -7.277 1 88.12 142 PHE B N 1
ATOM 4050 C CA . PHE B 1 142 ? -3.266 19.125 -8.258 1 88.12 142 PHE B CA 1
ATOM 4051 C C . PHE B 1 142 ? -4.512 19.812 -7.727 1 88.12 142 PHE B C 1
ATOM 4053 O O . PHE B 1 142 ? -4.664 21.031 -7.883 1 88.12 142 PHE B O 1
ATOM 4060 N N . MET B 1 143 ? -5.383 19.141 -7.094 1 84.31 143 MET B N 1
ATOM 4061 C CA . MET B 1 143 ? -6.602 19.719 -6.531 1 84.31 143 MET B CA 1
ATOM 4062 C C . MET B 1 143 ? -6.27 20.688 -5.395 1 84.31 143 MET B C 1
ATOM 4064 O O . MET B 1 143 ? -6.902 21.734 -5.258 1 84.31 143 MET B O 1
ATOM 4068 N N . GLN B 1 144 ? -5.297 20.344 -4.617 1 83.5 144 GLN B N 1
ATOM 4069 C CA . GLN B 1 144 ? -4.895 21.219 -3.521 1 83.5 144 GLN B CA 1
ATOM 4070 C C . GLN B 1 144 ? -4.281 22.516 -4.047 1 83.5 144 GLN B C 1
ATOM 4072 O O . GLN B 1 144 ? -4.543 23.594 -3.512 1 83.5 144 GLN B O 1
ATOM 4077 N N . VAL B 1 145 ? -3.508 22.406 -5.082 1 84.75 145 VAL B N 1
ATOM 4078 C CA . VAL B 1 145 ? -2.848 23.578 -5.66 1 84.75 145 VAL B CA 1
ATOM 4079 C C . VAL B 1 145 ? -3.891 24.516 -6.27 1 84.75 145 VAL B C 1
ATOM 4081 O O . VAL B 1 145 ? -3.812 25.734 -6.105 1 84.75 145 VAL B O 1
ATOM 4084 N N . ILE B 1 146 ? -4.828 23.984 -6.918 1 83.56 146 ILE B N 1
ATOM 4085 C CA . ILE B 1 146 ? -5.875 24.781 -7.543 1 83.56 146 ILE B CA 1
ATOM 4086 C C . ILE B 1 146 ? -6.676 25.516 -6.473 1 83.56 146 ILE B C 1
ATOM 4088 O O . ILE B 1 146 ? -6.961 26.719 -6.613 1 83.56 146 ILE B O 1
ATOM 4092 N N . VAL B 1 147 ? -7.004 24.812 -5.441 1 78.12 147 VAL B N 1
ATOM 4093 C CA . VAL B 1 147 ? -7.812 25.391 -4.375 1 78.12 147 VAL B CA 1
ATOM 4094 C C . VAL B 1 147 ? -7.008 26.469 -3.65 1 78.12 147 VAL B C 1
ATOM 4096 O O . VAL B 1 147 ? -7.543 27.516 -3.303 1 78.12 147 VAL B O 1
ATOM 4099 N N . GLU B 1 148 ? -5.797 26.219 -3.381 1 78.31 148 GLU B N 1
ATOM 4100 C CA . GLU B 1 148 ? -4.934 27.188 -2.715 1 78.31 148 GLU B CA 1
ATOM 4101 C C . GLU B 1 148 ? -4.754 28.438 -3.568 1 78.31 148 GLU B C 1
ATOM 4103 O O . GLU B 1 148 ? -4.723 29.547 -3.043 1 78.31 148 GLU B O 1
ATOM 4108 N N . ARG B 1 149 ? -4.547 28.328 -4.766 1 79.12 149 ARG B N 1
ATOM 4109 C CA . ARG B 1 149 ? -4.324 29.469 -5.648 1 79.12 149 ARG B CA 1
ATOM 4110 C C . ARG B 1 149 ? -5.605 30.281 -5.828 1 79.12 149 ARG B C 1
ATOM 4112 O O . ARG B 1 149 ? -5.559 31.5 -5.926 1 79.12 149 ARG B O 1
ATOM 4119 N N . LYS B 1 150 ? -6.594 29.578 -5.922 1 76.38 150 LYS B N 1
ATOM 4120 C CA . LYS B 1 150 ? -7.863 30.266 -6.152 1 76.38 150 LYS B CA 1
ATOM 4121 C C . LYS B 1 150 ? -8.367 30.938 -4.879 1 76.38 150 LYS B C 1
ATOM 4123 O O . LYS B 1 150 ? -8.938 32.031 -4.93 1 76.38 150 LYS B O 1
ATOM 4128 N N . PHE B 1 151 ? -8.094 30.25 -3.74 1 69.25 151 PHE B N 1
ATOM 4129 C CA . PHE B 1 151 ? -8.734 30.781 -2.539 1 69.25 151 PHE B CA 1
ATOM 4130 C C . PHE B 1 151 ? -7.691 31.297 -1.554 1 69.25 151 PHE B C 1
ATOM 4132 O O . PHE B 1 151 ? -8.031 31.984 -0.59 1 69.25 151 PHE B O 1
ATOM 4139 N N . GLY B 1 152 ? -6.391 31.219 -1.776 1 60.41 152 GLY B N 1
ATOM 4140 C CA . GLY B 1 152 ? -5.301 31.797 -0.998 1 60.41 152 GLY B CA 1
ATOM 4141 C C . GLY B 1 152 ? -5.129 31.141 0.357 1 60.41 152 GLY B C 1
ATOM 4142 O O . GLY B 1 152 ? -4.352 31.609 1.189 1 60.41 152 GLY B O 1
ATOM 4143 N N . VAL B 1 153 ? -6.156 30.375 1.031 1 56.38 153 VAL B N 1
ATOM 4144 C CA . VAL B 1 153 ? -6.125 29.984 2.436 1 56.38 153 VAL B CA 1
ATOM 4145 C C . VAL B 1 153 ? -5.523 28.578 2.562 1 56.38 153 VAL B C 1
ATOM 4147 O O . VAL B 1 153 ? -5.816 27.703 1.753 1 56.38 153 VAL B O 1
ATOM 4150 N N . HIS B 1 154 ? -4.426 28.516 3.271 1 54.94 154 HIS B N 1
ATOM 4151 C CA . HIS B 1 154 ? -3.85 27.234 3.633 1 54.94 154 HIS B CA 1
ATOM 4152 C C . HIS B 1 154 ? -4.75 26.484 4.609 1 54.94 154 HIS B C 1
ATOM 4154 O O . HIS B 1 154 ? -5.133 27.016 5.648 1 54.94 154 HIS B O 1
ATOM 4160 N N . HIS B 1 155 ? -5.762 25.672 4.258 1 50.91 155 HIS B N 1
ATOM 4161 C CA . HIS B 1 155 ? -6.742 25 5.117 1 50.91 155 HIS B CA 1
ATOM 4162 C C . HIS B 1 155 ? -6.125 23.797 5.828 1 50.91 155 HIS B C 1
ATOM 4164 O O . HIS B 1 155 ? -5.273 23.109 5.266 1 50.91 155 HIS B O 1
ATOM 4170 N N . ASP B 1 156 ? -6.371 23.812 7.086 1 51.44 156 ASP B N 1
ATOM 4171 C CA . ASP B 1 156 ? -6.176 22.672 7.973 1 51.44 156 ASP B CA 1
ATOM 4172 C C . ASP B 1 156 ? -7.094 21.516 7.594 1 51.44 156 ASP B C 1
ATOM 4174 O O . ASP B 1 156 ? -8.312 21.688 7.504 1 51.44 156 ASP B O 1
ATOM 4178 N N . HIS B 1 157 ? -6.727 20.578 6.98 1 53.41 157 HIS B N 1
ATOM 4179 C CA . HIS B 1 157 ? -7.418 19.391 6.5 1 53.41 157 HIS B CA 1
ATOM 4180 C C . HIS B 1 157 ? -8.266 18.766 7.598 1 53.41 157 HIS B C 1
ATOM 4182 O O . HIS B 1 157 ? -9.07 17.875 7.332 1 53.41 157 HIS B O 1
ATOM 4188 N N . SER B 1 158 ? -8.18 19.188 8.859 1 54.5 158 SER B N 1
ATOM 4189 C CA . SER B 1 158 ? -8.852 18.469 9.945 1 54.5 158 SER B CA 1
ATOM 4190 C C . SER B 1 158 ? -10.133 19.172 10.359 1 54.5 158 SER B C 1
ATOM 4192 O O . SER B 1 158 ? -10.852 18.703 11.25 1 54.5 158 SER B O 1
ATOM 4194 N N . ALA B 1 159 ? -10.672 20.234 9.766 1 53.25 159 ALA B N 1
ATOM 4195 C CA . ALA B 1 159 ? -11.773 21.062 10.227 1 53.25 159 ALA B CA 1
ATOM 4196 C C . ALA B 1 159 ? -13.102 20.312 10.141 1 53.25 159 ALA B C 1
ATOM 4198 O O . ALA B 1 159 ? -13.984 20.5 10.984 1 53.25 159 ALA B O 1
ATOM 4199 N N . GLY B 1 160 ? -13.234 19.281 9.281 1 53.31 160 GLY B N 1
ATOM 4200 C CA . GLY B 1 160 ? -14.508 18.594 9.094 1 53.31 160 GLY B CA 1
ATOM 4201 C C . GLY B 1 160 ? -14.883 17.703 10.258 1 53.31 160 GLY B C 1
ATOM 4202 O O . GLY B 1 160 ? -16.031 17.688 10.695 1 53.31 160 GLY B O 1
ATOM 4203 N N . ASN B 1 161 ? -13.992 17 10.742 1 57.81 161 ASN B N 1
ATOM 4204 C CA . ASN B 1 161 ? -14.266 16.047 11.812 1 57.81 161 ASN B CA 1
ATOM 4205 C C . ASN B 1 161 ? -14.758 16.75 13.07 1 57.81 161 ASN B C 1
ATOM 4207 O O . ASN B 1 161 ? -15.68 16.266 13.734 1 57.81 161 ASN B O 1
ATOM 4211 N N . LYS B 1 162 ? -14.266 17.891 13.281 1 59.16 162 LYS B N 1
ATOM 4212 C CA . LYS B 1 162 ? -14.633 18.609 14.492 1 59.16 162 LYS B CA 1
ATOM 4213 C C . LYS B 1 162 ? -16.031 19.188 14.383 1 59.16 162 LYS B C 1
ATOM 4215 O O . LYS B 1 162 ? -16.781 19.203 15.367 1 59.16 162 LYS B O 1
ATOM 4220 N N . GLU B 1 163 ? -16.328 19.5 13.258 1 60.38 163 GLU B N 1
ATOM 4221 C CA . GLU B 1 163 ? -17.656 20.094 13.07 1 60.38 163 GLU B CA 1
ATOM 4222 C C . GLU B 1 163 ? -18.75 19.047 13.281 1 60.38 163 GLU B C 1
ATOM 4224 O O . GLU B 1 163 ? -19.781 19.344 13.883 1 60.38 163 GLU B O 1
ATOM 4229 N N . VAL B 1 164 ? -18.453 17.859 12.828 1 60.88 164 VAL B N 1
ATOM 4230 C CA . VAL B 1 164 ? -19.453 16.797 12.945 1 60.88 164 VAL B CA 1
ATOM 4231 C C . VAL B 1 164 ? -19.578 16.375 14.406 1 60.88 164 VAL B C 1
ATOM 4233 O O . VAL B 1 164 ? -20.688 16.219 14.914 1 60.88 164 VAL B O 1
ATOM 4236 N N . GLU B 1 165 ? -18.531 16.297 15.016 1 66.06 165 GLU B N 1
ATOM 4237 C CA . GLU B 1 165 ? -18.562 15.914 16.422 1 66.06 165 GLU B CA 1
ATOM 4238 C C . GLU B 1 165 ? -19.281 16.969 17.266 1 66.06 165 GLU B C 1
ATOM 4240 O O . GLU B 1 165 ? -20.109 16.641 18.125 1 66.06 165 GLU B O 1
ATOM 4245 N N . THR B 1 166 ? -18.984 18.234 17.016 1 64 166 THR B N 1
ATOM 4246 C CA . THR B 1 166 ? -19.609 19.328 17.734 1 64 166 THR B CA 1
ATOM 4247 C C . THR B 1 166 ? -21.109 19.359 17.469 1 64 166 THR B C 1
ATOM 4249 O O . THR B 1 166 ? -21.906 19.609 18.391 1 64 166 THR B O 1
ATOM 4252 N N . ALA B 1 167 ? -21.438 19.047 16.281 1 65.19 167 ALA B N 1
ATOM 4253 C CA . ALA B 1 167 ? -22.859 19.047 15.93 1 65.19 167 ALA B CA 1
ATOM 4254 C C . ALA B 1 167 ? -23.609 17.938 16.672 1 65.19 167 ALA B C 1
ATOM 4256 O O . ALA B 1 167 ? -24.719 18.141 17.172 1 65.19 167 ALA B O 1
ATOM 4257 N N . ILE B 1 168 ? -23.031 16.844 16.75 1 66.31 168 ILE B N 1
ATOM 4258 C CA . ILE B 1 168 ? -23.641 15.711 17.438 1 66.31 168 ILE B CA 1
ATOM 4259 C C . ILE B 1 168 ? -23.766 16 18.922 1 66.31 168 ILE B C 1
ATOM 4261 O O . ILE B 1 168 ? -24.812 15.742 19.531 1 66.31 168 ILE B O 1
ATOM 4265 N N . ILE B 1 169 ? -22.797 16.703 19.453 1 64.94 169 ILE B N 1
ATOM 4266 C CA . ILE B 1 169 ? -22.797 17.047 20.875 1 64.94 169 ILE B CA 1
ATOM 4267 C C . ILE B 1 169 ? -23.859 18.109 21.141 1 64.94 169 ILE B C 1
ATOM 4269 O O . ILE B 1 169 ? -24.594 18.016 22.141 1 64.94 169 ILE B O 1
ATOM 4273 N N . ARG B 1 170 ? -23.922 19.047 20.312 1 62.06 170 ARG B N 1
ATOM 4274 C CA . ARG B 1 170 ? -24.891 20.125 20.453 1 62.06 170 ARG B CA 1
ATOM 4275 C C . ARG B 1 170 ? -26.328 19.578 20.375 1 62.06 170 ARG B C 1
ATOM 4277 O O . ARG B 1 170 ? -27.188 20 21.141 1 62.06 170 ARG B O 1
ATOM 4284 N N . ASN B 1 171 ? -26.516 18.734 19.484 1 62.38 171 ASN B N 1
ATOM 4285 C CA . ASN B 1 171 ? -27.844 18.141 19.328 1 62.38 171 ASN B CA 1
ATOM 4286 C C . ASN B 1 171 ? -28.234 17.328 20.547 1 62.38 171 ASN B C 1
ATOM 4288 O O . ASN B 1 171 ? -29.406 17.328 20.953 1 62.38 171 ASN B O 1
ATOM 4292 N N . GLN B 1 172 ? -27.234 16.828 21.172 1 60.34 172 GLN B N 1
ATOM 4293 C CA . GLN B 1 172 ? -27.484 16.078 22.391 1 60.34 172 GLN B CA 1
ATOM 4294 C C . GLN B 1 172 ? -27.75 17.016 23.562 1 60.34 172 GLN B C 1
ATOM 4296 O O . GLN B 1 172 ? -28.609 16.734 24.406 1 60.34 172 GLN B O 1
ATOM 4301 N N . ALA B 1 173 ? -27.078 18.172 23.594 1 57.09 173 ALA B N 1
ATOM 4302 C CA . ALA B 1 173 ? -27.234 19.172 24.656 1 57.09 173 ALA B CA 1
ATOM 4303 C C . ALA B 1 173 ? -28.578 19.875 24.547 1 57.09 173 ALA B C 1
ATOM 4305 O O . ALA B 1 173 ? -29.25 20.125 25.562 1 57.09 173 ALA B O 1
ATOM 4306 N N . ASN B 1 174 ? -28.922 20.266 23.453 1 56.03 174 ASN B N 1
ATOM 4307 C CA . ASN B 1 174 ? -30.203 20.922 23.25 1 56.03 174 ASN B CA 1
ATOM 4308 C C . ASN B 1 174 ? -31.375 20.031 23.641 1 56.03 174 ASN B C 1
ATOM 4310 O O . ASN B 1 174 ? -32.406 20.5 24.109 1 56.03 174 ASN B O 1
ATOM 4314 N N . THR B 1 175 ? -31.141 18.859 23.422 1 51.38 175 THR B N 1
ATOM 4315 C CA . THR B 1 175 ? -32.219 17.938 23.812 1 51.38 175 THR B CA 1
ATOM 4316 C C . THR B 1 175 ? -32.281 17.828 25.344 1 51.38 175 THR B C 1
ATOM 4318 O O . THR B 1 175 ? -33.375 17.672 25.891 1 51.38 175 THR B O 1
ATOM 4321 N N . ILE B 1 176 ? -31.125 18.109 26 1 48.78 176 ILE B N 1
ATOM 4322 C CA . ILE B 1 176 ? -31.125 18.062 27.453 1 48.78 176 ILE B CA 1
ATOM 4323 C C . ILE B 1 176 ? -31.656 19.375 28.016 1 48.78 176 ILE B C 1
ATOM 4325 O O . ILE B 1 176 ? -32.312 19.406 29.062 1 48.78 176 ILE B O 1
ATOM 4329 N N . ASN B 1 177 ? -31.312 20.484 27.391 1 44.22 177 ASN B N 1
ATOM 4330 C CA . ASN B 1 177 ? -31.844 21.734 27.906 1 44.22 177 ASN B CA 1
ATOM 4331 C C . ASN B 1 177 ? -33.375 21.766 27.828 1 44.22 177 ASN B C 1
ATOM 4333 O O . ASN B 1 177 ? -34 22.547 28.531 1 44.22 177 ASN B O 1
ATOM 4337 N N . ASN B 1 178 ? -33.969 21.203 26.766 1 43.31 178 ASN B N 1
ATOM 4338 C CA . ASN B 1 178 ? -35.406 21.281 26.844 1 43.31 178 ASN B CA 1
ATOM 4339 C C . ASN B 1 178 ? -35.938 20.516 28.062 1 43.31 178 ASN B C 1
ATOM 4341 O O . ASN B 1 178 ? -37.156 20.375 28.234 1 43.31 178 ASN B O 1
ATOM 4345 N N . ILE B 1 179 ? -35.094 19.641 28.594 1 40.06 179 ILE B N 1
ATOM 4346 C CA . ILE B 1 179 ? -35.531 19.125 29.891 1 40.06 179 ILE B CA 1
ATOM 4347 C C . ILE B 1 179 ? -35.219 20.141 30.984 1 40.06 179 ILE B C 1
ATOM 4349 O O . ILE B 1 179 ? -34.156 20.797 30.938 1 40.06 179 ILE B O 1
ATOM 4353 N N . ASP B 1 180 ? -36.25 20.516 31.891 1 38.97 180 ASP B N 1
ATOM 4354 C CA . ASP B 1 180 ? -36.344 21.422 33.031 1 38.97 180 ASP B CA 1
ATOM 4355 C C . ASP B 1 180 ? -35.094 21.328 33.906 1 38.97 180 ASP B C 1
ATOM 4357 O O . ASP B 1 180 ? -35.031 20.5 34.812 1 38.97 180 ASP B O 1
ATOM 4361 N N . VAL B 1 181 ? -33.844 21.328 33.438 1 38.31 181 VAL B N 1
ATOM 4362 C CA . VAL B 1 181 ? -32.719 21.266 34.344 1 38.31 181 VAL B CA 1
ATOM 4363 C C . VAL B 1 181 ? -32.719 22.484 35.25 1 38.31 181 VAL B C 1
ATOM 4365 O O . VAL B 1 181 ? -32.375 23.578 34.812 1 38.31 181 VAL B O 1
ATOM 4368 N N . GLU B 1 182 ? -33.656 22.719 36.094 1 36.03 182 GLU B N 1
ATOM 4369 C CA . GLU B 1 182 ? -33.406 23.562 37.25 1 36.03 182 GLU B CA 1
ATOM 4370 C C . GLU B 1 182 ? -32 23.328 37.812 1 36.03 182 GLU B C 1
ATOM 4372 O O . GLU B 1 182 ? -31.25 24.281 38.062 1 36.03 182 GLU B O 1
ATOM 4377 N N . ASN B 1 183 ? -31.766 22.359 38.906 1 34.91 183 ASN B N 1
ATOM 4378 C CA . ASN B 1 183 ? -30.844 22.344 40.031 1 34.91 183 ASN B CA 1
ATOM 4379 C C . ASN B 1 183 ? -29.484 21.75 39.625 1 34.91 183 ASN B C 1
ATOM 4381 O O . ASN B 1 183 ? -28.625 21.547 40.469 1 34.91 183 ASN B O 1
ATOM 4385 N N . THR B 1 184 ? -29.359 20.719 38.625 1 36.97 184 THR B N 1
ATOM 4386 C CA . THR B 1 184 ? -28.141 19.938 38.844 1 36.97 184 THR B CA 1
ATOM 4387 C C . THR B 1 184 ? -26.922 20.656 38.25 1 36.97 184 THR B C 1
ATOM 4389 O O . THR B 1 184 ? -26.969 21.109 37.125 1 36.97 184 THR B O 1
ATOM 4392 N N . SER B 1 185 ? -25.828 21.172 38.969 1 39.34 185 SER B N 1
ATOM 4393 C CA . SER B 1 185 ? -24.5 21.75 39.031 1 39.34 185 SER B CA 1
ATOM 4394 C C . SER B 1 185 ? -23.547 21.047 38.094 1 39.34 185 SER B C 1
ATOM 4396 O O . SER B 1 185 ? -22.328 21.188 38.188 1 39.34 185 SER B O 1
ATOM 4398 N N . ASP B 1 186 ? -24.047 20.125 37.281 1 40.31 186 ASP B N 1
ATOM 4399 C CA . ASP B 1 186 ? -22.875 19.406 36.75 1 40.31 186 ASP B CA 1
ATOM 4400 C C . ASP B 1 186 ? -22.062 20.297 35.812 1 40.31 186 ASP B C 1
ATOM 4402 O O . ASP B 1 186 ? -22.562 20.688 34.75 1 40.31 186 ASP B O 1
ATOM 4406 N N . SER B 1 187 ? -21.078 21.062 36.188 1 44.72 187 SER B N 1
ATOM 4407 C CA . SER B 1 187 ? -20.016 21.953 35.719 1 44.72 187 SER B CA 1
ATOM 4408 C C . SER B 1 187 ? -19.359 21.375 34.469 1 44.72 187 SER B C 1
ATOM 4410 O O . SER B 1 187 ? -18.797 22.125 33.656 1 44.72 187 SER B O 1
ATOM 4412 N N . SER B 1 188 ? -19.312 20.047 34.375 1 45.81 188 SER B N 1
ATOM 4413 C CA . SER B 1 188 ? -18.5 19.469 33.312 1 45.81 188 SER B CA 1
ATOM 4414 C C . SER B 1 188 ? -19.125 19.734 31.953 1 45.81 188 SER B C 1
ATOM 4416 O O . SER B 1 188 ? -18.406 19.984 30.969 1 45.81 188 SER B O 1
ATOM 4418 N N . ILE B 1 189 ? -20.469 19.656 31.859 1 45.69 189 ILE B N 1
ATOM 4419 C CA . ILE B 1 189 ? -21.141 19.891 30.594 1 45.69 189 ILE B CA 1
ATOM 4420 C C . ILE B 1 189 ? -21.016 21.359 30.188 1 45.69 189 ILE B C 1
ATOM 4422 O O . ILE B 1 189 ? -20.906 21.672 29 1 45.69 189 ILE B O 1
ATOM 4426 N N . ARG B 1 190 ? -21 22.312 31.188 1 45.19 190 ARG B N 1
ATOM 4427 C CA . ARG B 1 190 ? -20.891 23.734 30.906 1 45.19 190 ARG B CA 1
ATOM 4428 C C . ARG B 1 190 ? -19.531 24.047 30.266 1 45.19 190 ARG B C 1
ATOM 4430 O O . ARG B 1 190 ? -19.469 24.844 29.328 1 45.19 190 ARG B O 1
ATOM 4437 N N . LYS B 1 191 ? -18.453 23.484 30.812 1 49.56 191 LYS B N 1
ATOM 4438 C CA . LYS B 1 191 ? -17.125 23.75 30.281 1 49.56 191 LYS B CA 1
ATOM 4439 C C . LYS B 1 191 ? -16.984 23.266 28.844 1 49.56 191 LYS B C 1
ATOM 4441 O O . LYS B 1 191 ? -16.344 23.906 28.016 1 49.56 191 LYS B O 1
ATOM 4446 N N . GLU B 1 192 ? -17.625 22.109 28.625 1 46.84 192 GLU B N 1
ATOM 4447 C CA . GLU B 1 192 ? -17.562 21.578 27.25 1 46.84 192 GLU B CA 1
ATOM 4448 C C . GLU B 1 192 ? -18.344 22.469 26.297 1 46.84 192 GLU B C 1
ATOM 4450 O O . GLU B 1 192 ? -17.938 22.656 25.141 1 46.84 192 GLU B O 1
ATOM 4455 N N . ARG B 1 193 ? -19.453 23.188 26.781 1 44.5 193 ARG B N 1
ATOM 4456 C CA . ARG B 1 193 ? -20.234 24.172 26.031 1 44.5 193 ARG B CA 1
ATOM 4457 C C . ARG B 1 193 ? -19.406 25.406 25.688 1 44.5 193 ARG B C 1
ATOM 4459 O O . ARG B 1 193 ? -19.484 25.922 24.578 1 44.5 193 ARG B O 1
ATOM 4466 N N . GLU B 1 194 ? -18.844 26.047 26.734 1 45.94 194 GLU B N 1
ATOM 4467 C CA . GLU B 1 194 ? -18.062 27.266 26.547 1 45.94 194 GLU B CA 1
ATOM 4468 C C . GLU B 1 194 ? -16.906 27.031 25.578 1 45.94 194 GLU B C 1
ATOM 4470 O O . GLU B 1 194 ? -16.578 27.922 24.797 1 45.94 194 GLU B O 1
ATOM 4475 N N . LEU B 1 195 ? -16.281 25.969 25.766 1 45.44 195 LEU B N 1
ATOM 4476 C CA . LEU B 1 195 ? -15.172 25.672 24.844 1 45.44 195 LEU B CA 1
ATOM 4477 C C . LEU B 1 195 ? -15.688 25.469 23.422 1 45.44 195 LEU B C 1
ATOM 4479 O O . LEU B 1 195 ? -15.008 25.828 22.469 1 45.44 195 LEU B O 1
ATOM 4483 N N . ALA B 1 196 ? -16.844 25.047 23.25 1 44.31 196 ALA B N 1
ATOM 4484 C CA . ALA B 1 196 ? -17.516 24.906 21.969 1 44.31 196 ALA B CA 1
ATOM 4485 C C . ALA B 1 196 ? -17.828 26.266 21.344 1 44.31 196 ALA B C 1
ATOM 4487 O O . ALA B 1 196 ? -17.797 26.422 20.125 1 44.31 196 ALA B O 1
ATOM 4488 N N . THR B 1 197 ? -18.141 27.234 22.094 1 40.59 197 THR B N 1
ATOM 4489 C CA . THR B 1 197 ? -18.516 28.547 21.594 1 40.59 197 THR B CA 1
ATOM 4490 C C . THR B 1 197 ? -17.312 29.281 21.031 1 40.59 197 THR B C 1
ATOM 4492 O O . THR B 1 197 ? -17.453 30.094 20.109 1 40.59 197 THR B O 1
ATOM 4495 N N . THR B 1 198 ? -16.172 29.344 21.688 1 40.66 198 THR B N 1
ATOM 4496 C CA . THR B 1 198 ? -15.07 30.109 21.141 1 40.66 198 THR B CA 1
ATOM 4497 C C . THR B 1 198 ? -14.562 29.469 19.844 1 40.66 198 THR B C 1
ATOM 4499 O O . THR B 1 198 ? -13.5 29.828 19.344 1 40.66 198 THR B O 1
ATOM 4502 N N . GLU B 1 199 ? -15.125 28.406 19.469 1 47.44 199 GLU B N 1
ATOM 4503 C CA . GLU B 1 199 ? -14.727 27.547 18.359 1 47.44 199 GLU B CA 1
ATOM 4504 C C . GLU B 1 199 ? -14.773 28.312 17.031 1 47.44 199 GLU B C 1
ATOM 4506 O O . GLU B 1 199 ? -15.719 29.078 16.781 1 47.44 199 GLU B O 1
ATOM 4511 N N . HIS B 1 200 ? -13.719 28.594 16.406 1 51.06 200 HIS B N 1
ATOM 4512 C CA . HIS B 1 200 ? -13.469 29.203 15.109 1 51.06 200 HIS B CA 1
ATOM 4513 C C . HIS B 1 200 ? -14.539 28.812 14.102 1 51.06 200 HIS B C 1
ATOM 4515 O O . HIS B 1 200 ? -14.641 27.656 13.719 1 51.06 200 HIS B O 1
ATOM 4521 N N . VAL B 1 201 ? -15.734 29.453 14.148 1 59.97 201 VAL B N 1
ATOM 4522 C CA . VAL B 1 201 ? -16.734 29.344 13.102 1 59.97 201 VAL B CA 1
ATOM 4523 C C . VAL B 1 201 ? -16.078 29.547 11.734 1 59.97 201 VAL B C 1
ATOM 4525 O O . VAL B 1 201 ? -15.508 30.609 11.469 1 59.97 201 VAL B O 1
ATOM 4528 N N . MET B 1 202 ? -15.898 28.484 11.031 1 68.19 202 MET B N 1
ATOM 4529 C CA . MET B 1 202 ? -15.336 28.547 9.688 1 68.19 202 MET B CA 1
ATOM 4530 C C . MET B 1 202 ? -16.125 29.516 8.82 1 68.19 202 MET B C 1
ATOM 4532 O O . MET B 1 202 ? -17.344 29.562 8.883 1 68.19 202 MET B O 1
ATOM 4536 N N . SER B 1 203 ? -15.445 30.391 8.188 1 77.19 203 SER B N 1
ATOM 4537 C CA . SER B 1 203 ? -16.047 31.25 7.188 1 77.19 203 SER B CA 1
ATOM 4538 C C . SER B 1 203 ? -16.625 30.453 6.031 1 77.19 203 SER B C 1
ATOM 4540 O O . SER B 1 203 ? -16.297 29.281 5.859 1 77.19 203 SER B O 1
ATOM 4542 N N . GLU B 1 204 ? -17.578 30.969 5.402 1 80.25 204 GLU B N 1
ATOM 4543 C CA . GLU B 1 204 ? -18.188 30.312 4.242 1 80.25 204 GLU B CA 1
ATOM 4544 C C . GLU B 1 204 ? -17.125 29.938 3.205 1 80.25 204 GLU B C 1
ATOM 4546 O O . GLU B 1 204 ? -17.219 28.891 2.566 1 80.25 204 GLU B O 1
ATOM 4551 N N . ALA B 1 205 ? -16.156 30.781 3.082 1 77.81 205 ALA B N 1
ATOM 4552 C CA . ALA B 1 205 ? -15.07 30.531 2.148 1 77.81 205 ALA B CA 1
ATOM 4553 C C . ALA B 1 205 ? -14.234 29.344 2.598 1 77.81 205 ALA B C 1
ATOM 4555 O O . ALA B 1 205 ? -13.812 28.516 1.776 1 77.81 205 ALA B O 1
ATOM 4556 N N . GLU B 1 206 ? -14.094 29.219 3.869 1 78.62 206 GLU B N 1
ATOM 4557 C CA . GLU B 1 206 ? -13.352 28.094 4.426 1 78.62 206 GLU B CA 1
ATOM 4558 C C . GLU B 1 206 ? -14.117 26.781 4.234 1 78.62 206 GLU B C 1
ATOM 4560 O O . GLU B 1 206 ? -13.516 25.734 3.941 1 78.62 206 GLU B O 1
ATOM 4565 N N . ILE B 1 207 ? -15.391 26.906 4.355 1 82.69 207 ILE B N 1
ATOM 4566 C CA . ILE B 1 207 ? -16.234 25.734 4.203 1 82.69 207 ILE B CA 1
ATOM 4567 C C . ILE B 1 207 ? -16.219 25.266 2.748 1 82.69 207 ILE B C 1
ATOM 4569 O O . ILE B 1 207 ? -16.125 24.078 2.473 1 82.69 207 ILE B O 1
ATOM 4573 N N . GLU B 1 208 ? -16.312 26.203 1.89 1 83 208 GLU B N 1
ATOM 4574 C CA . GLU B 1 208 ? -16.297 25.859 0.469 1 83 208 GLU B CA 1
ATOM 4575 C C . GLU B 1 208 ? -14.969 25.234 0.065 1 83 208 GLU B C 1
ATOM 4577 O O . GLU B 1 208 ? -14.93 24.281 -0.72 1 83 208 GLU B O 1
ATOM 4582 N N . HIS B 1 209 ? -14.008 25.781 0.679 1 81.12 209 HIS B N 1
ATOM 4583 C CA . HIS B 1 209 ? -12.672 25.25 0.407 1 81.12 209 HIS B CA 1
ATOM 4584 C C . HIS B 1 209 ? -12.531 23.828 0.914 1 81.12 209 HIS B C 1
ATOM 4586 O O . HIS B 1 209 ? -12.031 22.953 0.195 1 81.12 209 HIS B O 1
ATOM 4592 N N . ALA B 1 210 ? -12.914 23.625 2.045 1 80.56 210 ALA B N 1
ATOM 4593 C CA . ALA B 1 210 ? -12.844 22.297 2.645 1 80.56 210 ALA B CA 1
ATOM 4594 C C . ALA B 1 210 ? -13.703 21.312 1.868 1 80.56 210 ALA B C 1
ATOM 4596 O O . ALA B 1 210 ? -13.305 20.156 1.668 1 80.56 210 ALA B O 1
ATOM 4597 N N . TRP B 1 211 ? -14.805 21.797 1.402 1 86.75 211 TRP B N 1
ATOM 4598 C CA . TRP B 1 211 ? -15.719 20.953 0.644 1 86.75 211 TRP B CA 1
ATOM 4599 C C . TRP B 1 211 ? -15.078 20.5 -0.666 1 86.75 211 TRP B C 1
ATOM 4601 O O . TRP B 1 211 ? -15.148 19.312 -1.021 1 86.75 211 TRP B O 1
ATOM 4611 N N . ARG B 1 212 ? -14.461 21.344 -1.351 1 83.25 212 ARG B N 1
ATOM 4612 C CA . ARG B 1 212 ? -13.875 21 -2.645 1 83.25 212 ARG B CA 1
ATOM 4613 C C . ARG B 1 212 ? -12.75 19.984 -2.492 1 83.25 212 ARG B C 1
ATOM 4615 O O . ARG B 1 212 ? -12.656 19.031 -3.268 1 83.25 212 ARG B O 1
ATOM 4622 N N . GLN B 1 213 ? -11.969 20.141 -1.484 1 79.56 213 GLN B N 1
ATOM 4623 C CA . GLN B 1 213 ? -10.844 19.234 -1.278 1 79.56 213 GLN B CA 1
ATOM 4624 C C . GLN B 1 213 ? -11.312 17.875 -0.791 1 79.56 213 GLN B C 1
ATOM 4626 O O . GLN B 1 213 ? -10.898 16.844 -1.325 1 79.56 213 GLN B O 1
ATOM 4631 N N . GLU B 1 214 ? -12.172 17.922 0.107 1 84.44 214 GLU B N 1
ATOM 4632 C CA . GLU B 1 214 ? -12.586 16.672 0.74 1 84.44 214 GLU B CA 1
ATOM 4633 C C . GLU B 1 214 ? -13.539 15.898 -0.157 1 84.44 214 GLU B C 1
ATOM 4635 O O . GLU B 1 214 ? -13.516 14.664 -0.173 1 84.44 214 GLU B O 1
ATOM 4640 N N . PHE B 1 215 ? -14.375 16.609 -0.853 1 88.75 215 PHE B N 1
ATOM 4641 C CA . PHE B 1 215 ? -15.289 15.922 -1.758 1 88.75 215 PHE B CA 1
ATOM 4642 C C . PHE B 1 215 ? -14.531 15.32 -2.938 1 88.75 215 PHE B C 1
ATOM 4644 O O . PHE B 1 215 ? -14.883 14.242 -3.422 1 88.75 215 PHE B O 1
ATOM 4651 N N . GLY B 1 216 ? -13.492 16.016 -3.4 1 84.19 216 GLY B N 1
ATOM 4652 C CA . GLY B 1 216 ? -12.633 15.43 -4.414 1 84.19 216 GLY B CA 1
ATOM 4653 C C . GLY B 1 216 ? -12 14.125 -3.977 1 84.19 216 GLY B C 1
ATOM 4654 O O . GLY B 1 216 ? -11.984 13.148 -4.727 1 84.19 216 GLY B O 1
ATOM 4655 N N . ALA B 1 217 ? -11.477 14.195 -2.783 1 82.5 217 ALA B N 1
ATOM 4656 C CA . ALA B 1 217 ? -10.867 12.984 -2.227 1 82.5 217 ALA B CA 1
ATOM 4657 C C . ALA B 1 217 ? -11.898 11.867 -2.109 1 82.5 217 ALA B C 1
ATOM 4659 O O . ALA B 1 217 ? -11.586 10.695 -2.357 1 82.5 217 ALA B O 1
ATOM 4660 N N . PHE B 1 218 ? -13.102 12.211 -1.769 1 88.44 218 PHE B N 1
ATOM 4661 C CA . PHE B 1 218 ? -14.188 11.242 -1.645 1 88.44 218 PHE B CA 1
ATOM 4662 C C . PHE B 1 218 ? -14.508 10.617 -2.994 1 88.44 218 PHE B C 1
ATOM 4664 O O . PHE B 1 218 ? -14.719 9.406 -3.088 1 88.44 218 PHE B O 1
ATOM 4671 N N . LEU B 1 219 ? -14.531 11.414 -4.02 1 87.44 219 LEU B N 1
ATOM 4672 C CA . LEU B 1 219 ? -14.844 10.914 -5.352 1 87.44 219 LEU B CA 1
ATOM 4673 C C . LEU B 1 219 ? -13.773 9.93 -5.82 1 87.44 219 LEU B C 1
ATOM 4675 O O . LEU B 1 219 ? -14.086 8.93 -6.477 1 87.44 219 LEU B O 1
ATOM 4679 N N . LEU B 1 220 ? -12.602 10.219 -5.445 1 81.88 220 LEU B N 1
ATOM 4680 C CA . LEU B 1 220 ? -11.516 9.312 -5.797 1 81.88 220 LEU B CA 1
ATOM 4681 C C . LEU B 1 220 ? -11.648 7.988 -5.047 1 81.88 220 LEU B C 1
ATOM 4683 O O . LEU B 1 220 ? -11.398 6.922 -5.613 1 81.88 220 LEU B O 1
ATOM 4687 N N . LEU B 1 221 ? -11.969 8.023 -3.805 1 85.38 221 LEU B N 1
ATOM 4688 C CA . LEU B 1 221 ? -12.219 6.824 -3.01 1 85.38 221 LEU B CA 1
ATOM 4689 C C . LEU B 1 221 ? -13.359 6.008 -3.605 1 85.38 221 LEU B C 1
ATOM 4691 O O . LEU B 1 221 ? -13.242 4.789 -3.76 1 85.38 221 LEU B O 1
ATOM 4695 N N . GLU B 1 222 ? -14.422 6.684 -3.977 1 87.25 222 GLU B N 1
ATOM 4696 C CA . GLU B 1 222 ? -15.602 6.023 -4.535 1 87.25 222 GLU B CA 1
ATOM 4697 C C . GLU B 1 222 ? -15.266 5.328 -5.852 1 87.25 222 GLU B C 1
ATOM 4699 O O . GLU B 1 222 ? -15.781 4.246 -6.137 1 87.25 222 GLU B O 1
ATOM 4704 N N . PHE B 1 223 ? -14.422 5.895 -6.574 1 82.94 223 PHE B N 1
ATOM 4705 C CA . PHE B 1 223 ? -14.023 5.297 -7.844 1 82.94 223 PHE B CA 1
ATOM 4706 C C . PHE B 1 223 ? -13.305 3.971 -7.613 1 82.94 223 PHE B C 1
ATOM 4708 O O . PHE B 1 223 ? -13.531 3.006 -8.344 1 82.94 223 PHE B O 1
ATOM 4715 N N . GLY B 1 224 ? -12.5 3.939 -6.672 1 81.62 224 GLY B N 1
ATOM 4716 C CA . GLY B 1 224 ? -11.797 2.703 -6.363 1 81.62 224 GLY B CA 1
ATOM 4717 C C . GLY B 1 224 ? -12.719 1.602 -5.875 1 81.62 224 GLY B C 1
ATOM 4718 O O . GLY B 1 224 ? -12.57 0.441 -6.262 1 81.62 224 GLY B O 1
ATOM 4719 N N . VAL B 1 225 ? -13.727 1.957 -5.148 1 86.12 225 VAL B N 1
ATOM 4720 C CA . VAL B 1 225 ? -14.617 0.991 -4.516 1 86.12 225 VAL B CA 1
ATOM 4721 C C . VAL B 1 225 ? -15.648 0.499 -5.527 1 86.12 225 VAL B C 1
ATOM 4723 O O . VAL B 1 225 ? -16.062 -0.664 -5.488 1 86.12 225 VAL B O 1
ATOM 4726 N N . ILE B 1 226 ? -16.031 1.36 -6.426 1 85.25 226 ILE B N 1
ATOM 4727 C CA . ILE B 1 226 ? -17.062 1.028 -7.395 1 85.25 226 ILE B CA 1
ATOM 4728 C C . ILE B 1 226 ? -16.609 -0.135 -8.266 1 85.25 226 ILE B C 1
ATOM 4730 O O . ILE B 1 226 ? -17.359 -1.083 -8.5 1 85.25 226 ILE B O 1
ATOM 4734 N N . PHE B 1 227 ? -15.398 -0.149 -8.734 1 83.38 227 PHE B N 1
ATOM 4735 C CA . PHE B 1 227 ? -14.891 -1.218 -9.594 1 83.38 227 PHE B CA 1
ATOM 4736 C C . PHE B 1 227 ? -14.852 -2.541 -8.836 1 83.38 227 PHE B C 1
ATOM 4738 O O . PHE B 1 227 ? -15.211 -3.584 -9.383 1 83.38 227 PHE B O 1
ATOM 4745 N N . HIS B 1 228 ? -14.477 -2.406 -7.688 1 85.44 228 HIS B N 1
ATOM 4746 C CA . HIS B 1 228 ? -14.438 -3.592 -6.836 1 85.44 228 HIS B CA 1
ATOM 4747 C C . HIS B 1 228 ? -15.844 -4.164 -6.637 1 85.44 228 HIS B C 1
ATOM 4749 O O . HIS B 1 228 ? -16.047 -5.375 -6.758 1 85.44 228 HIS B O 1
ATOM 4755 N N . SER B 1 229 ? -16.797 -3.258 -6.41 1 91.88 229 SER B N 1
ATOM 4756 C CA . SER B 1 229 ? -18.172 -3.67 -6.172 1 91.88 229 SER B CA 1
ATOM 4757 C C . SER B 1 229 ? -18.781 -4.297 -7.422 1 91.88 229 SER B C 1
ATOM 4759 O O . SER B 1 229 ? -19.547 -5.254 -7.328 1 91.88 229 SER B O 1
ATOM 4761 N N . VAL B 1 230 ? -18.391 -3.818 -8.531 1 90.62 230 VAL B N 1
ATOM 4762 C CA . VAL B 1 230 ? -18.922 -4.344 -9.781 1 90.62 230 VAL B CA 1
ATOM 4763 C C . VAL B 1 230 ? -18.422 -5.773 -9.992 1 90.62 230 VAL B C 1
ATOM 4765 O O . VAL B 1 230 ? -19.203 -6.668 -10.328 1 90.62 230 VAL B O 1
ATOM 4768 N N . LEU B 1 231 ? -17.203 -6.031 -9.766 1 87.25 231 LEU B N 1
ATOM 4769 C CA . LEU B 1 231 ? -16.594 -7.332 -10.023 1 87.25 231 LEU B CA 1
ATOM 4770 C C . LEU B 1 231 ? -17.141 -8.383 -9.062 1 87.25 231 LEU B C 1
ATOM 4772 O O . LEU B 1 231 ? -17.469 -9.5 -9.477 1 87.25 231 LEU B O 1
ATOM 4776 N N . ILE B 1 232 ? -17.219 -8.031 -7.871 1 89.81 232 ILE B N 1
ATOM 4777 C CA . ILE B 1 232 ? -17.688 -9 -6.879 1 89.81 232 ILE B CA 1
ATOM 4778 C C . ILE B 1 232 ? -19.156 -9.289 -7.102 1 89.81 232 ILE B C 1
ATOM 4780 O O . ILE B 1 232 ? -19.625 -10.414 -6.891 1 89.81 232 ILE B O 1
ATOM 4784 N N . GLY B 1 233 ? -19.922 -8.281 -7.48 1 93.06 233 GLY B N 1
ATOM 4785 C CA . GLY B 1 233 ? -21.312 -8.5 -7.816 1 93.06 233 GLY B CA 1
ATOM 4786 C C . GLY B 1 233 ? -21.516 -9.438 -8.992 1 93.06 233 GLY B C 1
ATOM 4787 O O . GLY B 1 233 ? -22.344 -10.344 -8.938 1 93.06 233 GLY B O 1
ATOM 4788 N N . LEU B 1 234 ? -20.734 -9.258 -10.008 1 91.5 234 LEU B N 1
ATOM 4789 C CA . LEU B 1 234 ? -20.781 -10.133 -11.172 1 91.5 234 LEU B CA 1
ATOM 4790 C C . LEU B 1 234 ? -20.484 -11.578 -10.781 1 91.5 234 LEU B C 1
ATOM 4792 O O . LEU B 1 234 ? -21.156 -12.5 -11.227 1 91.5 234 LEU B O 1
ATOM 4796 N N . ASN B 1 235 ? -19.516 -11.68 -9.977 1 89.12 235 ASN B N 1
ATOM 4797 C CA . ASN B 1 235 ? -19.094 -13.008 -9.539 1 89.12 235 ASN B CA 1
ATOM 4798 C C . ASN B 1 235 ? -20.188 -13.703 -8.719 1 89.12 235 ASN B C 1
ATOM 4800 O O . ASN B 1 235 ? -20.422 -14.898 -8.875 1 89.12 235 ASN B O 1
ATOM 4804 N N . LEU B 1 236 ? -20.812 -12.961 -7.891 1 92.19 236 LEU B N 1
ATOM 4805 C CA . LEU B 1 236 ? -21.875 -13.547 -7.074 1 92.19 236 LEU B CA 1
ATOM 4806 C C . LEU B 1 236 ? -23.031 -14.023 -7.941 1 92.19 236 LEU B C 1
ATOM 4808 O O . LEU B 1 236 ? -23.656 -15.047 -7.648 1 92.19 236 LEU B O 1
ATOM 4812 N N . GLY B 1 237 ? -23.297 -13.359 -8.938 1 91.25 237 GLY B N 1
ATOM 4813 C CA . GLY B 1 237 ? -24.391 -13.742 -9.828 1 91.25 237 GLY B CA 1
ATOM 4814 C C . GLY B 1 237 ? -24.109 -15.023 -10.586 1 91.25 237 GLY B C 1
ATOM 4815 O O . GLY B 1 237 ? -25.047 -15.75 -10.938 1 91.25 237 GLY B O 1
ATOM 4816 N N . ALA B 1 23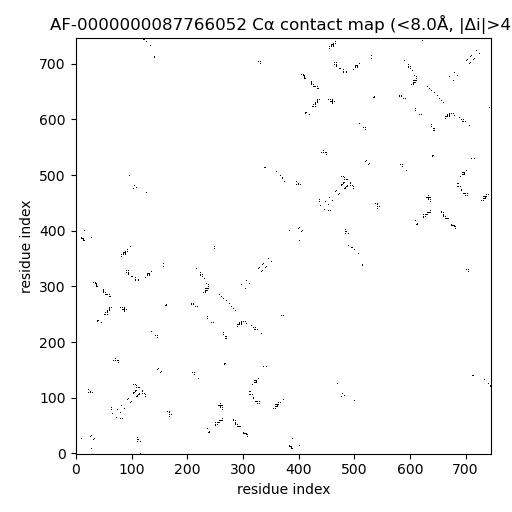8 ? -22.844 -15.336 -10.773 1 89 238 ALA B N 1
ATOM 4817 C CA . ALA B 1 238 ? -22.531 -16.406 -11.711 1 89 238 ALA B CA 1
ATOM 4818 C C . ALA B 1 238 ? -21.781 -17.547 -11.023 1 89 238 ALA B C 1
ATOM 4820 O O . ALA B 1 238 ? -21.594 -18.625 -11.602 1 89 238 ALA B O 1
ATOM 4821 N N . VAL B 1 239 ? -21.453 -17.344 -9.812 1 87.06 239 VAL B N 1
ATOM 4822 C CA . VAL B 1 239 ? -20.578 -18.281 -9.148 1 87.06 239 VAL B CA 1
ATOM 4823 C C . VAL B 1 239 ? -21.328 -19.594 -8.898 1 87.06 239 VAL B C 1
ATOM 4825 O O . VAL B 1 239 ? -22.562 -19.625 -8.906 1 87.06 239 VAL B O 1
ATOM 4828 N N . GLY B 1 240 ? -20.547 -20.656 -8.664 1 88.25 240 GLY B N 1
ATOM 4829 C CA . GLY B 1 240 ? -21.156 -21.969 -8.492 1 88.25 240 GLY B CA 1
ATOM 4830 C C . GLY B 1 240 ? -21.312 -22.375 -7.035 1 88.25 240 GLY B C 1
ATOM 4831 O O . GLY B 1 240 ? -22.125 -21.797 -6.312 1 88.25 240 GLY B O 1
ATOM 4832 N N . ASP B 1 241 ? -20.422 -23.234 -6.547 1 85.88 241 ASP B N 1
ATOM 4833 C CA . ASP B 1 241 ? -20.562 -23.859 -5.238 1 85.88 241 ASP B CA 1
ATOM 4834 C C . ASP B 1 241 ? -20.297 -22.859 -4.117 1 85.88 241 ASP B C 1
ATOM 4836 O O . ASP B 1 241 ? -20.797 -23.016 -3.004 1 85.88 241 ASP B O 1
ATOM 4840 N N . GLU B 1 242 ? -19.672 -21.797 -4.43 1 87.31 242 GLU B N 1
ATOM 4841 C CA . GLU B 1 242 ? -19.281 -20.844 -3.404 1 87.31 242 GLU B CA 1
ATOM 4842 C C . GLU B 1 242 ? -20.359 -19.797 -3.186 1 87.31 242 GLU B C 1
ATOM 4844 O O . GLU B 1 242 ? -20.219 -18.906 -2.334 1 87.31 242 GLU B O 1
ATOM 4849 N N . PHE B 1 243 ? -21.453 -19.906 -3.801 1 91.06 243 PHE B N 1
ATOM 4850 C CA . PHE B 1 243 ? -22.484 -18.859 -3.791 1 91.06 243 PHE B CA 1
ATOM 4851 C C . PHE B 1 243 ? -22.969 -18.594 -2.371 1 91.06 243 PHE B C 1
ATOM 4853 O O . PHE B 1 243 ? -23.016 -17.453 -1.934 1 91.06 243 PHE B O 1
ATOM 4860 N N . LYS B 1 244 ? -23.281 -19.656 -1.668 1 91.69 244 LYS B N 1
ATOM 4861 C CA . LYS B 1 244 ? -23.859 -19.5 -0.332 1 91.69 244 LYS B CA 1
ATOM 4862 C C . LYS B 1 244 ? -22.891 -18.75 0.585 1 91.69 244 LYS B C 1
ATOM 4864 O O . LYS B 1 244 ? -23.281 -17.797 1.269 1 91.69 244 LYS B O 1
ATOM 4869 N N . THR B 1 245 ? -21.719 -19.141 0.573 1 90.62 245 THR B N 1
ATOM 4870 C CA . THR B 1 245 ? -20.719 -18.5 1.416 1 90.62 245 THR B CA 1
ATOM 4871 C C . THR B 1 245 ? -20.453 -17.062 0.963 1 90.62 245 THR B C 1
ATOM 4873 O O . THR B 1 245 ? -20.391 -16.156 1.787 1 90.62 245 THR B O 1
ATOM 4876 N N . LEU B 1 246 ? -20.344 -16.938 -0.301 1 91.19 246 LEU B N 1
ATOM 4877 C CA . LEU B 1 246 ? -20.062 -15.617 -0.853 1 91.19 246 LEU B CA 1
ATOM 4878 C C . LEU B 1 246 ? -21.219 -14.656 -0.579 1 91.19 246 LEU B C 1
ATOM 4880 O O . LEU B 1 246 ? -21 -13.469 -0.325 1 91.19 246 LEU B O 1
ATOM 4884 N N . TYR B 1 247 ? -22.406 -15.18 -0.603 1 93.81 247 TYR B N 1
ATOM 4885 C CA . TYR B 1 247 ? -23.594 -14.383 -0.317 1 93.81 247 TYR B CA 1
ATOM 4886 C C . TYR B 1 247 ? -23.516 -13.781 1.082 1 93.81 247 TYR B C 1
ATOM 4888 O O . TYR B 1 247 ? -23.609 -12.562 1.246 1 93.81 247 TYR B O 1
ATOM 4896 N N . ILE B 1 248 ? -23.266 -14.539 2 1 91.38 248 ILE B N 1
ATOM 4897 C CA . ILE B 1 248 ? -23.203 -14.102 3.391 1 91.38 248 ILE B CA 1
ATOM 4898 C C . ILE B 1 248 ? -22.047 -13.125 3.576 1 91.38 248 ILE B C 1
ATOM 4900 O O . ILE B 1 248 ? -22.219 -12.062 4.184 1 91.38 248 ILE B O 1
ATOM 4904 N N . VAL B 1 249 ? -20.969 -13.445 3.021 1 90.44 249 VAL B N 1
ATOM 4905 C CA . VAL B 1 249 ? -19.766 -12.633 3.16 1 90.44 249 VAL B CA 1
ATOM 4906 C C . VAL B 1 249 ? -20 -11.258 2.537 1 90.44 249 VAL B C 1
ATOM 4908 O O . VAL B 1 249 ? -19.625 -10.234 3.113 1 90.44 249 VAL B O 1
ATOM 4911 N N . LEU B 1 250 ? -20.656 -11.234 1.458 1 93.25 250 LEU B N 1
ATOM 4912 C CA . LEU B 1 250 ? -20.844 -9.984 0.726 1 93.25 250 LEU B CA 1
ATOM 4913 C C . LEU B 1 250 ? -21.828 -9.07 1.446 1 93.25 250 LEU B C 1
ATOM 4915 O O . LEU B 1 250 ? -21.719 -7.848 1.378 1 93.25 250 LEU B O 1
ATOM 4919 N N . VAL B 1 251 ? -22.75 -9.656 2.109 1 93.62 251 VAL B N 1
ATOM 4920 C CA . VAL B 1 251 ? -23.688 -8.844 2.895 1 93.62 251 VAL B CA 1
ATOM 4921 C C . VAL B 1 251 ? -22.906 -8.062 3.959 1 93.62 251 VAL B C 1
ATOM 4923 O O . VAL B 1 251 ? -23.094 -6.852 4.109 1 93.62 251 VAL B O 1
ATOM 4926 N N . PHE B 1 252 ? -22.016 -8.695 4.613 1 90.12 252 PHE B N 1
ATOM 4927 C CA . PHE B 1 252 ? -21.219 -8.062 5.656 1 90.12 252 PHE B CA 1
ATOM 4928 C C . PHE B 1 252 ? -20.188 -7.109 5.055 1 90.12 252 PHE B C 1
ATOM 4930 O O . PHE B 1 252 ? -20.047 -5.97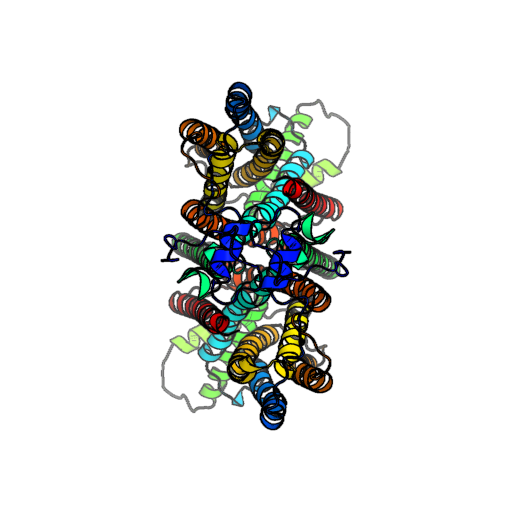3 5.508 1 90.12 252 PHE B O 1
ATOM 4937 N N . HIS B 1 253 ? -19.625 -7.57 4.078 1 90.31 253 HIS B N 1
ATOM 4938 C CA . HIS B 1 253 ? -18.578 -6.797 3.412 1 90.31 253 HIS B CA 1
ATOM 4939 C C . HIS B 1 253 ? -19.125 -5.469 2.895 1 90.31 253 HIS B C 1
ATOM 4941 O O . HIS B 1 253 ? -18.609 -4.406 3.236 1 90.31 253 HIS B O 1
ATOM 4947 N N . GLN B 1 254 ? -20.203 -5.539 2.17 1 93.19 254 GLN B N 1
ATOM 4948 C CA . GLN B 1 254 ? -20.812 -4.348 1.59 1 93.19 254 GLN B CA 1
ATOM 4949 C C . GLN B 1 254 ? -21.359 -3.428 2.674 1 93.19 254 GLN B C 1
ATOM 4951 O O . GLN B 1 254 ? -21.297 -2.203 2.555 1 93.19 254 GLN B O 1
ATOM 4956 N N . SER B 1 255 ? -21.859 -4.012 3.676 1 92.44 255 SER B N 1
ATOM 4957 C CA . SER B 1 255 ? -22.438 -3.232 4.766 1 92.44 255 SER B CA 1
ATOM 4958 C C . SER B 1 255 ? -21.375 -2.449 5.516 1 92.44 255 SER B C 1
ATOM 4960 O O . SER B 1 255 ? -21.516 -1.246 5.738 1 92.44 255 SER B O 1
ATOM 4962 N N . PHE B 1 256 ? -20.312 -3.1 5.801 1 90.44 256 PHE B N 1
ATOM 4963 C CA . PHE B 1 256 ? -19.266 -2.455 6.582 1 90.44 256 PHE B CA 1
ATOM 4964 C C . PHE B 1 256 ? -18.5 -1.451 5.734 1 90.44 256 PHE B C 1
ATOM 4966 O O . PHE B 1 256 ? -18.094 -0.396 6.223 1 90.44 256 PHE B O 1
ATOM 4973 N N . GLU B 1 257 ? -18.266 -1.767 4.559 1 90.38 257 GLU B N 1
ATOM 4974 C CA . GLU B 1 257 ? -17.672 -0.801 3.645 1 90.38 257 GLU B CA 1
ATOM 4975 C C . GLU B 1 257 ? -18.562 0.426 3.475 1 90.38 257 GLU B C 1
ATOM 4977 O O . GLU B 1 257 ? -18.078 1.559 3.488 1 90.38 257 GLU B O 1
ATOM 4982 N N . GLY B 1 258 ? -19.844 0.163 3.336 1 92.06 258 GLY B N 1
ATOM 4983 C CA . GLY B 1 258 ? -20.797 1.253 3.244 1 92.06 258 GLY B CA 1
ATOM 4984 C C . GLY B 1 258 ? -20.797 2.154 4.465 1 92.06 258 GLY B C 1
ATOM 4985 O O . GLY B 1 258 ? -20.906 3.375 4.344 1 92.06 258 GLY B O 1
ATOM 4986 N N . LEU B 1 259 ? -20.703 1.559 5.594 1 89.94 259 LEU B N 1
ATOM 4987 C CA . LEU B 1 259 ? -20.609 2.318 6.836 1 89.94 259 LEU B CA 1
ATOM 4988 C C . LEU B 1 259 ? -19.438 3.291 6.801 1 89.94 259 LEU B C 1
ATOM 4990 O O . LEU B 1 259 ? -19.578 4.453 7.195 1 89.94 259 LEU B O 1
ATOM 4994 N N . GLY B 1 260 ? -18.391 2.791 6.297 1 87.12 260 GLY B N 1
ATOM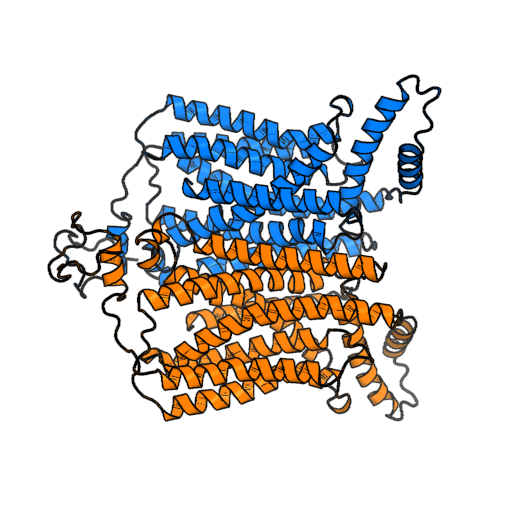 4995 C CA . GLY B 1 260 ? -17.219 3.629 6.168 1 87.12 260 GLY B CA 1
ATOM 4996 C C . GLY B 1 260 ? -17.406 4.781 5.199 1 87.12 260 GLY B C 1
ATOM 4997 O O . GLY B 1 260 ? -17.047 5.918 5.504 1 87.12 260 GLY B O 1
ATOM 4998 N N . ILE B 1 261 ? -17.953 4.531 4.133 1 90.19 261 ILE B N 1
ATOM 4999 C CA . ILE B 1 261 ? -18.203 5.527 3.096 1 90.19 261 ILE B CA 1
ATOM 5000 C C . ILE B 1 261 ? -19.172 6.586 3.619 1 90.19 261 ILE B C 1
ATOM 5002 O O . ILE B 1 261 ? -18.938 7.785 3.455 1 90.19 261 ILE B O 1
ATOM 5006 N N . GLY B 1 262 ? -20.188 6.133 4.234 1 90.81 262 GLY B N 1
ATOM 5007 C CA . GLY B 1 262 ? -21.156 7.055 4.801 1 90.81 262 GLY B CA 1
ATOM 5008 C C . GLY B 1 262 ? -20.578 7.961 5.867 1 90.81 262 GLY B C 1
ATOM 5009 O O . GLY B 1 262 ? -20.891 9.148 5.922 1 90.81 262 GLY B O 1
ATOM 5010 N N . ALA B 1 263 ? -19.766 7.391 6.633 1 86.88 263 ALA B N 1
ATOM 5011 C CA . ALA B 1 263 ? -19.125 8.172 7.695 1 86.88 263 ALA B CA 1
ATOM 5012 C C . ALA B 1 263 ? -18.203 9.234 7.113 1 86.88 263 ALA B C 1
ATOM 5014 O O . ALA B 1 263 ? -18.156 10.367 7.605 1 86.88 263 ALA B O 1
ATOM 5015 N N . ARG B 1 264 ? -17.516 8.883 6.102 1 86 264 ARG B N 1
ATOM 5016 C CA . ARG B 1 264 ? -16.641 9.852 5.449 1 86 264 ARG B CA 1
ATOM 5017 C C . ARG B 1 264 ? -17.438 10.977 4.809 1 86 264 ARG B C 1
ATOM 5019 O O . ARG B 1 264 ? -17.062 12.148 4.898 1 86 264 ARG B O 1
ATOM 5026 N N . LEU B 1 265 ? -18.453 10.617 4.18 1 89.44 265 LEU B N 1
ATOM 5027 C CA . LEU B 1 265 ? -19.297 11.602 3.512 1 89.44 265 LEU B CA 1
ATOM 5028 C C . LEU B 1 265 ? -19.938 12.547 4.527 1 89.44 265 LEU B C 1
ATOM 5030 O O . LEU B 1 265 ? -20.047 13.75 4.273 1 89.44 265 LEU B O 1
ATOM 5034 N N . SER B 1 266 ? -20.328 12.039 5.676 1 87.19 266 SER B N 1
ATOM 5035 C CA . SER B 1 266 ? -20.984 12.836 6.707 1 87.19 266 SER B CA 1
ATOM 5036 C C . SER B 1 266 ? -20.031 13.836 7.332 1 87.19 266 SER B C 1
ATOM 5038 O O . SER B 1 266 ? -20.453 14.867 7.863 1 87.19 266 SER B O 1
ATOM 5040 N N . ALA B 1 267 ? -18.734 13.562 7.25 1 83.31 267 ALA B N 1
ATOM 5041 C CA . ALA B 1 267 ? -17.734 14.406 7.883 1 83.31 267 ALA B CA 1
ATOM 5042 C C . ALA B 1 267 ? -17.344 15.57 6.977 1 83.31 267 ALA B C 1
ATOM 5044 O O . ALA B 1 267 ? -16.656 16.5 7.414 1 83.31 267 ALA B O 1
ATOM 5045 N N . ILE B 1 268 ? -17.766 15.586 5.754 1 86.38 268 ILE B N 1
ATOM 5046 C CA . ILE B 1 268 ? -17.438 16.641 4.809 1 86.38 268 ILE B CA 1
ATOM 5047 C C . ILE B 1 268 ? -18.312 17.859 5.082 1 86.38 268 ILE B C 1
ATOM 5049 O O . ILE B 1 268 ? -19.547 17.75 5.121 1 86.38 268 ILE B O 1
ATOM 5053 N N . PRO B 1 269 ? -17.625 19.016 5.375 1 84.44 269 PRO B N 1
ATOM 5054 C CA . PRO B 1 269 ? -18.438 20.219 5.52 1 84.44 269 PRO B CA 1
ATOM 5055 C C . PRO B 1 269 ? -19.203 20.578 4.246 1 84.44 269 PRO B C 1
ATOM 5057 O O . PRO B 1 269 ? -18.625 20.594 3.158 1 84.44 269 PRO B O 1
ATOM 5060 N N . TRP B 1 270 ? -20.5 20.766 4.375 1 86.5 270 TRP B N 1
ATOM 5061 C CA . TRP B 1 270 ? -21.359 21 3.227 1 86.5 270 TRP B CA 1
ATOM 5062 C C . TRP B 1 270 ? -21.781 22.469 3.16 1 86.5 270 TRP B C 1
ATOM 5064 O O . TRP B 1 270 ? -22.453 22.969 4.059 1 86.5 270 TRP B O 1
ATOM 5074 N N . PRO B 1 271 ? -21.25 23.109 2.135 1 86.5 271 PRO B N 1
ATOM 5075 C CA . PRO B 1 271 ? -21.641 24.531 2.008 1 86.5 271 PRO B CA 1
ATOM 5076 C C . PRO B 1 271 ? -23.125 24.719 1.771 1 86.5 271 PRO B C 1
ATOM 5078 O O . PRO B 1 271 ? -23.781 23.859 1.169 1 86.5 271 PRO B O 1
ATOM 5081 N N . ALA B 1 272 ? -23.609 25.891 2.215 1 83.75 272 ALA B N 1
ATOM 5082 C CA . ALA B 1 272 ? -25.031 26.219 2.088 1 83.75 272 ALA B CA 1
ATOM 5083 C C . ALA B 1 272 ? -25.422 26.391 0.625 1 83.75 272 ALA B C 1
ATOM 5085 O O . ALA B 1 272 ? -26.594 26.219 0.265 1 83.75 272 ALA B O 1
ATOM 5086 N N . SER B 1 273 ? -24.469 26.672 -0.225 1 86.94 273 SER B N 1
ATOM 5087 C CA . SER B 1 273 ? -24.734 26.953 -1.634 1 86.94 273 SER B CA 1
ATOM 5088 C C . SER B 1 273 ? -24.922 25.656 -2.426 1 86.94 273 SER B C 1
ATOM 5090 O O . SER B 1 273 ? -25.438 25.688 -3.541 1 86.94 273 SER B O 1
ATOM 5092 N N . LYS B 1 274 ? -24.562 24.578 -1.82 1 89.38 274 LYS B N 1
ATOM 5093 C CA . LYS B 1 274 ? -24.641 23.312 -2.561 1 89.38 274 LYS B CA 1
ATOM 5094 C C . LYS B 1 274 ? -25.891 22.531 -2.201 1 89.38 274 LYS B C 1
ATOM 5096 O O . LYS B 1 274 ? -26.391 22.625 -1.078 1 89.38 274 LYS B O 1
ATOM 5101 N N . PRO B 1 275 ? -26.375 21.828 -3.232 1 91.5 275 PRO B N 1
ATOM 5102 C CA . PRO B 1 275 ? -27.594 21.062 -2.969 1 91.5 275 PRO B CA 1
ATOM 5103 C C . PRO B 1 275 ? -27.406 20 -1.889 1 91.5 275 PRO B C 1
ATOM 5105 O O . PRO B 1 275 ? -26.406 19.266 -1.908 1 91.5 275 PRO B O 1
ATOM 5108 N N . THR B 1 276 ? -28.375 19.875 -1.034 1 88.31 276 THR B N 1
ATOM 5109 C CA . THR B 1 276 ? -28.281 19 0.132 1 88.31 276 THR B CA 1
ATOM 5110 C C . THR B 1 276 ? -28.625 17.562 -0.242 1 88.31 276 THR B C 1
ATOM 5112 O O . THR B 1 276 ? -28.406 16.641 0.546 1 88.31 276 THR B O 1
ATOM 5115 N N . TRP B 1 277 ? -29.062 17.312 -1.492 1 91.62 277 TRP B N 1
ATOM 5116 C CA . TRP B 1 277 ? -29.469 15.953 -1.877 1 91.62 277 TRP B CA 1
ATOM 5117 C C . TRP B 1 277 ? -28.266 15.164 -2.383 1 91.62 277 TRP B C 1
ATOM 5119 O O . TRP B 1 277 ? -28.328 13.938 -2.506 1 91.62 277 TRP B O 1
ATOM 5129 N N . ILE B 1 278 ? -27.156 15.781 -2.643 1 92 278 ILE B N 1
ATOM 5130 C CA . ILE B 1 278 ? -26 15.164 -3.281 1 92 278 ILE B CA 1
ATOM 5131 C C . ILE B 1 278 ? -25.422 14.07 -2.375 1 92 278 ILE B C 1
ATOM 5133 O O . ILE B 1 278 ? -25.156 12.961 -2.828 1 92 278 ILE B O 1
ATOM 5137 N N . PRO B 1 279 ? -25.234 14.32 -1.105 1 91.44 279 PRO B N 1
ATOM 5138 C CA . PRO B 1 279 ? -24.719 13.258 -0.251 1 91.44 279 PRO B CA 1
ATOM 5139 C C . PRO B 1 279 ? -25.625 12.031 -0.218 1 91.44 279 PRO B C 1
ATOM 5141 O O . PRO B 1 279 ? -25.125 10.898 -0.195 1 91.44 279 PRO B O 1
ATOM 5144 N N . TRP B 1 280 ? -26.906 12.242 -0.276 1 91.94 280 TRP B N 1
ATOM 5145 C CA . TRP B 1 280 ? -27.859 11.133 -0.268 1 91.94 280 TRP B CA 1
ATOM 5146 C C . TRP B 1 280 ? -27.781 10.344 -1.567 1 91.94 280 TRP B C 1
ATOM 5148 O O . TRP B 1 280 ? -27.844 9.109 -1.555 1 91.94 280 TRP B O 1
ATOM 5158 N N . ALA B 1 281 ? -27.594 11.023 -2.592 1 93.25 281 ALA B N 1
ATOM 5159 C CA . ALA B 1 281 ? -27.469 10.375 -3.895 1 93.25 281 ALA B CA 1
ATOM 5160 C C . ALA B 1 281 ? -26.188 9.539 -3.971 1 93.25 281 ALA B C 1
ATOM 5162 O O . ALA B 1 281 ? -26.172 8.469 -4.582 1 93.25 281 ALA B O 1
ATOM 5163 N N . CYS B 1 282 ? -25.109 10.078 -3.375 1 91.94 282 CYS B N 1
ATOM 5164 C CA . CYS B 1 282 ? -23.859 9.352 -3.361 1 91.94 282 CYS B CA 1
ATOM 5165 C C . CYS B 1 282 ? -23.984 8.055 -2.568 1 91.94 282 CYS B C 1
ATOM 5167 O O . CYS B 1 282 ? -23.5 7.004 -3.002 1 91.94 282 CYS B O 1
ATOM 5169 N N . CYS B 1 283 ? -24.688 8.109 -1.455 1 92.12 283 CYS B N 1
ATOM 5170 C CA . CYS B 1 283 ? -24.906 6.922 -0.641 1 92.12 283 CYS B CA 1
ATOM 5171 C C . CYS B 1 283 ? -25.766 5.906 -1.384 1 92.12 283 CYS B C 1
ATOM 5173 O O . CYS B 1 283 ? -25.469 4.711 -1.372 1 92.12 283 CYS B O 1
ATOM 5175 N N . LEU B 1 284 ? -26.766 6.406 -2.051 1 92.94 284 LEU B N 1
ATOM 5176 C CA . LEU B 1 284 ? -27.656 5.527 -2.807 1 92.94 284 LEU B CA 1
ATOM 5177 C C . LEU B 1 284 ? -26.922 4.883 -3.975 1 92.94 284 LEU B C 1
ATOM 5179 O O . LEU B 1 284 ? -27.156 3.715 -4.297 1 92.94 284 LEU B O 1
ATOM 5183 N N . SER B 1 285 ? -26.109 5.629 -4.578 1 91.69 285 SER B N 1
ATOM 5184 C CA . SER B 1 285 ? -25.328 5.098 -5.688 1 91.69 285 SER B CA 1
ATOM 5185 C C . SER B 1 285 ? -24.422 3.949 -5.238 1 91.69 285 SER B C 1
ATOM 5187 O O . SER B 1 285 ? -24.328 2.928 -5.922 1 91.69 285 SER B O 1
ATOM 5189 N N . TYR B 1 286 ? -23.828 4.105 -4.102 1 91.56 286 TYR B N 1
ATOM 5190 C CA . TYR B 1 286 ? -23.016 3.016 -3.561 1 91.56 286 TYR B CA 1
ATOM 5191 C C . TYR B 1 286 ? -23.859 1.773 -3.324 1 91.56 286 TYR B C 1
ATOM 5193 O O . TYR B 1 286 ? -23.469 0.665 -3.695 1 91.56 286 TYR B O 1
ATOM 5201 N N . GLY B 1 287 ? -24.984 1.963 -2.746 1 92.12 287 GLY B N 1
ATOM 5202 C CA . GLY B 1 287 ? -25.859 0.841 -2.432 1 92.12 287 GLY B CA 1
ATOM 5203 C C . GLY B 1 287 ? -26.391 0.141 -3.664 1 92.12 287 GLY B C 1
ATOM 5204 O O . GLY B 1 287 ? -26.734 -1.043 -3.615 1 92.12 287 GLY B O 1
ATOM 5205 N N . LEU B 1 288 ? -26.375 0.811 -4.762 1 94.19 288 LEU B N 1
ATOM 5206 C CA . LEU B 1 288 ? -27 0.279 -5.965 1 94.19 288 LEU B CA 1
ATOM 5207 C C . LEU B 1 288 ? -25.969 -0.44 -6.84 1 94.19 288 LEU B C 1
ATOM 5209 O O . LEU B 1 288 ? -26.328 -1.323 -7.621 1 94.19 288 LEU B O 1
ATOM 5213 N N . VAL B 1 289 ? -24.781 -0.178 -6.688 1 93.81 289 VAL B N 1
ATOM 5214 C CA . VAL B 1 289 ? -23.766 -0.655 -7.609 1 93.81 289 VAL B CA 1
ATOM 5215 C C . VAL B 1 289 ? -23.672 -2.178 -7.543 1 93.81 289 VAL B C 1
ATOM 5217 O O . VAL B 1 289 ? -23.75 -2.855 -8.57 1 93.81 289 VAL B O 1
ATOM 5220 N N . THR B 1 290 ? -23.547 -2.682 -6.344 1 94.44 290 THR B N 1
ATOM 5221 C CA . THR B 1 290 ? -23.359 -4.121 -6.199 1 94.44 290 THR B CA 1
ATOM 5222 C C . THR B 1 290 ? -24.625 -4.875 -6.617 1 94.44 290 THR B C 1
ATOM 5224 O O . THR B 1 290 ? -24.547 -5.824 -7.398 1 94.44 290 THR B O 1
ATOM 5227 N N . PRO B 1 291 ? -25.812 -4.434 -6.207 1 96.12 291 PRO B N 1
ATOM 5228 C CA . PRO B 1 291 ? -27.031 -5.113 -6.637 1 96.12 291 PRO B CA 1
ATOM 5229 C C . PRO B 1 291 ? -27.219 -5.086 -8.156 1 96.12 291 PRO B C 1
ATOM 5231 O O . PRO B 1 291 ? -27.641 -6.086 -8.742 1 96.12 291 PRO B O 1
ATOM 5234 N N . VAL B 1 292 ? -26.953 -4.047 -8.742 1 96.44 292 VAL B N 1
ATOM 5235 C CA . VAL B 1 292 ? -27.047 -3.957 -10.195 1 96.44 292 VAL B CA 1
ATOM 5236 C C . VAL B 1 292 ? -26.047 -4.914 -10.844 1 96.44 292 VAL B C 1
ATOM 5238 O O . VAL B 1 292 ? -26.391 -5.598 -11.82 1 96.44 292 VAL B O 1
ATOM 5241 N N . SER B 1 293 ? -24.938 -4.977 -10.328 1 95.56 293 SER B N 1
ATOM 5242 C CA . SER B 1 293 ? -23.922 -5.867 -10.859 1 95.56 293 SER B CA 1
ATOM 5243 C C . SER B 1 293 ? -24.312 -7.328 -10.688 1 95.56 293 SER B C 1
ATOM 5245 O O . SER B 1 293 ? -24.016 -8.164 -11.539 1 95.56 293 SER B O 1
ATOM 5247 N N . ILE B 1 294 ? -24.906 -7.629 -9.586 1 95.94 294 ILE B N 1
ATOM 5248 C CA . ILE B 1 294 ? -25.406 -8.984 -9.375 1 95.94 294 ILE B CA 1
ATOM 5249 C C . ILE B 1 294 ? -26.453 -9.32 -10.43 1 95.94 294 ILE B C 1
ATOM 5251 O O . ILE B 1 294 ? -26.438 -10.406 -11.008 1 95.94 294 ILE B O 1
ATOM 5255 N N . ALA B 1 295 ? -27.312 -8.398 -10.695 1 96.31 295 ALA B N 1
ATOM 5256 C CA . ALA B 1 295 ? -28.344 -8.602 -11.719 1 96.31 295 ALA B CA 1
ATOM 5257 C C . ALA B 1 295 ? -27.719 -8.844 -13.086 1 96.31 295 ALA B C 1
ATOM 5259 O O . ALA B 1 295 ? -28.156 -9.711 -13.836 1 96.31 295 ALA B O 1
ATOM 5260 N N . ILE B 1 296 ? -26.703 -8.125 -13.383 1 94.44 296 ILE B N 1
ATOM 5261 C CA . ILE B 1 296 ? -26 -8.32 -14.641 1 94.44 296 ILE B CA 1
ATOM 5262 C C . ILE B 1 296 ? -25.344 -9.695 -14.648 1 94.44 296 ILE B C 1
ATOM 5264 O O . ILE B 1 296 ? -25.406 -10.414 -15.648 1 94.44 296 ILE B O 1
ATOM 5268 N N . GLY B 1 297 ? -24.734 -10.016 -13.547 1 93 297 GLY B N 1
ATOM 5269 C CA . GLY B 1 297 ? -24.141 -11.344 -13.43 1 93 297 GLY B CA 1
ATOM 5270 C C . GLY B 1 297 ? -25.141 -12.461 -13.625 1 93 297 GLY B C 1
ATOM 5271 O O . GLY B 1 297 ? -24.828 -13.461 -14.273 1 93 297 GLY B O 1
ATOM 5272 N N . LEU B 1 298 ? -26.312 -12.273 -13.117 1 92.94 298 LEU B N 1
ATOM 5273 C CA . LEU B 1 298 ? -27.391 -13.234 -13.297 1 92.94 298 LEU B CA 1
ATOM 5274 C C . LEU B 1 298 ? -27.828 -13.312 -14.758 1 92.94 298 LEU B C 1
ATOM 5276 O O . LEU B 1 298 ? -28.172 -14.383 -15.25 1 92.94 298 LEU B O 1
ATOM 5280 N N . GLY B 1 299 ? -27.766 -12.258 -15.359 1 92 299 GLY B N 1
ATOM 5281 C CA . GLY B 1 299 ? -28.109 -12.211 -16.766 1 92 299 GLY B CA 1
ATOM 5282 C C . GLY B 1 299 ? -27.125 -12.969 -17.656 1 92 299 GLY B C 1
ATOM 5283 O O . GLY B 1 299 ? -27.531 -13.594 -18.641 1 92 299 GLY B O 1
ATOM 5284 N N . VAL B 1 300 ? -25.906 -12.953 -17.297 1 90 300 VAL B N 1
ATOM 5285 C CA . VAL B 1 300 ? -24.891 -13.602 -18.109 1 90 300 VAL B CA 1
ATOM 5286 C C . VAL B 1 300 ? -24.406 -14.883 -17.422 1 90 300 VAL B C 1
ATOM 5288 O O . VAL B 1 300 ? -23.297 -15.352 -17.656 1 90 300 VAL B O 1
ATOM 5291 N N . ARG B 1 301 ? -25.125 -15.391 -16.609 1 88.19 301 ARG B N 1
ATOM 5292 C CA . ARG B 1 301 ? -24.75 -16.516 -15.766 1 88.19 301 ARG B CA 1
ATOM 5293 C C . ARG B 1 301 ? -24.359 -17.734 -16.594 1 88.19 301 ARG B C 1
ATOM 5295 O O . ARG B 1 301 ? -23.516 -18.531 -16.188 1 88.19 301 ARG B O 1
ATOM 5302 N N . THR B 1 302 ? -24.891 -17.875 -17.734 1 86.19 302 THR B N 1
ATOM 5303 C CA . THR B 1 302 ? -24.641 -19.062 -18.531 1 86.19 302 THR B CA 1
ATOM 5304 C C . THR B 1 302 ? -23.469 -18.844 -19.5 1 86.19 302 THR B C 1
ATOM 5306 O O . THR B 1 302 ? -22.922 -19.797 -20.047 1 86.19 302 THR B O 1
ATOM 5309 N N . THR B 1 303 ? -23.109 -17.609 -19.594 1 81.94 303 THR B N 1
ATOM 5310 C CA . THR B 1 303 ? -22.062 -17.312 -20.547 1 81.94 303 THR B CA 1
ATOM 5311 C C . THR B 1 303 ? -20.812 -16.797 -19.828 1 81.94 303 THR B C 1
ATOM 5313 O O . THR B 1 303 ? -19.703 -16.828 -20.391 1 81.94 303 THR B O 1
ATOM 5316 N N . TYR B 1 304 ? -20.969 -16.484 -18.656 1 81.75 304 TYR B N 1
ATOM 5317 C CA . TYR B 1 304 ? -19.859 -15.914 -17.906 1 81.75 304 TYR B CA 1
ATOM 5318 C C . TYR B 1 304 ? -18.922 -17 -17.391 1 81.75 304 TYR B C 1
ATOM 5320 O O . TYR B 1 304 ? -19.359 -17.906 -16.672 1 81.75 304 TYR B O 1
ATOM 5328 N N . MET B 1 305 ? -17.641 -16.906 -17.906 1 79.12 305 MET B N 1
ATOM 5329 C CA . MET B 1 305 ? -16.594 -17.797 -17.422 1 79.12 305 MET B CA 1
ATOM 5330 C C . MET B 1 305 ? -15.586 -17.047 -16.562 1 79.12 305 MET B C 1
ATOM 5332 O O . MET B 1 305 ? -14.641 -16.453 -17.078 1 79.12 305 MET B O 1
ATOM 5336 N N . SER B 1 306 ? -15.695 -17.125 -15.258 1 78.81 306 SER B N 1
ATOM 5337 C CA . SER B 1 306 ? -14.945 -16.312 -14.297 1 78.81 306 SER B CA 1
ATOM 5338 C C . SER B 1 306 ? -13.477 -16.734 -14.258 1 78.81 306 SER B C 1
ATOM 5340 O O . SER B 1 306 ? -12.617 -15.945 -13.859 1 78.81 306 SER B O 1
ATOM 5342 N N . GLU B 1 307 ? -13.148 -17.906 -14.695 1 81 307 GLU B N 1
ATOM 5343 C CA . GLU B 1 307 ? -11.781 -18.391 -14.562 1 81 307 GLU B CA 1
ATOM 5344 C C . GLU B 1 307 ? -11.094 -18.453 -15.922 1 81 307 GLU B C 1
ATOM 5346 O O . GLU B 1 307 ? -10.016 -19.047 -16.047 1 81 307 GLU B O 1
ATOM 5351 N N . SER B 1 308 ? -11.766 -17.844 -16.906 1 84.88 308 SER B N 1
ATOM 5352 C CA . SER B 1 308 ? -11.164 -17.812 -18.25 1 84.88 308 SER B CA 1
ATOM 5353 C C . SER B 1 308 ? -9.953 -16.906 -18.281 1 84.88 308 SER B C 1
ATOM 5355 O O . SER B 1 308 ? -9.766 -16.062 -17.391 1 84.88 308 SER B O 1
ATOM 5357 N N . TYR B 1 309 ? -9.141 -17.156 -19.312 1 88.06 309 TYR B N 1
ATOM 5358 C CA . TYR B 1 309 ? -7.906 -16.391 -19.469 1 88.06 309 TYR B CA 1
ATOM 5359 C C . TYR B 1 309 ? -8.195 -14.898 -19.531 1 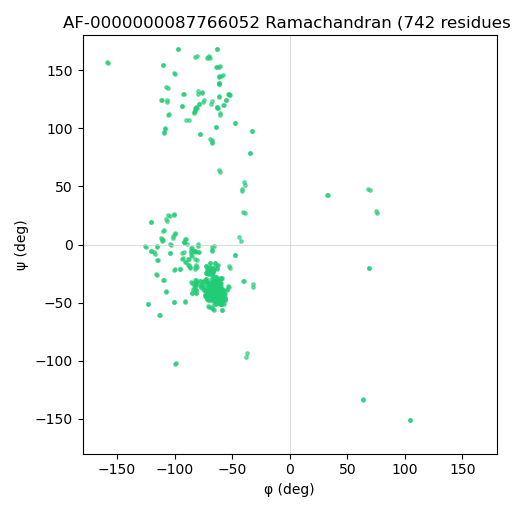88.06 309 TYR B C 1
ATOM 5361 O O . TYR B 1 309 ? -7.598 -14.109 -18.797 1 88.06 309 TYR B O 1
ATOM 5369 N N . ASN B 1 310 ? -9.148 -14.453 -20.328 1 87.69 310 ASN B N 1
ATOM 5370 C CA . ASN B 1 310 ? -9.477 -13.039 -20.5 1 87.69 310 ASN B CA 1
ATOM 5371 C C . ASN B 1 310 ? -10.148 -12.477 -19.25 1 87.69 310 ASN B C 1
ATOM 5373 O O . ASN B 1 310 ? -9.922 -11.32 -18.891 1 87.69 310 ASN B O 1
ATOM 5377 N N . ALA B 1 311 ? -10.945 -13.258 -18.656 1 87.44 311 ALA B N 1
ATOM 5378 C CA . ALA B 1 311 ? -11.586 -12.828 -17.422 1 87.44 311 ALA B CA 1
ATOM 5379 C C . ALA B 1 311 ? -10.555 -12.562 -16.328 1 87.44 311 ALA B C 1
ATOM 5381 O O . ALA B 1 311 ? -10.672 -11.594 -15.578 1 87.44 311 ALA B O 1
ATOM 5382 N N . ASN B 1 312 ? -9.57 -13.406 -16.281 1 91.81 312 ASN B N 1
ATOM 5383 C CA . ASN B 1 312 ? -8.508 -13.242 -15.289 1 91.81 312 ASN B CA 1
ATOM 5384 C C . ASN B 1 312 ? -7.707 -11.961 -15.539 1 91.81 312 ASN B C 1
ATOM 5386 O O . ASN B 1 312 ? -7.316 -11.273 -14.594 1 91.81 312 ASN B O 1
ATOM 5390 N N . ILE B 1 313 ? -7.535 -11.609 -16.781 1 92.94 313 ILE B N 1
ATOM 5391 C CA . ILE B 1 313 ? -6.805 -10.391 -17.141 1 92.94 313 ILE B CA 1
ATOM 5392 C C . ILE B 1 313 ? -7.602 -9.172 -16.688 1 92.94 313 ILE B C 1
ATOM 5394 O O . ILE B 1 313 ? -7.066 -8.289 -16 1 92.94 313 ILE B O 1
ATOM 5398 N N . VAL B 1 314 ? -8.859 -9.172 -17 1 91.69 314 VAL B N 1
ATOM 5399 C CA . VAL B 1 314 ? -9.711 -8.023 -16.703 1 91.69 314 VAL B CA 1
ATOM 5400 C C . VAL B 1 314 ? -9.852 -7.871 -15.188 1 91.69 314 VAL B C 1
ATOM 5402 O O . VAL B 1 314 ? -9.688 -6.773 -14.648 1 91.69 314 VAL B O 1
ATOM 5405 N N . GLN B 1 315 ? -10.094 -8.969 -14.547 1 92 315 GLN B N 1
ATOM 5406 C CA . GLN B 1 315 ? -10.234 -8.938 -13.094 1 92 315 GLN B CA 1
ATOM 5407 C C . GLN B 1 315 ? -8.938 -8.523 -12.422 1 92 315 GLN B C 1
ATOM 5409 O O . GLN B 1 315 ? -8.945 -7.734 -11.469 1 92 315 GLN B O 1
ATOM 5414 N N . GLY B 1 316 ? -7.832 -9.062 -12.906 1 94.94 316 GLY B N 1
ATOM 5415 C CA . GLY B 1 316 ? -6.535 -8.719 -12.336 1 94.94 316 GLY B CA 1
ATOM 5416 C C . GLY B 1 316 ? -6.203 -7.242 -12.461 1 94.94 316 GLY B C 1
ATOM 5417 O O . GLY B 1 316 ? -5.773 -6.617 -11.492 1 94.94 316 GLY B O 1
ATOM 5418 N N . ILE B 1 317 ? -6.473 -6.652 -13.586 1 95.25 317 ILE B N 1
ATOM 5419 C CA . ILE B 1 317 ? -6.16 -5.25 -13.852 1 95.25 317 ILE B CA 1
ATOM 5420 C C . ILE B 1 317 ? -7.055 -4.352 -13 1 95.25 317 ILE B C 1
ATOM 5422 O O . ILE B 1 317 ? -6.566 -3.436 -12.336 1 95.25 317 ILE B O 1
ATOM 5426 N N . LEU B 1 318 ? -8.305 -4.656 -12.984 1 93.31 318 LEU B N 1
ATOM 5427 C CA . LEU B 1 318 ? -9.25 -3.809 -12.266 1 93.31 318 LEU B CA 1
ATOM 5428 C C . LEU B 1 318 ? -9.031 -3.904 -10.758 1 93.31 318 LEU B C 1
ATOM 5430 O O . LEU B 1 318 ? -9.094 -2.896 -10.055 1 93.31 318 LEU B O 1
ATOM 5434 N N . ASN B 1 319 ? -8.773 -5.109 -10.273 1 94.56 319 ASN B N 1
ATOM 5435 C CA . ASN B 1 319 ? -8.461 -5.27 -8.859 1 94.56 319 ASN B CA 1
ATOM 5436 C C . ASN B 1 319 ? -7.172 -4.539 -8.484 1 94.56 319 ASN B C 1
ATOM 5438 O O . ASN B 1 319 ? -7.09 -3.934 -7.414 1 94.56 319 ASN B O 1
ATOM 5442 N N . ALA B 1 320 ? -6.168 -4.605 -9.367 1 97.12 320 ALA B N 1
ATOM 5443 C CA . ALA B 1 320 ? -4.902 -3.924 -9.102 1 97.12 320 ALA B CA 1
ATOM 5444 C C . ALA B 1 320 ? -5.09 -2.41 -9.062 1 97.12 320 ALA B C 1
ATOM 5446 O O . ALA B 1 320 ? -4.566 -1.737 -8.172 1 97.12 320 ALA B O 1
ATOM 5447 N N . ILE B 1 321 ? -5.855 -1.873 -9.969 1 95.25 321 ILE B N 1
ATOM 5448 C CA . ILE B 1 321 ? -6.137 -0.442 -10.008 1 95.25 321 ILE B CA 1
ATOM 5449 C C . ILE B 1 321 ? -6.879 -0.027 -8.734 1 95.25 321 ILE B C 1
ATOM 5451 O O . ILE B 1 321 ? -6.488 0.932 -8.07 1 95.25 321 ILE B O 1
ATOM 5455 N N . SER B 1 322 ? -7.895 -0.775 -8.406 1 93.88 322 SER B N 1
ATOM 5456 C CA . SER B 1 322 ? -8.711 -0.465 -7.234 1 93.88 322 SER B CA 1
ATOM 5457 C C . SER B 1 322 ? -7.895 -0.576 -5.953 1 93.88 322 SER B C 1
ATOM 5459 O O . SER B 1 322 ? -8.078 0.212 -5.023 1 93.88 322 SER B O 1
ATOM 5461 N N . SER B 1 323 ? -7.035 -1.557 -5.91 1 96.5 323 SER B N 1
ATOM 5462 C CA . SER B 1 323 ? -6.172 -1.718 -4.742 1 96.5 323 SER B CA 1
ATOM 5463 C C . SER B 1 323 ? -5.273 -0.5 -4.547 1 96.5 323 SER B C 1
ATOM 5465 O O . SER B 1 323 ? -5.172 0.029 -3.439 1 96.5 323 SER B O 1
ATOM 5467 N N . GLY B 1 324 ? -4.641 -0.018 -5.629 1 96.62 324 GLY B N 1
ATOM 5468 C CA . GLY B 1 324 ? -3.797 1.162 -5.543 1 96.62 324 GLY B CA 1
ATOM 5469 C C . GLY B 1 324 ? -4.539 2.395 -5.062 1 96.62 324 GLY B C 1
ATOM 5470 O O . GLY B 1 324 ? -4.051 3.125 -4.199 1 96.62 324 GLY B O 1
ATOM 5471 N N . LEU B 1 325 ? -5.734 2.596 -5.562 1 93.62 325 LEU B N 1
ATOM 5472 C CA . LEU B 1 325 ? -6.555 3.738 -5.18 1 93.62 325 LEU B CA 1
ATOM 5473 C C . LEU B 1 325 ? -6.918 3.672 -3.699 1 93.62 325 LEU B C 1
ATOM 5475 O O . LEU B 1 325 ? -6.777 4.66 -2.979 1 93.62 325 LEU B O 1
ATOM 5479 N N . LEU B 1 326 ? -7.273 2.504 -3.271 1 93.81 326 LEU B N 1
ATOM 5480 C CA . LEU B 1 326 ? -7.758 2.355 -1.902 1 93.81 326 LEU B CA 1
ATOM 5481 C C . LEU B 1 326 ? -6.594 2.348 -0.915 1 93.81 326 LEU B C 1
ATOM 5483 O O . LEU B 1 326 ? -6.742 2.787 0.228 1 93.81 326 LEU B O 1
ATOM 5487 N N . ILE B 1 327 ? -5.441 1.836 -1.369 1 96.94 327 ILE B N 1
ATOM 5488 C CA . ILE B 1 327 ? -4.262 1.898 -0.512 1 96.94 327 ILE B CA 1
ATOM 5489 C C . ILE B 1 327 ? -3.92 3.355 -0.211 1 96.94 327 ILE B C 1
ATOM 5491 O O . ILE B 1 327 ? -3.719 3.727 0.948 1 96.94 327 ILE B O 1
ATOM 5495 N N . TYR B 1 328 ? -3.889 4.145 -1.224 1 95.56 328 TYR B N 1
ATOM 5496 C CA . TYR B 1 328 ? -3.58 5.559 -1.037 1 95.56 328 TYR B CA 1
ATOM 5497 C C . TYR B 1 328 ? -4.641 6.238 -0.179 1 95.56 328 TYR B C 1
ATOM 5499 O O . TYR B 1 328 ? -4.316 6.91 0.801 1 95.56 328 TYR B O 1
ATOM 5507 N N . ASN B 1 329 ? -5.883 6.082 -0.504 1 91.38 329 ASN B N 1
ATOM 5508 C CA . ASN B 1 329 ? -6.965 6.734 0.222 1 91.38 329 ASN B CA 1
ATOM 5509 C C . ASN B 1 329 ? -7.047 6.246 1.665 1 91.38 329 ASN B C 1
ATOM 5511 O O . ASN B 1 329 ? -7.246 7.043 2.584 1 91.38 329 ASN B O 1
ATOM 5515 N N . GLY B 1 330 ? -6.941 4.965 1.81 1 93.12 330 GLY B N 1
ATOM 5516 C CA . GLY B 1 330 ? -7.027 4.387 3.141 1 93.12 330 GLY B CA 1
ATOM 5517 C C . GLY B 1 330 ? -5.91 4.848 4.062 1 93.12 330 GLY B C 1
ATOM 5518 O O . GLY B 1 330 ? -6.164 5.234 5.203 1 93.12 330 GLY B O 1
ATOM 5519 N N . LEU B 1 331 ? -4.707 4.879 3.562 1 96 331 LEU B N 1
ATOM 5520 C CA . LEU B 1 331 ? -3.562 5.18 4.414 1 96 331 LEU B CA 1
ATOM 5521 C C . LEU B 1 331 ? -3.373 6.688 4.555 1 96 331 LEU B C 1
ATOM 5523 O O . LEU B 1 331 ? -3.143 7.188 5.656 1 96 331 LEU B O 1
ATOM 5527 N N . VAL B 1 332 ? -3.523 7.41 3.449 1 92.94 332 VAL B N 1
ATOM 5528 C CA . VAL B 1 332 ? -3.178 8.828 3.453 1 92.94 332 VAL B CA 1
ATOM 5529 C C . VAL B 1 332 ? -4.406 9.656 3.818 1 92.94 332 VAL B C 1
ATOM 5531 O O . VAL B 1 332 ? -4.387 10.414 4.793 1 92.94 332 VAL B O 1
ATOM 5534 N N . GLU B 1 333 ? -5.48 9.406 3.201 1 88.25 333 GLU B N 1
ATOM 5535 C CA . GLU B 1 333 ? -6.637 10.289 3.318 1 88.25 333 GLU B CA 1
ATOM 5536 C C . GLU B 1 333 ? -7.492 9.922 4.527 1 88.25 333 GLU B C 1
ATOM 5538 O O . GLU B 1 333 ? -8.289 10.742 5 1 88.25 333 GLU B O 1
ATOM 5543 N N . LEU B 1 334 ? -7.328 8.68 5.012 1 90.06 334 LEU B N 1
ATOM 5544 C CA . LEU B 1 334 ? -8.172 8.289 6.137 1 90.06 334 LEU B CA 1
ATOM 5545 C C . LEU B 1 334 ? -7.336 8.094 7.398 1 90.06 334 LEU B C 1
ATOM 5547 O O . LEU B 1 334 ? -7.43 8.891 8.336 1 90.06 334 LEU B O 1
ATOM 5551 N N . LEU B 1 335 ? -6.422 7.172 7.332 1 92.12 335 LEU B N 1
ATOM 5552 C CA . LEU B 1 335 ? -5.656 6.82 8.523 1 92.12 335 LEU B CA 1
ATOM 5553 C C . LEU B 1 335 ? -4.742 7.965 8.938 1 92.12 335 LEU B C 1
ATOM 5555 O O . LEU B 1 335 ? -4.832 8.461 10.062 1 92.12 335 LEU B O 1
ATOM 5559 N N . ALA B 1 336 ? -3.947 8.438 8.078 1 90.31 336 ALA B N 1
ATOM 5560 C CA . ALA B 1 336 ? -2.961 9.469 8.398 1 90.31 336 ALA B CA 1
ATOM 5561 C C . ALA B 1 336 ? -3.637 10.805 8.68 1 90.31 336 ALA B C 1
ATOM 5563 O O . ALA B 1 336 ? -3.266 11.516 9.617 1 90.31 336 ALA B O 1
ATOM 5564 N N . ARG B 1 337 ? -4.527 11.133 7.906 1 86.88 337 ARG B N 1
ATOM 5565 C CA . ARG B 1 337 ? -5.227 12.406 8.07 1 86.88 337 ARG B CA 1
ATOM 5566 C C . ARG B 1 337 ? -5.926 12.477 9.422 1 86.88 337 ARG B C 1
ATOM 5568 O O . ARG B 1 337 ? -5.859 13.5 10.109 1 86.88 337 ARG B O 1
ATOM 5575 N N . ASP B 1 338 ? -6.531 11.422 9.883 1 85.56 338 ASP B N 1
ATOM 5576 C CA . ASP B 1 338 ? -7.348 11.43 11.094 1 85.56 338 ASP B CA 1
ATOM 5577 C C . ASP B 1 338 ? -6.477 11.312 12.344 1 85.56 338 ASP B C 1
ATOM 5579 O O . ASP B 1 338 ? -6.809 11.875 13.391 1 85.56 338 ASP B O 1
ATOM 5583 N N . PHE B 1 339 ? -5.367 10.641 12.188 1 88.94 339 PHE B N 1
ATOM 5584 C CA . PHE B 1 339 ? -4.672 10.305 13.422 1 88.94 339 PHE B CA 1
ATOM 5585 C C . PHE B 1 339 ? -3.312 10.992 13.484 1 88.94 339 PHE B C 1
ATOM 5587 O O . PHE B 1 339 ? -2.789 11.242 14.57 1 88.94 339 PHE B O 1
ATOM 5594 N N . ILE B 1 340 ? -2.771 11.289 12.367 1 82.12 340 ILE B N 1
ATOM 5595 C CA . ILE B 1 340 ? -1.395 11.773 12.383 1 82.12 340 ILE B CA 1
ATOM 5596 C C . ILE B 1 340 ? -1.37 13.273 12.086 1 82.12 340 ILE B C 1
ATOM 5598 O O . ILE B 1 340 ? -0.669 14.031 12.75 1 82.12 340 ILE B O 1
ATOM 5602 N N . PHE B 1 341 ? -2.152 13.711 11.188 1 75.69 341 PHE B N 1
ATOM 5603 C CA . PHE B 1 341 ? -1.986 15.07 10.695 1 75.69 341 PHE B CA 1
ATOM 5604 C C . PHE B 1 341 ? -3.141 15.961 11.148 1 75.69 341 PHE B C 1
ATOM 5606 O O . PHE B 1 341 ? -3.256 17.109 10.719 1 75.69 341 PHE B O 1
ATOM 5613 N N . ASP B 1 342 ? -3.984 15.32 11.953 1 70.06 342 ASP B N 1
ATOM 5614 C CA . ASP B 1 342 ? -5.062 16.141 12.508 1 70.06 342 ASP B CA 1
ATOM 5615 C C . ASP B 1 342 ? -4.598 16.906 13.742 1 70.06 342 ASP B C 1
ATOM 5617 O O . ASP B 1 342 ? -4.27 16.297 14.766 1 70.06 342 ASP B O 1
ATOM 5621 N N . HIS B 1 343 ? -4.555 18.172 13.586 1 62.66 343 HIS B N 1
ATOM 5622 C CA . HIS B 1 343 ? -4.117 19.031 14.68 1 62.66 343 HIS B CA 1
ATOM 5623 C C . HIS B 1 343 ? -5.113 19 15.836 1 62.66 343 HIS B C 1
ATOM 5625 O O . HIS B 1 343 ? -4.762 19.328 16.969 1 62.66 343 HIS B O 1
ATOM 5631 N N . ASN B 1 344 ? -6.367 18.625 15.5 1 60.12 344 ASN B N 1
ATOM 5632 C CA . ASN B 1 344 ? -7.414 18.625 16.516 1 60.12 344 ASN B CA 1
ATOM 5633 C C . ASN B 1 344 ? -7.676 17.219 17.047 1 60.12 344 ASN B C 1
ATOM 5635 O O . ASN B 1 344 ? -8.773 16.938 17.547 1 60.12 344 ASN B O 1
ATOM 5639 N N . ARG B 1 345 ? -6.645 16.5 16.922 1 67.94 345 ARG B N 1
ATOM 5640 C CA . ARG B 1 345 ? -6.82 15.156 17.453 1 67.94 345 ARG B CA 1
ATOM 5641 C C . ARG B 1 345 ? -7.117 15.195 18.953 1 67.94 345 ARG B C 1
ATOM 5643 O O . ARG B 1 345 ? -6.586 16.031 19.672 1 67.94 345 ARG B O 1
ATOM 5650 N N . THR B 1 346 ? -8.055 14.32 19.312 1 67.56 346 THR B N 1
ATOM 5651 C CA . THR B 1 346 ? -8.484 14.281 20.703 1 67.56 346 THR B CA 1
ATOM 5652 C C . THR B 1 346 ? -7.289 14.141 21.641 1 67.56 346 THR B C 1
ATOM 5654 O O . THR B 1 346 ? -6.383 13.344 21.375 1 67.56 346 THR B O 1
ATOM 5657 N N . LYS B 1 347 ? -7.289 14.984 22.547 1 72.31 347 LYS B N 1
ATOM 5658 C CA . LYS B 1 347 ? -6.258 14.914 23.594 1 72.31 347 LYS B CA 1
ATOM 5659 C C . LYS B 1 347 ? -6.633 13.914 24.672 1 72.31 347 LYS B C 1
ATOM 5661 O O . LYS B 1 347 ? -5.805 13.555 25.516 1 72.31 347 LYS B O 1
ATOM 5666 N N . ASP B 1 348 ? -7.898 13.414 24.5 1 82.5 348 ASP B N 1
ATOM 5667 C CA . ASP B 1 348 ? -8.352 12.391 25.438 1 82.5 348 ASP B CA 1
ATOM 5668 C C . ASP B 1 348 ? -7.816 11.016 25.031 1 82.5 348 ASP B C 1
ATOM 5670 O O . ASP B 1 348 ? -8.156 10.492 23.969 1 82.5 348 ASP B O 1
ATOM 5674 N N . LEU B 1 349 ? -7.062 10.469 25.891 1 87.38 349 LEU B N 1
ATOM 5675 C CA . LEU B 1 349 ? -6.41 9.195 25.625 1 87.38 349 LEU B CA 1
ATOM 5676 C C . LEU B 1 349 ? -7.441 8.078 25.5 1 87.38 349 LEU B C 1
ATOM 5678 O O . LEU B 1 349 ? -7.266 7.156 24.703 1 87.38 349 LEU B O 1
ATOM 5682 N N . GLY B 1 350 ? -8.477 8.148 26.312 1 90.06 350 GLY B N 1
ATOM 5683 C CA . GLY B 1 350 ? -9.523 7.145 26.234 1 90.06 350 GLY B CA 1
ATOM 5684 C C . GLY B 1 350 ? -10.227 7.121 24.891 1 90.06 350 GLY B C 1
ATOM 5685 O O . GLY B 1 350 ? -10.438 6.051 24.312 1 90.06 350 GLY B O 1
ATOM 5686 N N . LYS B 1 351 ? -10.562 8.289 24.438 1 90 351 LYS B N 1
ATOM 5687 C CA . LYS B 1 351 ? -11.219 8.406 23.141 1 90 351 LYS B CA 1
ATOM 5688 C C . LYS B 1 351 ? -10.289 7.973 22.016 1 90 351 LYS B C 1
ATOM 5690 O O . LYS B 1 351 ? -10.719 7.328 21.062 1 90 351 LYS B O 1
ATOM 5695 N N . LEU B 1 352 ? -9.047 8.328 22.156 1 92.75 352 LEU B N 1
ATOM 5696 C CA . LEU B 1 352 ? -8.062 7.949 21.141 1 92.75 352 LEU B CA 1
ATOM 5697 C C . LEU B 1 352 ? -7.918 6.434 21.078 1 92.75 352 LEU B C 1
ATOM 5699 O O . LEU B 1 352 ? -7.895 5.859 19.984 1 92.75 352 LEU B O 1
ATOM 5703 N N . VAL B 1 353 ? -7.836 5.836 22.219 1 94 353 VAL B N 1
ATOM 5704 C CA . VAL B 1 353 ? -7.695 4.383 22.281 1 94 353 VAL B CA 1
ATOM 5705 C C . VAL B 1 353 ? -8.945 3.723 21.703 1 94 353 VAL B C 1
ATOM 5707 O O . VAL B 1 353 ? -8.859 2.713 21 1 94 353 VAL B O 1
ATOM 5710 N N . PHE B 1 354 ? -10.055 4.281 22.016 1 94.38 354 PHE B N 1
ATOM 5711 C CA . PHE B 1 354 ? -11.297 3.766 21.469 1 94.38 354 PHE B CA 1
ATOM 5712 C C . PHE B 1 354 ? -11.297 3.832 19.953 1 94.38 354 PHE B C 1
ATOM 5714 O O . PHE B 1 354 ? -11.609 2.848 19.281 1 94.38 354 PHE B O 1
ATOM 5721 N N . ASN B 1 355 ? -10.961 4.992 19.422 1 94.62 355 ASN B N 1
ATOM 5722 C CA . ASN B 1 355 ? -10.922 5.168 17.984 1 94.62 355 ASN B CA 1
ATOM 5723 C C . ASN B 1 355 ? -9.961 4.188 17.312 1 94.62 355 ASN B C 1
ATOM 5725 O O . ASN B 1 355 ? -10.297 3.564 16.312 1 94.62 355 ASN B O 1
ATOM 5729 N N . LEU B 1 356 ? -8.789 4.027 17.891 1 96.5 356 LEU B N 1
ATOM 5730 C CA . LEU B 1 356 ? -7.773 3.131 17.359 1 96.5 356 LEU B CA 1
ATOM 5731 C C . LEU B 1 356 ? -8.242 1.68 17.422 1 96.5 356 LEU B C 1
ATOM 5733 O O . LEU B 1 356 ? -8 0.905 16.484 1 96.5 356 LEU B O 1
ATOM 5737 N N . SER B 1 357 ? -8.852 1.33 18.5 1 97.19 357 SER B N 1
ATOM 5738 C CA . SER B 1 357 ? -9.359 -0.028 18.641 1 97.19 357 SER B CA 1
ATOM 5739 C C . SER B 1 357 ? -10.438 -0.33 17.609 1 97.19 357 SER B C 1
ATOM 5741 O O . SER B 1 357 ? -10.523 -1.452 17.109 1 97.19 357 SER B O 1
ATOM 5743 N N . CYS B 1 358 ? -11.273 0.666 17.297 1 96.12 358 CYS B N 1
ATOM 5744 C CA . CYS B 1 358 ? -12.305 0.498 16.281 1 96.12 358 CYS B CA 1
ATOM 5745 C C . CYS B 1 358 ? -11.68 0.267 14.906 1 96.12 358 CYS B C 1
ATOM 5747 O O . CYS B 1 358 ? -12.148 -0.574 14.141 1 96.12 358 CYS B O 1
ATOM 5749 N N . VAL B 1 359 ? -10.625 0.997 14.609 1 97.38 359 VAL B N 1
ATOM 5750 C CA . VAL B 1 359 ? -9.93 0.83 13.336 1 97.38 359 VAL B CA 1
ATOM 5751 C C . VAL B 1 359 ? -9.375 -0.59 13.234 1 97.38 359 VAL B C 1
ATOM 5753 O O . VAL B 1 359 ? -9.578 -1.268 12.227 1 97.38 359 VAL B O 1
ATOM 5756 N N . ILE B 1 360 ? -8.742 -1.066 14.297 1 97.88 360 ILE B N 1
ATOM 5757 C CA . ILE B 1 360 ? -8.117 -2.385 14.312 1 97.88 360 ILE B CA 1
ATOM 5758 C C . ILE B 1 360 ? -9.195 -3.467 14.234 1 97.88 360 ILE B C 1
ATOM 5760 O O . ILE B 1 360 ? -9.016 -4.469 13.539 1 97.88 360 ILE B O 1
ATOM 5764 N N . LEU B 1 361 ? -10.266 -3.234 14.906 1 97.31 361 LEU B N 1
ATOM 5765 C CA . LEU B 1 361 ? -11.375 -4.184 14.875 1 97.31 361 LEU B CA 1
ATOM 5766 C C . LEU B 1 361 ? -11.969 -4.281 13.477 1 97.31 361 LEU B C 1
ATOM 5768 O O . LEU B 1 361 ? -12.242 -5.383 12.984 1 97.31 361 LEU B O 1
ATOM 5772 N N . GLY B 1 362 ? -12.242 -3.166 12.875 1 96.38 362 GLY B N 1
ATOM 5773 C CA . GLY B 1 362 ? -12.75 -3.166 11.516 1 96.38 362 GLY B CA 1
ATOM 5774 C C . GLY B 1 362 ? -11.828 -3.871 10.539 1 96.38 362 GLY B C 1
ATOM 5775 O O . GLY B 1 362 ? -12.273 -4.688 9.727 1 96.38 362 GLY B O 1
ATOM 5776 N N . ALA B 1 363 ? -10.516 -3.568 10.641 1 97.5 363 ALA B N 1
ATOM 5777 C CA . ALA B 1 363 ? -9.523 -4.219 9.781 1 97.5 363 ALA B CA 1
ATOM 5778 C C . ALA B 1 363 ? -9.461 -5.719 10.055 1 97.5 363 ALA B C 1
ATOM 5780 O O . ALA B 1 363 ? -9.352 -6.523 9.125 1 97.5 363 ALA B O 1
ATOM 5781 N N . GLY B 1 364 ? -9.516 -6.066 11.328 1 96.56 364 GLY B N 1
ATOM 5782 C CA . GLY B 1 364 ? -9.469 -7.469 11.711 1 96.56 364 GLY B CA 1
ATOM 5783 C C . GLY B 1 364 ? -10.656 -8.266 11.203 1 96.56 364 GLY B C 1
ATOM 5784 O O . GLY B 1 364 ? -10.484 -9.352 10.641 1 96.56 364 GLY B O 1
ATOM 5785 N N . ILE B 1 365 ? -11.828 -7.75 11.312 1 94.5 365 ILE B N 1
ATOM 5786 C CA . ILE B 1 365 ? -13.039 -8.438 10.891 1 94.5 365 ILE B CA 1
ATOM 5787 C C . ILE B 1 365 ? -13.055 -8.586 9.367 1 94.5 365 ILE B C 1
ATOM 5789 O O . ILE B 1 365 ? -13.359 -9.656 8.844 1 94.5 365 ILE B O 1
ATOM 5793 N N . MET B 1 366 ? -12.719 -7.547 8.727 1 93.94 366 MET B N 1
ATOM 5794 C CA . MET B 1 366 ? -12.703 -7.609 7.266 1 93.94 366 MET B CA 1
ATOM 5795 C C . MET B 1 366 ? -11.641 -8.594 6.773 1 93.94 366 MET B C 1
ATOM 5797 O O . MET B 1 366 ? -11.852 -9.281 5.77 1 93.94 366 MET B O 1
ATOM 5801 N N . SER B 1 367 ? -10.5 -8.625 7.484 1 95.5 367 SER B N 1
ATOM 5802 C CA . SER B 1 367 ? -9.461 -9.594 7.133 1 95.5 367 SER B CA 1
ATOM 5803 C C . SER B 1 367 ? -9.93 -11.023 7.375 1 95.5 367 SER B C 1
ATOM 5805 O O . SER B 1 367 ? -9.617 -11.922 6.594 1 95.5 367 SER B O 1
ATOM 5807 N N . LEU B 1 368 ? -10.688 -11.195 8.422 1 93.06 368 LEU B N 1
ATOM 5808 C CA . LEU B 1 368 ? -11.211 -12.523 8.727 1 93.06 368 LEU B CA 1
ATOM 5809 C C . LEU B 1 368 ? -12.203 -12.977 7.664 1 93.06 368 LEU B C 1
ATOM 5811 O O . LEU B 1 368 ? -12.18 -14.133 7.242 1 93.06 368 LEU B O 1
ATOM 5815 N N . ILE B 1 369 ? -12.984 -12.078 7.18 1 90.06 369 ILE B N 1
ATOM 5816 C CA . ILE B 1 369 ? -13.977 -12.383 6.16 1 90.06 369 ILE B CA 1
ATOM 5817 C C . ILE B 1 369 ? -13.281 -12.75 4.852 1 90.06 369 ILE B C 1
ATOM 5819 O O . ILE B 1 369 ? -13.82 -13.516 4.047 1 90.06 369 ILE B O 1
ATOM 5823 N N . GLY B 1 370 ? -12.078 -12.297 4.703 1 87.94 370 GLY B N 1
ATOM 5824 C CA . GLY B 1 370 ? -11.305 -12.594 3.508 1 87.94 370 GLY B CA 1
ATOM 5825 C C . GLY B 1 370 ? -10.984 -14.062 3.352 1 87.94 370 GLY B C 1
ATOM 5826 O O . GLY B 1 370 ? -10.68 -14.523 2.25 1 87.94 370 GLY B O 1
ATOM 5827 N N . LYS B 1 371 ? -11.133 -14.82 4.422 1 86.5 371 LYS B N 1
ATOM 5828 C CA . LYS B 1 371 ? -10.883 -16.266 4.363 1 86.5 371 LYS B CA 1
ATOM 5829 C C . LYS B 1 371 ? -11.898 -16.953 3.465 1 86.5 371 LYS B C 1
ATOM 5831 O O . LYS B 1 371 ? -11.57 -17.953 2.807 1 86.5 371 LYS B O 1
ATOM 5836 N N . TRP B 1 372 ? -13.07 -16.297 3.453 1 81.56 372 TRP B N 1
ATOM 5837 C CA . TRP B 1 372 ? -14.148 -16.969 2.729 1 81.56 372 TRP B CA 1
ATOM 5838 C C . TRP B 1 372 ? -14.508 -16.203 1.462 1 81.56 372 TRP B C 1
ATOM 5840 O O . TRP B 1 372 ? -15.477 -16.547 0.779 1 81.56 372 TRP B O 1
ATOM 5850 N N . ALA B 1 373 ? -13.711 -15.148 1.209 1 71.75 373 ALA B N 1
ATOM 5851 C CA . ALA B 1 373 ? -14.023 -14.352 0.026 1 71.75 373 ALA B CA 1
ATOM 5852 C C . ALA B 1 373 ? -13.109 -14.711 -1.14 1 71.75 373 ALA B C 1
ATOM 5854 O O . ALA B 1 373 ? -12 -15.195 -0.933 1 71.75 373 ALA B O 1
#

Sequence (746 aa):
MVDMHTDWDPSLITIDNDTVSDSWKVCIIDGVFQSENEYNGSLGARISSIFVIFFVSTFLTLFPLLAQRMPRLRIPLYVYLFARYFGVGVIVATAFIHLLDPAYDTLGGRTCVGRTGNWGLYSWVPAIILVSIFAVFLLDVFMQVIVERKFGVHHDHSAGNKEVETAIIRNQANTINNIDVENTSDSSIRKERELATTEHVMSEAEIEHAWRQEFGAFLLLEFGVIFHSVLIGLNLGAVGDEFKTLYIVLVFHQSFEGLGIGARLSAIPWPASKPTWIPWACCLSYGLVTPVSIAIGLGVRTTYMSESYNANIVQGILNAISSGLLIYNGLVELLARDFIFDHNRTKDLGKLVFNLSCVILGAGIMSLIGKWAMVDMHTDWDPSLITIDNDTVSDSWKVCIIDGVFQSENEYNGSLGARISSIFVIFFVSTFLTLFPLLAQRMPRLRIPLYVYLFARYFGVGVIVATAFIHLLDPAYDTLGGRTCVGRTGNWGLYSWVPAIILVSIFAVFLLDVFMQVIVERKFGVHHDHSAGNKEVETAIIRNQANTINNIDVENTSDSSIRKERELATTEHVMSEAEIEHAWRQEFGAFLLLEFGVIFHSVLIGLNLGAVGDEFKTLYIVLVFHQSFEGLGIGARLSAIPWPASKPTWIPWACCLSYGLVTPVSIAIGLGVRTTYMSESYNANIVQGILNAISSGLLIYNGLVELLARDFIFDHNRTKDLGKLVFNLSCVILGAGIMSLIGKWA

Solvent-accessible surface area (backbone atoms only — not comparable to full-atom values): 37360 Å² total; per-residue (Å²): 114,69,71,74,75,59,89,70,54,50,83,74,36,33,60,64,47,81,88,51,57,69,33,59,54,44,21,57,70,69,36,28,83,66,47,58,59,43,47,75,73,63,63,66,60,54,56,48,47,32,52,51,39,26,52,51,16,27,51,39,11,41,42,43,38,46,50,70,72,36,60,85,67,65,57,56,66,66,58,50,48,41,39,33,28,20,10,47,15,24,43,40,28,38,18,33,50,67,15,38,45,54,11,42,66,30,36,16,69,70,22,38,50,6,44,34,61,77,46,44,67,43,72,54,48,45,49,42,18,49,51,29,32,51,51,53,49,51,50,52,46,52,53,51,51,52,49,32,68,73,63,69,57,88,74,70,88,45,61,29,58,53,52,45,54,50,49,45,48,47,45,50,47,54,60,49,62,74,38,88,73,80,80,81,74,69,57,67,63,53,54,56,48,57,59,55,63,75,47,81,74,71,48,70,68,51,32,45,49,51,26,56,55,51,50,50,52,46,51,51,45,49,55,21,49,49,57,52,34,36,54,55,17,28,44,58,34,21,41,33,90,56,32,68,56,39,51,58,49,46,44,52,49,46,21,44,43,24,21,18,52,18,27,54,58,48,29,47,47,74,44,88,87,49,72,81,61,53,66,57,49,53,38,49,50,60,23,42,43,31,28,52,22,20,52,52,15,49,71,38,18,81,72,45,40,78,54,22,67,68,41,22,50,53,49,13,53,52,24,16,36,23,13,15,34,26,45,45,39,28,46,41,67,40,49,35,36,58,65,66,67,22,85,78,45,71,84,45,65,69,60,45,51,49,42,52,49,28,22,51,47,24,22,49,52,48,48,56,51,42,61,65,98,116,69,71,73,77,59,88,69,53,49,81,74,36,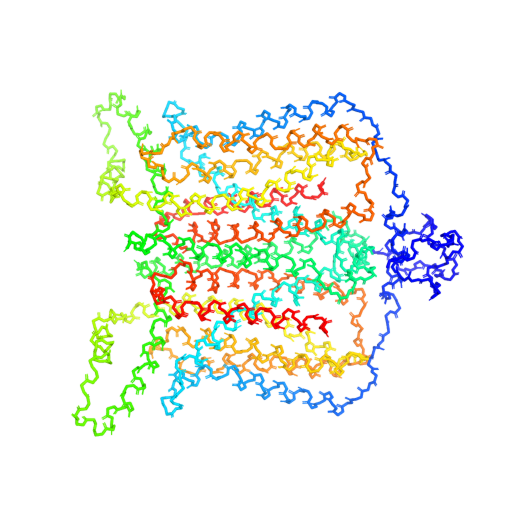33,59,63,46,81,89,52,57,67,33,58,54,44,21,57,70,69,34,28,83,67,47,58,60,43,48,72,72,64,61,68,61,53,56,47,46,31,54,51,38,26,53,52,15,27,52,38,13,42,43,43,40,45,50,69,71,36,60,87,68,65,57,55,65,68,58,52,48,41,39,35,28,20,10,48,14,24,43,40,29,40,19,32,51,68,15,38,45,53,11,42,67,30,34,17,67,69,22,38,51,6,44,35,61,76,46,43,66,43,73,54,48,44,48,42,18,49,52,29,31,50,50,53,48,50,50,51,46,51,52,49,51,52,50,32,69,73,63,68,56,88,74,70,87,45,61,29,57,54,51,45,53,50,50,45,49,47,44,51,47,56,59,49,62,75,40,88,71,79,79,80,75,69,58,67,63,51,54,57,48,56,59,54,63,75,47,82,74,72,49,70,67,52,31,45,49,49,24,56,56,49,50,50,54,46,53,52,45,48,56,21,49,49,58,51,35,35,52,52,17,27,44,59,35,21,40,32,91,56,33,69,56,39,50,57,50,45,44,52,50,45,21,44,44,23,21,18,52,18,26,56,58,48,29,47,46,74,44,87,89,50,74,79,59,53,66,56,50,53,37,48,51,59,22,42,44,31,27,52,22,22,53,51,14,48,72,38,19,82,72,45,42,78,52,21,66,67,41,21,49,54,50,12,51,52,24,16,35,23,13,14,32,26,44,44,39,28,46,40,69,40,50,35,36,59,64,67,67,21,86,77,46,72,84,46,63,68,60,47,51,49,42,51,49,27,21,51,49,24,22,50,50,48,47,58,51,40,62,65,98

Foldseek 3Di:
DPCLVDPDDPVPDDPPDPVDDPLVVQCVVLCQNVFAQQFDDPVVVLLVLLVLLLVLLLVLLCVLLCLQPPLVVLDDLLVLLLLALLLLLLLQLCLPLVQLVLLCVLQNCSHSNCCDDPNVVDGVLVVLLVVLLVVVVVVLVVLQVVLCVVLVDPDQLQVLQVVSSLSSLVSNVVVCVVPPPDDDPPVPNVVVVVVSVVPPPDDLSNLVSQQSNLVSLLVLLLVLVLLSLLVLLLCLLQHHPLNVLSSVLSSVSSNSNSSNSSSSLSSRRDHPPDDPCVSVVSSSVSSNRNSVSNVVSNVCNNPDRCSYSVNSVVSSSSSSSSSSSSNNCSVPVRVCSQQPSRPPHDPDPVVVVSSVVSSVVSNVVSSVSSVSD/DPCLVDPDDPVPDDPPDPVDDPLVVQCVVLCQNVFAQQFDDPVVVLLVLLVLLLVLLLCLLCVLLCLQPPLVVLDDLLVLLLLALLLLLLLQLCLPLVQLVLLCVLQNCSHSNCCDDPNVVDGVLVVLLVVLLVVLVVVLVVLLVVLCVVLVDPDQLQVLQVVSSLSSLVSNVVVVVVPPPDDDPPVPNVVVVVVSVVPPPDDLSNLVSQQSNLVSLLVLLLVLVLLSLLVLLLCLLQHHPLNVLSSVLSSVSSNSNSSNSSSSLSSRRDHPPDDPCVSVVSSSVSSNRNSVSNVVSNVCNNPDRCSYSVNSVVSSSSSSSSSSSSNNCSVPVRVCSQQPSRPPHDPDPVVVVSSVVSSVVSNVVSSVSSVSD